Protein AF-A0A4P9YGB9-F1 (afdb_monomer)

InterPro domains:
  IPR000261 EH domain [PF12763] (382-470)
  IPR000261 EH domain [PS50031] (384-472)
  IPR000261 EH domain [SM00027] (377-471)
  IPR000261 EH domain [cd00052] (388-453)
  IPR002048 EF-hand domain [PS50222] (416-451)
  IPR005844 Alpha-D-phosphohexomutase, alpha/beta/alpha domain I [PF02878] (562-630)
  IPR011992 EF-hand domain pair [SSF47473] (377-468)
  IPR016055 Alpha-D-phosphohexomutase, alpha/beta/alpha I/II/III [SSF53738] (529-643)
  IPR018247 EF-Hand 1, calcium-binding site [PS00018] (429-441)
  IPR027417 P-loop containing nucleoside triphosphate hydrolase [G3DSA:3.40.50.300] (51-240)
  IPR027417 P-loop containing nucleoside triphosphate hydrolase [SSF52540] (46-274)
  IPR030381 Dynamin-type guanine nucleotide-binding (G) domain [PS51718] (1-241)
  IPR031692 EH domain-containing protein, N-terminal [PF16880] (12-44)
  IPR040990 Domain of unknown function DUF5600 [PF18150] (243-349)
  IPR045063 Dynamin, N-terminal [PF00350] (75-176)

Sequence (712 aa):
MKKKDFESVVDGLKAIYRKKIRPIEELYMFDKFNSSPLSDSDIESKPMTDRFVAVMHGIDERVIPGNAAAVQADKPFQRLTKFGTQFLSKFQTSVMPSSILEEITFIDTPGVLSGEKQRIGRSYDFVSVCEWFAERSDMILLLFDAHKLDISDEFKRVIHILKRHDEKIRVVLNKANMVSTQQLMRVYGALMWSLGKVIQTPEVVRVYISSFGDYPGQYDDHKSLVEVEHKDLLNDLLGLPRNSATRKINEIVKRARIARTHAIIISHLKSEMPAVFKKKSKQNSLIENLEQEFEKISQLYNIPMGDLPNIETFKEKLVNYDFSEFPKFNEKLLMNLDEALGVDLPHLIEKFPPKPRFEMVKSSNPFDDSAVEIKDMWSFNSIDHDQFNTLFYSLNPVNDVISGATAKTVLMESRLPLETLAKIWKLADLNADGSLDRTEFAIAMHLVQIKMTGHELPDTLPETLLPSKTMDEWWSLVVSKLDKLASKYPKTWDSDYSYGTAGFRMRSGGFSEIQLSKWKNNWSHDHCLAQPSPIKIVDPLGEMLESKWEEIAVEIVNSNNLTQTFLDVTNRLNIGHDTLSNVLIARDTRPSGEELANAAIEGASAIKCQVSNFGLLTTPQCHYLVRSLNTLPPYGDPSENGYFTKFSTAYEMSGKKPSSLVVDAANGVGGAKMKEMINCIGSSINATVINDGDGVLNHLCGSDHVKVTQSP

Organism: Rozella allomycis (strain CSF55) (NCBI:txid988480)

Solvent-accessible surface area (backbone atoms only — not comparable to full-atom values): 41466 Å² total; per-residue (Å²): 130,58,74,71,60,52,55,58,50,42,54,50,50,50,54,46,40,64,72,67,44,46,61,54,36,62,74,68,48,31,49,82,80,62,60,67,85,84,49,71,68,64,65,64,51,74,83,63,58,82,34,34,34,38,38,34,47,35,92,55,79,45,78,39,53,21,68,60,42,30,69,36,85,93,40,97,38,42,75,54,57,82,61,37,70,63,35,28,74,36,28,31,35,40,27,30,69,44,78,70,28,72,72,41,71,47,75,47,66,42,68,78,52,71,56,77,76,58,57,76,73,55,81,46,69,63,56,63,51,51,49,59,48,56,78,72,47,84,61,43,81,46,80,42,42,53,82,61,81,75,82,29,71,58,46,51,54,41,51,50,62,46,52,86,46,53,92,34,49,37,36,33,36,28,42,39,38,67,36,51,64,73,54,44,51,54,43,51,54,53,48,52,57,51,45,55,72,59,50,82,56,98,69,83,79,58,68,32,45,19,59,90,74,94,67,90,77,63,43,72,87,52,43,67,56,30,51,54,31,42,51,51,52,51,51,57,59,72,43,40,61,62,53,47,52,50,50,52,50,52,52,49,52,54,49,50,51,49,50,51,52,49,52,49,52,47,17,50,55,28,70,73,53,57,94,83,66,64,48,71,62,52,50,53,51,48,53,73,44,38,68,60,54,49,53,51,47,24,69,76,69,72,42,61,77,86,71,52,79,62,62,69,72,48,42,68,57,51,74,79,56,64,57,87,74,44,59,70,76,55,66,70,64,50,51,55,50,49,44,40,65,72,45,54,49,54,59,54,44,66,77,51,64,75,70,77,71,70,70,77,73,67,90,60,66,90,78,61,55,77,56,48,64,58,49,43,74,45,22,43,86,63,46,65,55,70,63,39,50,56,53,51,59,74,70,63,48,62,92,66,27,37,50,45,72,60,51,49,56,59,58,54,72,72,68,63,56,70,70,56,51,52,51,41,49,67,56,22,39,81,84,70,79,64,42,33,40,69,65,30,44,37,45,34,54,44,53,50,50,45,46,74,75,71,49,85,81,72,97,61,71,56,77,52,47,41,71,67,73,49,72,68,55,47,48,51,52,32,45,55,42,42,52,52,47,47,68,74,60,59,88,88,67,92,66,53,57,36,69,50,102,78,27,44,42,73,55,72,82,79,81,59,88,76,58,72,72,74,66,76,81,80,81,84,80,97,76,88,82,77,72,81,77,67,55,64,66,70,32,60,81,36,44,71,59,54,70,75,58,43,53,52,51,34,52,49,75,57,44,93,48,53,51,61,49,51,50,54,51,40,61,76,67,68,61,73,89,84,66,88,43,77,46,78,44,68,31,55,74,54,84,65,36,60,62,52,49,50,52,51,50,52,55,41,50,44,73,67,29,48,73,46,77,67,50,78,40,44,72,68,54,51,33,48,36,41,17,12,73,64,35,87,77,48,74,44,57,68,45,74,66,31,52,40,52,54,51,31,53,56,48,61,74,65,74,65,67,66,90,67,45,79,42,69,26,19,21,31,46,50,22,59,54,46,54,54,39,47,64,67,45,37,93,59,53,48,71,47,80,40,52,47,54,92,54,62,66,57,60,94,33,28,73,67,41,30,66,74,69,73,44,134

Secondary structure (DSSP, 8-state):
--HHHHHHHHHHHHHHIIIIIHHHHHHTTHHHHSPPPPPHHHHHS-----SEEEEEE-SS-EEEEHHHHTT-TTSTTGGGGGGHHHHHTTEEEEEE--HHHHH--EEE-PPPPSSHHHHTT-SS-HHHHHHHHHHH-S-EEEEEESSS----HHHHHHHHHHGGGGGGEEEEEE-GGGS-HHHHHHHHHHHHHHHHHHS--SSPPPEEE---S--SS---TTHHHHHHHHHHHHHHHHHHHHHHHHHHHHHHHHHHHHHHHHHHHHHHHHHTS-SSS-HHHHHHHHHHTHHHHHHHHHHHHT--GGGSPPHHHHHHHHTTS-GGGSPPP-HHHHHHHHHIIIIIHHHHHHTSPPPP---------TTSTHHHHHHHHTSGGGS-HHHHHHHHHHT--BTTEEEHHHHHHHHHTT---HHHHHHHHHHH-SS-SSEEEHHHHHHHHHHHHHHHTTPPPPSS--GGGSPSS-HHHHHHHHHHHHHHHHHHS----SSPEEEETTEEEE--S---TTGGGTSTTS--SS----PPPPP--B-TTS-BPPHHHHHHHHHHHH-SSHHHHHHHHHHHTT--SS---EEEEEE-S-TTHHHHHHHHHHHHHHTT-EEEEEEE--HHHHHHHHHHHHSSS-SS-SSHHHHHHHHHHHHHHTT---S-EEEE-TTSHHHHHHHHHHHHHGGG--EEEESSSSS-TTSS-SHHHHHHHS--

Radius of gyration: 35.45 Å; Cα contacts (8 Å, |Δi|>4): 750; chains: 1; bounding box: 90×56×92 Å

Foldseek 3Di:
DPPVVLVVVLVVVVVCCVPPPVVVCVVVVVVVVANDRDDSVNSVDDAFLQAKEKEAEDDAWDKAQLVRLLPDPVHPNVVVCVFPPLNSNRYMYTYHHDPLRVQDIDIDAGDDDADDRVVVPRPTDSLVVLLVVLVVDLADEAEAELVDGDCHPSNLSSLLSCLVVLVRYAYEHEPLQQDDPVSSVVSVVVVQVVCCVRNVDPDRHHYQYEYDDDDPPGDCNQVVLRVVSVVVVVVVSVLRSLVVQVVVLVVVLLVLLLVLLVLLLLQLLLVQADDDPDRVVSLVVCLVVVVVVLVVSCVVVVNDSVSDDDSVVVSVVSVPDRSPPGDHDDPVVSVV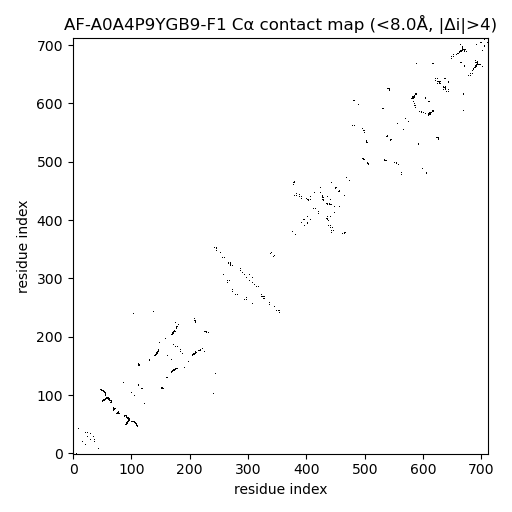SVCCNVPVSVVSCVVRPRDPPPPPPPPDPSPVCVCVVVLLLLALVVQPLVVQLVVQVVLPDDPQKAALVSLVVVLCVLVDDPVLLVQLLVQLPPVPPRIHGSLSSSSSVSSSVCVVVPHDDDNHRDPRSDDPVDPVVLLVQLLVLVVVLCVVVPDPDPFAWAQDPFAIDTPDPDDDVPCVVVPPPDDDDDDPDDDQDGDFDADLQLHGDDPVVRVLVSQQVRDPRNSVSVVVVCVVVVPDLPDAAEEEDEDKPDPNRVVVSVSVVSNCVSSVHHYHYPYHDDSVLVSLLSNQVRDVVRPFPNDLVRVLLVVLVVLVVVVDADPAEEAEPQLMSVLVSVVVSCVSNDPSYHYHYDSRNPDDRNDCTDDVNCVVVVHD

Nearest PDB structures (foldseek):
  5mvf-assembly1_A-2  TM=6.853E-01  e=1.056E-29  Mus musculus
  5mtv-assembly1_A-2  TM=6.807E-01  e=7.821E-30  Mus musculus
  7sox-assembly1_A  TM=5.372E-01  e=7.076E-34  Mus musculus
  2qpt-assembly1_A-2  TM=4.496E-01  e=1.926E-32  Mus musculus
  3fia-assembly1_A  TM=9.633E-01  e=1.167E-06  Homo sapiens

Structure (mmCIF, N/CA/C/O backbone):
data_AF-A0A4P9YGB9-F1
#
_entry.id   AF-A0A4P9YGB9-F1
#
loop_
_atom_site.group_PDB
_atom_site.id
_atom_site.type_symbol
_atom_site.label_atom_id
_atom_site.label_alt_id
_atom_site.label_comp_id
_atom_site.label_asym_id
_atom_site.label_entity_id
_atom_site.label_seq_id
_atom_site.pdbx_PDB_ins_code
_atom_site.Cartn_x
_atom_site.Cartn_y
_atom_site.Cartn_z
_atom_site.occupancy
_atom_site.B_iso_or_equiv
_atom_site.auth_seq_id
_atom_site.auth_comp_id
_atom_site.auth_asym_id
_atom_site.auth_atom_id
_atom_site.pdbx_PDB_model_num
ATOM 1 N N . MET A 1 1 ? -26.108 -6.972 -36.615 1.00 45.12 1 MET A N 1
ATOM 2 C CA . MET A 1 1 ? -26.347 -5.979 -37.693 1.00 45.12 1 MET A CA 1
ATOM 3 C C . MET A 1 1 ? -25.028 -5.680 -38.380 1.00 45.12 1 MET A C 1
ATOM 5 O O . MET A 1 1 ? -24.037 -5.524 -37.673 1.00 45.12 1 MET A O 1
ATOM 9 N N . LYS A 1 2 ? -24.977 -5.628 -39.718 1.00 37.09 2 LYS A N 1
ATOM 10 C CA . LYS A 1 2 ? -23.763 -5.180 -40.421 1.00 37.09 2 LYS A CA 1
ATOM 11 C C . LYS A 1 2 ? -23.578 -3.677 -40.162 1.00 37.09 2 LYS A C 1
ATOM 13 O O . LYS A 1 2 ? -24.563 -2.962 -40.016 1.00 37.09 2 LYS A O 1
ATOM 18 N N . LYS A 1 3 ? -22.333 -3.189 -40.103 1.00 41.22 3 LYS A N 1
ATOM 19 C CA . LYS A 1 3 ? -21.995 -1.783 -39.776 1.00 41.22 3 LYS A CA 1
ATOM 20 C C . LYS A 1 3 ? -22.769 -0.759 -40.636 1.00 41.22 3 LYS A C 1
ATOM 22 O O . LYS A 1 3 ? -23.281 0.216 -40.100 1.00 41.22 3 LYS A O 1
ATOM 27 N N . LYS A 1 4 ? -22.970 -1.075 -41.922 1.00 46.50 4 LYS A N 1
ATOM 28 C CA . LYS A 1 4 ? -23.778 -0.290 -42.876 1.00 46.50 4 LYS A CA 1
ATOM 29 C C . LYS A 1 4 ? -25.262 -0.155 -42.506 1.00 46.50 4 LYS A C 1
ATOM 31 O O . LYS A 1 4 ? -25.856 0.883 -42.773 1.00 46.50 4 LYS A O 1
ATOM 36 N N . ASP A 1 5 ? -25.858 -1.173 -41.885 1.00 48.03 5 ASP A N 1
ATOM 37 C CA . ASP A 1 5 ? -27.283 -1.150 -41.529 1.00 48.03 5 ASP A CA 1
ATOM 38 C C . ASP A 1 5 ? -27.533 -0.256 -40.304 1.00 48.03 5 ASP A C 1
ATOM 40 O O . ASP A 1 5 ? -28.588 0.357 -40.185 1.00 48.03 5 ASP A O 1
ATOM 44 N N . PHE A 1 6 ? -26.556 -0.159 -39.393 1.00 51.69 6 PHE A N 1
ATOM 45 C CA . PHE A 1 6 ? -26.638 0.701 -38.207 1.00 51.69 6 PHE A CA 1
ATOM 46 C C . PHE A 1 6 ? -26.535 2.186 -38.570 1.00 51.69 6 PHE A C 1
ATOM 48 O O . PHE A 1 6 ? -27.360 2.980 -38.125 1.00 51.69 6 PHE A O 1
ATOM 55 N N . GLU A 1 7 ? -25.582 2.544 -39.433 1.00 58.09 7 GLU A N 1
ATOM 56 C CA . GLU A 1 7 ? -25.413 3.914 -39.940 1.00 58.09 7 GLU A CA 1
ATOM 57 C C . GLU A 1 7 ? -26.685 4.400 -40.663 1.00 58.09 7 GLU A C 1
ATOM 59 O O . GLU A 1 7 ? -27.192 5.481 -40.369 1.00 58.09 7 GLU A O 1
ATOM 64 N N . SER A 1 8 ? -27.300 3.541 -41.490 1.00 68.88 8 SER A N 1
ATOM 65 C CA . SER A 1 8 ? -28.558 3.854 -42.186 1.00 68.88 8 SER A CA 1
ATOM 66 C C . SER A 1 8 ? -29.747 4.123 -41.251 1.00 68.88 8 SER A C 1
ATOM 68 O O . SER A 1 8 ? -30.642 4.887 -41.617 1.00 68.88 8 SER A O 1
ATOM 70 N N . VAL A 1 9 ? -29.805 3.488 -40.076 1.00 67.88 9 VAL A N 1
ATOM 71 C CA . VAL A 1 9 ? -30.895 3.682 -39.102 1.00 67.88 9 VAL A CA 1
ATOM 72 C C . VAL A 1 9 ? -30.687 4.966 -38.301 1.00 67.88 9 VAL A C 1
ATOM 74 O O . VAL A 1 9 ? -31.635 5.729 -38.107 1.00 67.88 9 VAL A O 1
ATOM 77 N N . VAL A 1 10 ? -29.451 5.234 -37.876 1.00 70.81 10 VAL A N 1
ATOM 78 C CA . VAL A 1 10 ? -29.083 6.444 -37.127 1.00 70.81 10 VAL A CA 1
ATOM 79 C C . VAL A 1 10 ? -29.349 7.704 -37.956 1.00 70.81 10 VAL A C 1
ATOM 81 O O . VAL A 1 10 ? -29.948 8.656 -37.453 1.00 70.81 10 VAL A O 1
ATOM 84 N N . ASP A 1 11 ? -29.014 7.696 -39.247 1.00 79.44 11 ASP A N 1
ATOM 85 C CA . ASP A 1 11 ? -29.295 8.831 -40.134 1.00 79.44 11 ASP A CA 1
ATOM 86 C C . ASP A 1 11 ? -30.801 9.051 -40.349 1.00 79.44 11 ASP A C 1
ATOM 88 O O . ASP A 1 11 ? -31.276 10.192 -40.387 1.00 79.44 11 ASP A O 1
ATOM 92 N N . GLY A 1 12 ? -31.582 7.966 -40.391 1.00 77.12 12 GLY A N 1
ATOM 93 C CA . GLY A 1 12 ? -33.044 8.028 -40.388 1.00 77.12 12 GLY A CA 1
ATOM 94 C C . GLY A 1 12 ? -33.605 8.678 -39.118 1.00 77.12 12 GLY A C 1
ATOM 95 O O . GLY A 1 12 ? -34.483 9.543 -39.200 1.00 77.12 12 GLY A O 1
ATOM 96 N N . LEU A 1 13 ? -33.071 8.324 -37.945 1.00 66.25 13 LEU A N 1
ATOM 97 C CA . LEU A 1 13 ? -33.481 8.890 -36.654 1.00 66.25 13 LEU A CA 1
ATOM 98 C C . LEU A 1 13 ? -33.143 10.381 -36.538 1.00 66.25 13 LEU A C 1
ATOM 100 O O . LEU A 1 13 ? -34.010 11.166 -36.143 1.00 66.25 13 LEU A O 1
ATOM 104 N N . LYS A 1 14 ? -31.945 10.803 -36.963 1.00 79.81 14 LYS A N 1
ATOM 105 C CA . LYS A 1 14 ? -31.570 12.229 -37.025 1.00 79.81 14 LYS A CA 1
ATOM 106 C C . LYS A 1 14 ? -32.532 13.027 -37.899 1.00 79.81 14 LYS A C 1
ATOM 108 O O . LYS A 1 14 ? -32.974 14.112 -37.516 1.00 79.81 14 LYS A O 1
ATOM 113 N N . ALA A 1 15 ? -32.882 12.491 -39.071 1.00 81.56 15 ALA A N 1
ATOM 114 C CA . ALA A 1 15 ? -33.796 13.152 -39.996 1.00 81.56 15 ALA A CA 1
ATOM 115 C C . ALA A 1 15 ? -35.203 13.314 -39.398 1.00 81.56 15 ALA A C 1
ATOM 117 O O . ALA A 1 15 ? -35.817 14.372 -39.559 1.00 81.56 15 ALA A O 1
ATOM 118 N N . ILE A 1 16 ? -35.702 12.299 -38.686 1.00 79.62 16 ILE A N 1
ATOM 119 C CA . ILE A 1 16 ? -36.999 12.353 -37.998 1.00 79.62 16 ILE A CA 1
ATOM 120 C C . ILE A 1 16 ? -36.968 13.382 -36.865 1.00 79.62 16 ILE A C 1
ATOM 122 O O . ILE A 1 16 ? -37.851 14.241 -36.817 1.00 79.62 16 ILE A O 1
ATOM 126 N N . TYR A 1 17 ? -35.954 13.343 -35.997 1.00 82.25 17 TYR A N 1
ATOM 127 C CA . TYR A 1 17 ? -35.851 14.259 -34.861 1.00 82.25 17 TYR A CA 1
ATOM 128 C C . TYR A 1 17 ? -35.786 15.723 -35.320 1.00 82.25 17 TYR A C 1
ATOM 130 O O . TYR A 1 17 ? -36.610 16.536 -34.900 1.00 82.25 17 TYR A O 1
ATOM 138 N N . ARG A 1 18 ? -34.907 16.043 -36.282 1.00 84.19 18 ARG A N 1
ATOM 139 C CA . ARG A 1 18 ? -34.755 17.403 -36.830 1.00 84.19 18 ARG A CA 1
ATOM 140 C C . ARG A 1 18 ? -36.021 17.938 -37.492 1.00 84.19 18 ARG A C 1
ATOM 142 O O . ARG A 1 18 ? -36.327 19.114 -37.345 1.00 84.19 18 ARG A O 1
ATOM 149 N N . LYS A 1 19 ? -36.737 17.102 -38.253 1.00 84.38 19 LYS A N 1
ATOM 150 C CA . LYS A 1 19 ? -37.887 17.563 -39.049 1.00 84.38 19 LYS A CA 1
ATOM 151 C C . LYS A 1 19 ? -39.206 17.557 -38.289 1.00 84.38 19 LYS A C 1
ATOM 153 O O . LYS A 1 19 ? -40.090 18.326 -38.649 1.00 84.38 19 LYS A O 1
ATOM 158 N N . LYS A 1 20 ? -39.377 16.665 -37.310 1.00 77.44 20 LYS A N 1
ATOM 159 C CA . LYS A 1 20 ? -40.689 16.414 -36.694 1.00 77.44 20 LYS A CA 1
ATOM 160 C C . LYS A 1 20 ? -40.751 16.701 -35.198 1.00 77.44 20 LYS A C 1
ATOM 162 O O . LYS A 1 20 ? -41.827 17.035 -34.724 1.00 77.44 20 LYS A O 1
ATOM 167 N N . ILE A 1 21 ? -39.645 16.559 -34.468 1.00 71.69 21 ILE A N 1
ATOM 168 C CA . ILE A 1 21 ? -39.648 16.622 -32.997 1.00 71.69 21 ILE A CA 1
ATOM 169 C C . ILE A 1 21 ? -39.049 17.945 -32.516 1.00 71.69 21 ILE A C 1
ATOM 171 O O . ILE A 1 21 ? -39.706 18.693 -31.798 1.00 71.69 21 ILE A O 1
ATOM 175 N N . ARG A 1 22 ? -37.852 18.297 -32.996 1.00 78.62 22 ARG A N 1
ATOM 176 C CA . ARG A 1 22 ? -37.142 19.520 -32.602 1.00 78.62 22 ARG A CA 1
ATOM 177 C C . ARG A 1 22 ? -37.939 20.822 -32.813 1.00 78.62 22 ARG A C 1
ATOM 179 O O . ARG A 1 22 ? -37.933 21.639 -31.898 1.00 78.62 22 ARG A O 1
ATOM 186 N N . PRO A 1 23 ? -38.677 21.027 -33.925 1.00 89.31 23 PRO A N 1
ATOM 187 C CA . PRO A 1 23 ? -39.476 22.244 -34.092 1.00 89.31 23 PRO A CA 1
ATOM 188 C C . PRO A 1 23 ? -40.575 22.394 -33.032 1.00 89.31 23 PRO A C 1
ATOM 190 O O . PRO A 1 23 ? -40.916 23.509 -32.657 1.00 89.31 23 PRO A O 1
ATOM 193 N N . ILE A 1 24 ? -41.120 21.276 -32.535 1.00 75.50 24 ILE A N 1
ATOM 194 C CA . ILE A 1 24 ? -42.115 21.273 -31.456 1.00 75.50 24 ILE A CA 1
ATOM 195 C C . ILE A 1 24 ? -41.429 21.599 -30.124 1.00 75.50 24 ILE A C 1
ATOM 197 O O . ILE A 1 24 ? -41.928 22.434 -29.374 1.00 75.50 24 ILE A O 1
ATOM 201 N N . GLU A 1 25 ? -40.271 20.998 -29.842 1.00 79.81 25 GLU A N 1
ATOM 202 C CA . GLU A 1 25 ? -39.502 21.292 -28.626 1.00 79.81 25 GLU A CA 1
ATOM 203 C C . GLU A 1 25 ? -39.097 22.772 -28.536 1.00 79.81 25 GLU A C 1
ATOM 205 O O . GLU A 1 25 ? -39.261 23.388 -27.485 1.00 79.81 25 GLU A O 1
ATOM 210 N N . GLU A 1 26 ? -38.633 23.364 -29.638 1.00 81.56 26 GLU A N 1
ATOM 211 C CA . GLU A 1 26 ? -38.260 24.782 -29.698 1.00 81.56 26 GLU A CA 1
ATOM 212 C C . GLU A 1 26 ? -39.486 25.698 -29.556 1.00 81.56 26 GLU A C 1
ATOM 214 O O . GLU A 1 26 ? -39.451 26.661 -28.788 1.00 81.56 26 GLU A O 1
ATOM 219 N N . LEU A 1 27 ? -40.595 25.379 -30.235 1.00 84.81 27 LEU A N 1
ATOM 220 C CA . LEU A 1 27 ? -41.819 26.184 -30.194 1.00 84.81 27 LEU A CA 1
ATOM 221 C C . LEU A 1 27 ? -42.446 26.240 -28.795 1.00 84.81 27 LEU A C 1
ATOM 223 O O . LEU A 1 27 ? -42.950 27.285 -28.389 1.00 84.81 27 LEU A O 1
ATOM 227 N N . TYR A 1 28 ? -42.411 25.132 -28.053 1.00 76.31 28 TYR A N 1
ATOM 228 C CA . TYR A 1 28 ? -42.983 25.042 -26.707 1.00 76.31 28 TYR A CA 1
ATOM 229 C C . TYR A 1 28 ? -41.958 25.259 -25.588 1.00 76.31 28 TYR A C 1
ATOM 231 O O . TYR A 1 28 ? -42.251 24.955 -24.431 1.00 76.31 28 TYR A O 1
ATOM 239 N N . MET A 1 29 ? -40.771 25.793 -25.909 1.00 77.56 29 MET A N 1
ATOM 240 C CA . MET A 1 29 ? -39.699 26.062 -24.939 1.00 77.56 29 MET A CA 1
ATOM 241 C C . MET A 1 29 ? -39.400 24.835 -24.064 1.00 77.56 29 MET A C 1
ATOM 243 O O . MET A 1 29 ? -39.198 24.933 -22.852 1.00 77.56 29 MET A O 1
ATOM 247 N N . PHE A 1 30 ? -39.431 23.649 -24.674 1.00 63.53 30 PHE A N 1
ATOM 248 C CA . PHE A 1 30 ? -39.289 22.369 -23.988 1.00 63.53 30 PHE A CA 1
ATOM 249 C C . PHE A 1 30 ? -37.956 22.279 -23.237 1.00 63.53 30 PHE A C 1
ATOM 251 O O . PHE A 1 30 ? -37.897 21.674 -22.172 1.00 63.53 30 PHE A O 1
ATOM 258 N N . ASP A 1 31 ? -36.916 22.965 -23.711 1.00 58.66 31 ASP A N 1
ATOM 259 C CA . ASP A 1 31 ? -35.615 23.095 -23.052 1.00 58.66 31 ASP A CA 1
ATOM 260 C C . ASP A 1 31 ? -35.681 23.780 -21.678 1.00 58.66 31 ASP A C 1
ATOM 262 O O . ASP A 1 31 ? -34.884 23.450 -20.789 1.00 58.66 31 ASP A O 1
ATOM 266 N N . LYS A 1 32 ? -36.641 24.697 -21.492 1.00 55.97 32 LYS A N 1
ATOM 267 C CA . LYS A 1 32 ? -36.859 25.446 -20.245 1.00 55.97 32 LYS A CA 1
ATOM 268 C C . LYS A 1 32 ? -37.563 24.635 -19.170 1.00 55.97 32 LYS A C 1
ATOM 270 O O . LYS A 1 32 ? -37.363 24.916 -17.993 1.00 55.97 32 LYS A O 1
ATOM 275 N N . PHE A 1 33 ? -38.362 23.648 -19.563 1.00 50.00 33 PHE A N 1
ATOM 276 C CA . PHE A 1 33 ? -39.169 22.848 -18.637 1.00 50.00 33 PHE A CA 1
ATOM 277 C C . PHE A 1 33 ? -38.700 21.390 -18.530 1.00 50.00 33 PHE A C 1
ATOM 279 O O . PHE A 1 33 ? -38.936 20.751 -17.511 1.00 50.00 33 PHE A O 1
ATOM 286 N N . ASN A 1 34 ? -38.010 20.877 -19.551 1.00 56.81 34 ASN A N 1
ATOM 287 C CA . ASN A 1 34 ? -37.536 19.498 -19.664 1.00 56.81 34 ASN A CA 1
ATOM 288 C C . ASN A 1 34 ? -36.065 19.473 -20.133 1.00 56.81 34 ASN A C 1
ATOM 290 O O . ASN A 1 34 ? -35.197 20.035 -19.463 1.00 56.81 34 ASN A O 1
ATOM 294 N N . SER A 1 35 ? -35.740 18.812 -21.251 1.00 50.91 35 SER A N 1
ATOM 295 C CA . SER A 1 35 ? -34.374 18.617 -21.763 1.00 50.91 35 SER A CA 1
ATOM 296 C C . SER A 1 35 ? -34.016 19.527 -22.931 1.00 50.91 35 SER A C 1
ATOM 298 O O . SER A 1 35 ? -34.878 19.923 -23.706 1.00 50.91 35 SER A O 1
ATOM 300 N N . SER A 1 36 ? -32.724 19.849 -23.055 1.00 63.06 36 SER A N 1
ATOM 301 C CA . SER A 1 36 ? -32.211 20.586 -24.215 1.00 63.06 36 SER A CA 1
ATOM 302 C C . SER A 1 36 ? -32.358 19.745 -25.493 1.00 63.06 36 SER A C 1
ATOM 304 O O . SER A 1 36 ? -32.321 18.515 -25.385 1.00 63.06 36 SER A O 1
ATOM 306 N N . PRO A 1 37 ? -32.482 20.365 -26.681 1.00 75.56 37 PRO A N 1
ATOM 307 C CA . PRO A 1 37 ? -32.601 19.621 -27.928 1.00 75.56 37 PRO A CA 1
ATOM 308 C C . PRO A 1 37 ? -31.391 18.709 -28.167 1.00 75.56 37 PRO A C 1
ATOM 310 O O . PRO A 1 37 ? -30.249 19.134 -27.979 1.00 75.56 37 PRO A O 1
ATOM 313 N N . LEU A 1 38 ? -31.641 17.471 -28.591 1.00 71.12 38 LEU A N 1
ATOM 314 C CA . LEU A 1 38 ? -30.616 16.472 -28.885 1.00 71.12 38 LEU A CA 1
ATOM 315 C C . LEU A 1 38 ? -29.728 16.929 -30.050 1.00 71.12 38 LEU A C 1
ATOM 317 O O . LEU A 1 38 ? -30.207 17.406 -31.086 1.00 71.12 38 LEU A O 1
ATOM 321 N N . SER A 1 39 ? -28.422 16.746 -29.889 1.00 76.25 39 SER A N 1
ATOM 322 C CA . SER A 1 39 ? -27.436 16.907 -30.954 1.00 76.25 39 SER A CA 1
ATOM 323 C C . SER A 1 39 ? -27.326 15.639 -31.804 1.00 76.25 39 SER A C 1
ATOM 325 O O . SER A 1 39 ? -27.719 14.548 -31.391 1.00 76.25 39 SER A O 1
ATOM 327 N N . ASP A 1 40 ? -26.744 15.754 -32.998 1.00 70.94 40 ASP A N 1
ATOM 328 C CA . ASP A 1 40 ? -26.491 14.585 -33.847 1.00 70.94 40 ASP A CA 1
ATOM 329 C C . ASP A 1 40 ? -25.582 13.560 -33.155 1.00 70.94 40 ASP A C 1
ATOM 331 O O . ASP A 1 40 ? -25.812 12.362 -33.301 1.00 70.94 40 ASP A O 1
ATOM 335 N N . SER A 1 41 ? -24.617 14.019 -32.349 1.00 59.69 41 SER A N 1
ATOM 336 C CA . SER A 1 41 ? -23.756 13.144 -31.549 1.00 59.69 41 SER A CA 1
ATOM 337 C C . SER A 1 41 ? -24.512 12.386 -30.458 1.00 59.69 41 SER A C 1
ATOM 339 O O . SER A 1 41 ? -24.138 11.259 -30.138 1.00 59.69 41 SER A O 1
ATOM 341 N N . ASP A 1 42 ? -25.591 12.961 -29.914 1.00 58.75 42 ASP A N 1
ATOM 342 C CA . ASP A 1 42 ? -26.430 12.274 -28.925 1.00 58.75 42 ASP A CA 1
ATOM 343 C C . ASP A 1 42 ? -27.202 11.118 -29.581 1.00 58.75 42 ASP A C 1
ATOM 345 O O . ASP A 1 42 ? -27.324 10.043 -28.997 1.00 58.75 42 ASP A O 1
ATOM 349 N N . ILE A 1 43 ? -27.656 11.308 -30.827 1.00 67.25 43 ILE A N 1
ATOM 350 C CA . ILE A 1 43 ? -28.383 10.302 -31.623 1.00 67.25 43 ILE A CA 1
ATOM 351 C C . ILE A 1 43 ? -27.432 9.225 -32.187 1.00 67.25 43 ILE A C 1
ATOM 353 O O . ILE A 1 43 ? -27.839 8.079 -32.371 1.00 67.25 43 ILE A O 1
ATOM 357 N N . GLU A 1 44 ? -26.167 9.569 -32.449 1.00 56.31 44 GLU A N 1
ATOM 358 C CA . GLU A 1 44 ? -25.119 8.637 -32.904 1.00 56.31 44 GLU A CA 1
ATOM 359 C C . GLU A 1 44 ? -24.533 7.763 -31.795 1.00 56.31 44 GLU A C 1
ATOM 361 O O . GLU A 1 44 ? -23.913 6.733 -32.088 1.00 56.31 44 GLU A O 1
ATOM 366 N N . SER A 1 45 ? -24.689 8.163 -30.532 1.00 52.50 45 SER A N 1
ATOM 367 C CA . SER A 1 45 ? -24.154 7.400 -29.411 1.00 52.50 45 SER A CA 1
ATOM 368 C C . SER A 1 45 ? -24.749 5.983 -29.402 1.00 52.50 45 SER A C 1
ATOM 370 O O . SER A 1 45 ? -25.965 5.787 -29.373 1.00 52.50 45 SER A O 1
ATOM 372 N N . LYS A 1 46 ? -23.891 4.951 -29.475 1.00 45.88 46 LYS A N 1
ATOM 373 C CA . LYS A 1 46 ? -24.346 3.571 -29.248 1.00 45.88 46 LYS A CA 1
ATOM 374 C C . LYS A 1 46 ? -24.939 3.506 -27.837 1.00 45.88 46 LYS A C 1
ATOM 376 O O . LYS A 1 46 ? -24.331 4.081 -26.933 1.00 45.88 46 LYS A O 1
ATOM 381 N N . PRO A 1 47 ? -26.070 2.808 -27.625 1.00 41.72 47 PRO A N 1
ATOM 382 C CA . PRO A 1 47 ? -26.645 2.693 -26.295 1.00 41.72 47 PRO A CA 1
ATOM 383 C C . PRO A 1 47 ? -25.593 2.101 -25.354 1.00 41.72 47 PRO A C 1
ATOM 385 O O . PRO A 1 47 ? -25.149 0.968 -25.547 1.00 41.72 47 PRO A O 1
ATOM 388 N N . MET A 1 48 ? -25.163 2.896 -24.369 1.00 50.94 48 MET A N 1
ATOM 389 C CA . MET A 1 48 ? -24.437 2.379 -23.213 1.00 50.94 48 MET A CA 1
ATOM 390 C C . MET A 1 48 ? -25.313 1.301 -22.569 1.00 50.94 48 MET A C 1
ATOM 392 O O . MET A 1 48 ? -26.543 1.408 -22.601 1.00 50.94 48 MET A O 1
ATOM 396 N N . THR A 1 49 ? -24.707 0.256 -22.011 1.00 58.41 49 THR A N 1
ATOM 397 C CA . THR A 1 49 ? -25.438 -0.725 -21.205 1.00 58.41 49 THR A CA 1
ATOM 398 C C . THR A 1 49 ? -26.260 0.032 -20.156 1.00 58.41 49 THR A C 1
ATOM 400 O O . THR A 1 49 ? -25.728 0.784 -19.348 1.00 58.41 49 THR A O 1
ATOM 403 N N . ASP A 1 50 ? -27.587 -0.102 -20.185 1.00 73.00 50 ASP A N 1
ATOM 404 C CA . ASP A 1 50 ? -28.487 0.532 -19.210 1.00 73.00 50 ASP A CA 1
ATOM 405 C C . ASP A 1 50 ? -28.701 -0.360 -17.975 1.00 73.00 50 ASP A C 1
ATOM 407 O O . ASP A 1 50 ? -29.608 -0.128 -17.172 1.00 73.00 50 ASP A O 1
ATOM 411 N N . ARG A 1 51 ? -27.879 -1.411 -17.845 1.00 85.06 51 ARG A N 1
ATOM 412 C CA . ARG A 1 51 ? -28.000 -2.480 -16.854 1.00 85.06 51 ARG A CA 1
ATOM 413 C C . ARG A 1 51 ? -26.688 -2.742 -16.146 1.00 85.06 51 ARG A C 1
ATOM 415 O O . ARG A 1 51 ? -25.622 -2.631 -16.739 1.00 85.06 51 ARG A O 1
ATOM 422 N N . PHE A 1 52 ? -26.802 -3.175 -14.901 1.00 92.94 52 PHE A N 1
ATOM 423 C CA . PHE A 1 52 ? -25.720 -3.855 -14.209 1.00 92.94 52 PHE A CA 1
ATOM 424 C C . PHE A 1 52 ? -25.651 -5.301 -14.701 1.00 92.94 52 PHE A C 1
ATOM 426 O O . PHE A 1 52 ? -26.668 -6.005 -14.702 1.00 92.94 52 PHE A O 1
ATOM 433 N N . VAL A 1 53 ? -24.466 -5.748 -15.103 1.00 94.31 53 VAL A N 1
ATOM 434 C CA . VAL A 1 53 ? -24.232 -7.105 -15.602 1.00 94.31 53 VAL A CA 1
ATOM 435 C C . VAL A 1 53 ? -23.155 -7.769 -14.757 1.00 94.31 53 VAL A C 1
ATOM 437 O O . VAL A 1 53 ? -21.995 -7.377 -14.787 1.00 94.31 53 VAL A O 1
ATOM 440 N N . ALA A 1 54 ? -23.534 -8.804 -14.013 1.00 95.62 54 ALA A N 1
ATOM 441 C CA . ALA A 1 54 ? -22.573 -9.678 -13.353 1.00 95.62 54 ALA A CA 1
ATOM 442 C C . ALA A 1 54 ? -22.094 -10.748 -14.340 1.00 95.62 54 ALA A C 1
ATOM 444 O O . ALA A 1 54 ? -22.863 -11.646 -14.678 1.00 95.62 54 ALA A O 1
ATOM 445 N N . VAL A 1 55 ? -20.855 -10.650 -14.810 1.00 95.62 55 VAL A N 1
ATOM 446 C CA . VAL A 1 55 ? -20.215 -11.628 -15.695 1.00 95.62 55 VAL A CA 1
ATOM 447 C C . VAL A 1 55 ? -19.488 -12.663 -14.837 1.00 95.62 55 VAL A C 1
ATOM 449 O O . VAL A 1 55 ? -18.542 -12.331 -14.124 1.00 95.62 55 VAL A O 1
ATOM 452 N N . MET A 1 56 ? -19.965 -13.905 -14.870 1.00 92.88 56 MET A N 1
ATOM 453 C CA . MET A 1 56 ? -19.552 -14.987 -13.971 1.00 92.88 56 MET A CA 1
ATOM 454 C C . MET A 1 56 ? -19.221 -16.266 -14.738 1.00 92.88 56 MET A C 1
ATOM 456 O O . MET A 1 56 ? -19.714 -16.480 -15.847 1.00 92.88 56 MET A O 1
ATOM 460 N N . HIS A 1 57 ? -18.457 -17.158 -14.112 1.00 92.81 57 HIS A N 1
ATOM 461 C CA . HIS A 1 57 ? -18.233 -18.487 -14.661 1.00 92.81 57 HIS A CA 1
ATOM 462 C C . HIS A 1 57 ? -19.489 -19.351 -14.580 1.00 92.81 57 HIS A C 1
ATOM 464 O O . HIS A 1 57 ? -20.243 -19.322 -13.601 1.00 92.81 57 HIS A O 1
ATOM 470 N N . GLY A 1 58 ? -19.678 -20.175 -15.602 1.00 87.69 58 GLY A N 1
ATOM 471 C CA . GLY A 1 58 ? -20.512 -21.360 -15.518 1.00 87.69 58 GLY A CA 1
ATOM 472 C C . GLY A 1 58 ? -20.297 -22.271 -16.709 1.00 87.69 58 GLY A C 1
ATOM 473 O O . GLY A 1 58 ? -19.614 -21.922 -17.662 1.00 87.69 58 GLY A O 1
ATOM 474 N N . ILE A 1 59 ? -20.895 -23.453 -16.618 1.00 85.69 59 ILE A N 1
ATOM 475 C CA . ILE A 1 59 ? -20.669 -24.548 -17.565 1.00 85.69 59 ILE A CA 1
ATOM 476 C C . ILE A 1 59 ? -21.164 -24.174 -18.970 1.00 85.69 59 ILE A C 1
ATOM 478 O O . ILE A 1 59 ? -20.494 -24.461 -19.956 1.00 85.69 59 ILE A O 1
ATOM 482 N N . ASP A 1 60 ? -22.297 -23.470 -19.039 1.00 85.31 60 ASP A N 1
ATOM 483 C CA . ASP A 1 60 ? -22.946 -23.070 -20.285 1.00 85.31 60 ASP A CA 1
ATOM 484 C C . ASP A 1 60 ? -23.138 -21.553 -20.355 1.00 85.31 60 ASP A C 1
ATOM 486 O O . ASP A 1 60 ? -23.367 -20.887 -19.336 1.00 85.31 60 ASP A O 1
ATOM 490 N N . GLU A 1 61 ? -23.116 -21.017 -21.576 1.00 90.75 61 GLU A N 1
ATOM 491 C CA . GLU A 1 61 ? -23.442 -19.617 -21.833 1.00 90.75 61 GLU A CA 1
ATOM 492 C C . GLU A 1 61 ? -24.936 -19.355 -21.582 1.00 90.75 61 GLU A C 1
ATOM 494 O O . GLU A 1 61 ? -25.816 -19.932 -22.226 1.00 90.75 61 GLU A O 1
ATOM 499 N N . ARG A 1 62 ? -25.248 -18.481 -20.620 1.00 88.06 62 ARG A N 1
ATOM 500 C CA . ARG A 1 62 ? -26.629 -18.140 -20.253 1.00 88.06 62 ARG A CA 1
ATOM 501 C C . ARG A 1 62 ? -26.739 -16.747 -19.652 1.00 88.06 62 ARG A C 1
ATOM 503 O O . ARG A 1 62 ? -25.887 -16.311 -18.885 1.00 88.06 62 ARG A O 1
ATOM 510 N N . VAL A 1 63 ? -27.871 -16.091 -19.899 1.00 87.88 63 VAL A N 1
ATOM 511 C CA . VAL A 1 63 ? -28.243 -14.838 -19.227 1.00 87.88 63 VAL A CA 1
ATOM 512 C C . VAL A 1 63 ? -29.368 -15.109 -18.234 1.00 87.88 63 VAL A C 1
ATOM 514 O O . VAL A 1 63 ? -30.398 -15.687 -18.577 1.00 87.88 63 VAL A O 1
ATOM 517 N N . ILE A 1 64 ? -29.175 -14.693 -16.986 1.00 87.56 64 ILE A N 1
ATOM 518 C CA . ILE A 1 64 ? -30.124 -14.850 -15.885 1.00 87.56 64 ILE A CA 1
ATOM 519 C C . ILE A 1 64 ? -30.660 -13.459 -15.517 1.00 87.56 64 ILE A C 1
ATOM 521 O O . ILE A 1 64 ? -29.877 -12.590 -15.126 1.00 87.56 64 ILE A O 1
ATOM 525 N N . PRO A 1 65 ? -31.978 -13.217 -15.611 1.00 86.12 65 PRO A N 1
ATOM 526 C CA . PRO A 1 65 ? -32.576 -11.952 -15.189 1.00 86.12 65 PRO A CA 1
ATOM 527 C C . PRO A 1 65 ? -32.362 -11.677 -13.695 1.00 86.12 65 PRO A C 1
ATOM 529 O O . PRO A 1 65 ? -32.397 -12.604 -12.885 1.00 86.12 65 PRO A O 1
ATOM 532 N N . GLY A 1 66 ? -32.228 -10.408 -13.303 1.00 86.75 66 GLY A N 1
ATOM 533 C CA . GLY A 1 66 ? -31.906 -10.022 -11.926 1.00 86.75 66 GLY A CA 1
ATOM 534 C C . GLY A 1 66 ? -32.894 -10.527 -10.874 1.00 86.75 66 GLY A C 1
ATOM 535 O O . GLY A 1 66 ? -32.471 -10.979 -9.814 1.00 86.75 66 GLY A O 1
ATOM 536 N N . ASN A 1 67 ? -34.194 -10.557 -11.187 1.00 81.38 67 ASN A N 1
ATOM 537 C CA . ASN A 1 67 ? -35.212 -11.139 -10.300 1.00 81.38 67 ASN A CA 1
ATOM 538 C C . ASN A 1 67 ? -34.960 -12.628 -10.003 1.00 81.38 67 ASN A C 1
ATOM 540 O O . ASN A 1 67 ? -35.182 -13.075 -8.883 1.00 81.38 67 ASN A O 1
ATOM 544 N N . ALA A 1 68 ? -34.482 -13.388 -10.992 1.00 81.19 68 ALA A N 1
ATOM 545 C CA . ALA A 1 68 ? -34.140 -14.797 -10.821 1.00 81.19 68 ALA A CA 1
ATOM 546 C C . ALA A 1 68 ? -32.781 -14.964 -10.119 1.00 81.19 68 ALA A C 1
ATOM 548 O O . ALA A 1 68 ? -32.640 -15.806 -9.236 1.00 81.19 68 ALA A O 1
ATOM 549 N N . ALA A 1 69 ? -31.796 -14.127 -10.456 1.00 88.62 69 ALA A N 1
ATOM 550 C CA . ALA A 1 69 ? -30.482 -14.141 -9.814 1.00 88.62 69 ALA A CA 1
ATOM 551 C C . ALA A 1 69 ? -30.561 -13.818 -8.308 1.00 88.62 69 ALA A C 1
ATOM 553 O O . ALA A 1 69 ? -29.803 -14.372 -7.516 1.00 88.62 69 ALA A O 1
ATOM 554 N N . ALA A 1 70 ? -31.502 -12.964 -7.897 1.00 87.38 70 ALA A N 1
ATOM 555 C CA . ALA A 1 70 ? -31.693 -12.561 -6.505 1.00 87.38 70 ALA A CA 1
ATOM 556 C C . ALA A 1 70 ? -32.407 -13.610 -5.626 1.00 87.38 70 ALA A C 1
ATOM 558 O O . ALA A 1 70 ? -32.488 -13.431 -4.415 1.00 87.38 70 ALA A O 1
ATOM 559 N N . VAL A 1 71 ? -32.921 -14.706 -6.192 1.00 84.75 71 VAL A N 1
ATOM 560 C CA . VAL A 1 71 ? -33.532 -15.806 -5.413 1.00 84.75 71 VAL A CA 1
ATOM 561 C C . VAL A 1 71 ? -32.695 -17.087 -5.426 1.00 84.75 71 VAL A C 1
ATOM 563 O O . VAL A 1 71 ? -32.993 -18.030 -4.699 1.00 84.75 71 VAL A O 1
ATOM 566 N N . GLN A 1 72 ? -31.626 -17.123 -6.221 1.00 82.25 72 GLN A N 1
ATOM 567 C CA . GLN A 1 72 ? -30.700 -18.248 -6.292 1.00 82.25 72 GLN A CA 1
ATOM 568 C C . GLN A 1 72 ? -29.772 -18.270 -5.069 1.00 82.25 72 GLN A C 1
ATOM 570 O O . GLN A 1 72 ? -29.108 -17.282 -4.762 1.00 82.25 72 GLN A O 1
ATOM 575 N N . ALA A 1 73 ? -29.755 -19.390 -4.339 1.00 79.44 73 ALA A N 1
ATOM 576 C CA . ALA A 1 73 ? -28.955 -19.555 -3.120 1.00 79.44 73 ALA A CA 1
ATOM 577 C C . ALA A 1 73 ? -27.459 -19.737 -3.385 1.00 79.44 73 ALA A C 1
ATOM 579 O O . ALA A 1 73 ? -26.639 -19.397 -2.538 1.00 79.44 73 ALA A O 1
ATOM 580 N N . ASP A 1 74 ? -27.108 -20.211 -4.576 1.00 80.19 74 ASP A N 1
ATOM 581 C CA . ASP A 1 74 ? -25.737 -20.344 -5.059 1.00 80.19 74 ASP A CA 1
ATOM 582 C C . ASP A 1 74 ? -25.125 -19.006 -5.514 1.00 80.19 74 ASP A C 1
ATOM 584 O O . ASP A 1 74 ? -23.951 -18.969 -5.877 1.00 80.19 74 ASP A O 1
ATOM 588 N N . LYS A 1 75 ? -25.890 -17.900 -5.509 1.00 83.56 75 LYS A N 1
ATOM 589 C CA . LYS A 1 75 ? -25.432 -16.591 -5.999 1.00 83.56 75 LYS A CA 1
ATOM 590 C C . LYS A 1 75 ? -25.389 -15.524 -4.903 1.00 83.56 75 LYS A C 1
ATOM 592 O O . LYS A 1 75 ? -26.305 -15.430 -4.085 1.00 83.56 75 LYS A O 1
ATOM 597 N N . PRO A 1 76 ? -24.393 -14.616 -4.922 1.00 86.00 76 PRO A N 1
ATOM 598 C CA . PRO A 1 76 ? -24.218 -13.594 -3.885 1.00 86.00 76 PRO A CA 1
ATOM 599 C C . PRO A 1 76 ? -25.201 -12.409 -3.996 1.00 86.00 76 PRO A C 1
ATOM 601 O O . PRO A 1 76 ? -25.019 -11.380 -3.344 1.00 86.00 76 PRO A O 1
ATOM 604 N N . PHE A 1 77 ? -26.253 -12.522 -4.811 1.00 91.62 77 PHE A N 1
ATOM 605 C CA . PHE A 1 77 ? -27.123 -11.406 -5.197 1.00 91.62 77 PHE A CA 1
ATOM 606 C C . PHE A 1 77 ? -28.443 -11.335 -4.428 1.00 91.62 77 PHE A C 1
ATOM 608 O O . PHE A 1 77 ? -29.231 -10.421 -4.659 1.00 91.62 77 PHE A O 1
ATOM 615 N N . GLN A 1 78 ? -28.685 -12.234 -3.471 1.00 87.81 78 GLN A N 1
ATOM 616 C CA . GLN A 1 78 ? -29.948 -12.263 -2.722 1.00 87.81 78 GLN A CA 1
ATOM 617 C C . GLN A 1 78 ? -30.289 -10.940 -2.034 1.00 87.81 78 GLN A C 1
ATOM 619 O O . GLN A 1 78 ? -31.436 -10.494 -2.016 1.00 87.81 78 GLN A O 1
ATOM 624 N N . ARG A 1 79 ? -29.268 -10.263 -1.501 1.00 87.88 79 ARG A N 1
ATOM 625 C CA . ARG A 1 79 ? -29.440 -8.986 -0.798 1.00 87.88 79 ARG A CA 1
ATOM 626 C C . ARG A 1 79 ? -29.713 -7.802 -1.731 1.00 87.88 79 ARG A C 1
ATOM 628 O O . ARG A 1 79 ? -30.030 -6.732 -1.222 1.00 87.88 79 ARG A O 1
ATOM 635 N N . LEU A 1 80 ? -29.640 -7.972 -3.057 1.00 89.81 80 LEU A N 1
ATOM 636 C CA . LEU A 1 80 ? -30.038 -6.936 -4.021 1.00 89.81 80 LEU A CA 1
ATOM 637 C C . LEU A 1 80 ? -31.555 -6.709 -4.050 1.00 89.81 80 LEU A C 1
ATOM 639 O O . LEU A 1 80 ? -31.997 -5.648 -4.482 1.00 89.81 80 LEU A O 1
ATOM 643 N N . THR A 1 81 ? -32.349 -7.648 -3.520 1.00 86.62 81 THR A N 1
ATOM 644 C CA . THR A 1 81 ? -33.802 -7.481 -3.323 1.00 86.62 81 THR A CA 1
ATOM 645 C C . THR A 1 81 ? -34.168 -6.211 -2.555 1.00 86.62 81 THR A C 1
ATOM 647 O O . THR A 1 81 ? -35.223 -5.635 -2.816 1.00 86.62 81 THR A O 1
ATOM 650 N N . LYS A 1 82 ? -33.275 -5.708 -1.687 1.00 89.56 82 LYS A N 1
ATOM 651 C CA . LYS A 1 82 ? -33.468 -4.448 -0.949 1.00 89.56 82 LYS A CA 1
ATOM 652 C C . LYS A 1 82 ? -33.651 -3.219 -1.851 1.00 89.56 82 LYS A C 1
ATOM 654 O O . LYS A 1 82 ? -34.247 -2.243 -1.416 1.00 89.56 82 LYS A O 1
ATOM 659 N N . PHE A 1 83 ? -33.142 -3.258 -3.086 1.00 89.12 83 PHE A N 1
ATOM 660 C CA . PHE A 1 83 ? -33.276 -2.172 -4.066 1.00 89.12 83 PHE A CA 1
ATOM 661 C C . PHE A 1 83 ? -34.565 -2.268 -4.899 1.00 89.12 83 PHE A C 1
ATOM 663 O O . PHE A 1 83 ? -34.828 -1.416 -5.747 1.00 89.12 83 PHE A O 1
ATOM 670 N N . GLY A 1 84 ? -35.388 -3.289 -4.649 1.00 85.81 84 GLY A N 1
ATOM 671 C CA . GLY A 1 84 ? -36.699 -3.457 -5.259 1.00 85.81 84 GLY A CA 1
ATOM 672 C C . GLY A 1 84 ? -36.675 -3.984 -6.696 1.00 85.81 84 GLY A C 1
ATOM 673 O O . GLY A 1 84 ? -35.640 -4.123 -7.350 1.00 85.81 84 GLY A O 1
ATOM 674 N N . THR A 1 85 ? -37.870 -4.281 -7.203 1.00 80.12 85 THR A N 1
ATOM 675 C CA . THR A 1 85 ? -38.089 -4.871 -8.535 1.00 80.12 85 THR A CA 1
ATOM 676 C C . THR A 1 85 ? -37.660 -3.949 -9.676 1.00 80.12 85 THR A C 1
ATOM 678 O O . THR A 1 85 ? -37.228 -4.427 -10.725 1.00 80.12 85 THR A O 1
ATOM 681 N N . GLN A 1 86 ? -37.727 -2.632 -9.465 1.00 80.06 86 GLN A N 1
ATOM 682 C CA . GLN A 1 86 ? -37.304 -1.626 -10.438 1.00 80.06 86 GLN A CA 1
ATOM 683 C C . GLN A 1 86 ? -35.804 -1.749 -10.744 1.00 80.06 86 GLN A C 1
ATOM 685 O O . GLN A 1 86 ? -35.434 -1.845 -11.914 1.00 80.06 86 GLN A O 1
ATOM 690 N N . PHE A 1 87 ? -34.953 -1.864 -9.718 1.00 90.00 87 PHE A N 1
ATOM 691 C CA . PHE A 1 87 ? -33.526 -2.136 -9.903 1.00 90.00 87 PHE A CA 1
ATOM 692 C C . PHE A 1 87 ? -33.267 -3.534 -10.474 1.00 90.00 87 PHE A C 1
ATOM 694 O O . PHE A 1 87 ? -32.507 -3.674 -11.427 1.00 90.00 87 PHE A O 1
ATOM 701 N N . LEU A 1 88 ? -33.915 -4.572 -9.938 1.00 87.81 88 LEU A N 1
ATOM 702 C CA . LEU A 1 88 ? -33.687 -5.951 -10.388 1.00 87.81 88 LEU A CA 1
ATOM 703 C C . LEU A 1 88 ? -34.051 -6.173 -11.865 1.00 87.81 88 LEU A C 1
ATOM 705 O O . LEU A 1 88 ? -33.487 -7.058 -12.503 1.00 87.81 88 LEU A O 1
ATOM 709 N N . SER A 1 89 ? -34.943 -5.356 -12.436 1.00 84.06 89 SER A N 1
ATOM 710 C CA . SER A 1 89 ? -35.225 -5.337 -13.881 1.00 84.06 89 SER A CA 1
ATOM 711 C C . SER A 1 89 ? -34.074 -4.775 -14.735 1.00 84.06 89 SER A C 1
ATOM 713 O O . SER A 1 89 ? -33.987 -5.056 -15.931 1.00 84.06 89 SER A O 1
ATOM 715 N N . LYS A 1 90 ? -33.180 -4.002 -14.109 1.00 88.81 90 LYS A N 1
ATOM 716 C CA . LYS A 1 90 ? -31.959 -3.403 -14.666 1.00 88.81 90 LYS A CA 1
ATOM 717 C C . LYS A 1 90 ? -30.687 -4.105 -14.172 1.00 88.81 90 LYS A C 1
ATOM 719 O O . LYS A 1 90 ? -29.589 -3.598 -14.375 1.00 88.81 90 LYS A O 1
ATOM 724 N N . PHE A 1 91 ? -30.821 -5.279 -13.559 1.00 93.00 91 PHE A N 1
ATOM 725 C CA . PHE A 1 91 ? -29.717 -6.159 -13.188 1.00 93.00 91 PHE A CA 1
ATOM 726 C C . PHE A 1 91 ? -29.846 -7.489 -13.935 1.00 93.00 91 PHE A C 1
ATOM 728 O O . PHE A 1 91 ? -30.950 -7.998 -14.139 1.00 93.00 91 PHE A O 1
ATOM 735 N N . GLN A 1 92 ? -28.725 -8.072 -14.339 1.00 92.62 92 GLN A N 1
ATOM 736 C CA . GLN A 1 92 ? -28.678 -9.419 -14.900 1.00 92.62 92 GLN A CA 1
ATOM 737 C C . GLN A 1 92 ? -27.339 -10.089 -14.599 1.00 92.62 92 GLN A C 1
ATOM 739 O O . GLN A 1 92 ? -26.332 -9.426 -14.360 1.00 92.62 92 GLN A O 1
ATOM 744 N N . THR A 1 93 ? -27.318 -11.414 -14.657 1.00 93.56 93 THR A N 1
ATOM 745 C CA . THR A 1 93 ? -26.092 -12.210 -14.601 1.00 93.56 93 THR A CA 1
ATOM 746 C C . THR A 1 93 ? -25.845 -12.821 -15.974 1.00 93.56 93 THR A C 1
ATOM 748 O O . THR A 1 93 ? -26.723 -13.493 -16.507 1.00 93.56 93 THR A O 1
ATOM 751 N N . SER A 1 94 ? -24.670 -12.592 -16.547 1.00 93.00 94 SER A N 1
ATOM 752 C CA . SER A 1 94 ? -24.187 -13.281 -17.740 1.00 93.00 94 SER A CA 1
ATOM 753 C C . SER A 1 94 ? -23.204 -14.352 -17.297 1.00 93.00 94 SER A C 1
ATOM 755 O O . SER A 1 94 ? -22.208 -14.052 -16.650 1.00 93.00 94 SER A O 1
ATOM 757 N N . VAL A 1 95 ? -23.496 -15.602 -17.605 1.00 91.44 95 VAL A N 1
ATOM 758 C CA . VAL A 1 95 ? -22.693 -16.751 -17.196 1.00 91.44 95 VAL A CA 1
ATOM 759 C C . VAL A 1 95 ? -22.097 -17.373 -18.448 1.00 91.44 95 VAL A C 1
ATOM 761 O O . VAL A 1 95 ? -22.821 -17.515 -19.429 1.00 91.44 95 VAL A O 1
ATOM 764 N N . MET A 1 96 ? -20.810 -17.709 -18.435 1.00 92.62 96 MET A N 1
ATOM 765 C CA . MET A 1 96 ? -20.138 -18.368 -19.559 1.00 92.62 96 MET A CA 1
ATOM 766 C C . MET A 1 96 ? -18.914 -19.170 -19.096 1.00 92.62 96 MET A C 1
ATOM 768 O O . MET A 1 96 ? -18.320 -18.820 -18.068 1.00 92.62 96 MET A O 1
ATOM 772 N N . PRO A 1 97 ? -18.503 -20.204 -19.848 1.00 91.62 97 PRO A N 1
ATOM 773 C CA . PRO A 1 97 ? -17.280 -20.934 -19.552 1.00 91.62 97 PRO A CA 1
ATOM 774 C C . PRO A 1 97 ? -16.069 -20.075 -19.912 1.00 91.62 97 PRO A C 1
ATOM 776 O O . PRO A 1 97 ? -15.848 -19.722 -21.069 1.00 91.62 97 PRO A O 1
ATOM 779 N N . SER A 1 98 ? -15.287 -19.710 -18.902 1.00 90.88 98 SER A N 1
ATOM 780 C CA . SER A 1 98 ? -14.040 -18.968 -19.071 1.00 90.88 98 SER A CA 1
ATOM 781 C C . SER A 1 98 ? -13.140 -19.177 -17.863 1.00 90.88 98 SER A C 1
ATOM 783 O O . SER A 1 98 ? -13.617 -19.091 -16.730 1.00 90.88 98 SER A O 1
ATOM 785 N N . SER A 1 99 ? -11.851 -19.418 -18.112 1.00 84.69 99 SER A N 1
ATOM 786 C CA . SER A 1 99 ? -10.851 -19.699 -17.077 1.00 84.69 99 SER A CA 1
ATOM 787 C C . SER A 1 99 ? -10.622 -18.509 -16.145 1.00 84.69 99 SER A C 1
ATOM 789 O O . SER A 1 99 ? -10.532 -18.684 -14.937 1.00 84.69 99 SER A O 1
ATOM 791 N N . ILE A 1 100 ? -10.611 -17.275 -16.666 1.00 85.12 100 ILE A N 1
ATOM 792 C CA . ILE A 1 100 ? -10.507 -16.078 -15.813 1.00 85.12 100 ILE A CA 1
ATOM 793 C C . ILE A 1 100 ? -11.734 -15.919 -14.909 1.00 85.12 100 ILE A C 1
ATOM 795 O O . ILE A 1 100 ? -11.620 -15.412 -13.795 1.00 85.12 100 ILE A O 1
ATOM 799 N N . LEU A 1 101 ? -12.905 -16.371 -15.371 1.00 90.50 101 LEU A N 1
ATOM 800 C CA . LEU A 1 101 ? -14.140 -16.224 -14.611 1.00 90.50 101 LEU A CA 1
ATOM 801 C C . LEU A 1 101 ? -14.271 -17.236 -13.465 1.00 90.50 101 LEU A C 1
ATOM 803 O O . LEU A 1 101 ? -15.125 -17.046 -12.598 1.00 90.50 101 LEU A O 1
ATOM 807 N N . GLU A 1 102 ? -13.475 -18.314 -13.471 1.00 86.19 102 GLU A N 1
ATOM 808 C CA . GLU A 1 102 ? -13.435 -19.307 -12.382 1.00 86.19 102 GLU A CA 1
ATOM 809 C C . GLU A 1 102 ? -12.982 -18.657 -11.073 1.00 86.19 102 GLU A C 1
ATOM 811 O O . GLU A 1 102 ? -13.504 -18.965 -10.004 1.00 86.19 102 GLU A O 1
ATOM 816 N N . GLU A 1 103 ? -12.068 -17.695 -11.188 1.00 82.69 103 GLU A N 1
ATOM 817 C CA . GLU A 1 103 ? -11.443 -17.005 -10.063 1.00 82.69 103 GLU A CA 1
ATOM 818 C C . GLU A 1 103 ? -11.978 -15.575 -9.870 1.00 82.69 103 GLU A C 1
ATOM 820 O O . GLU A 1 103 ? -11.923 -15.030 -8.765 1.00 82.69 103 GLU A O 1
ATOM 825 N N . ILE A 1 104 ? -12.498 -14.937 -10.930 1.00 89.81 104 ILE A N 1
ATOM 826 C CA . ILE A 1 104 ? -12.894 -13.520 -10.923 1.00 89.81 104 ILE A CA 1
ATOM 827 C C . ILE A 1 104 ? -14.307 -13.338 -11.483 1.00 89.81 104 ILE A C 1
ATOM 829 O O . ILE A 1 104 ? -14.635 -13.762 -12.582 1.00 89.81 104 ILE A O 1
ATOM 833 N N . THR A 1 105 ? -15.158 -12.610 -10.761 1.00 91.44 105 THR A N 1
ATOM 834 C CA . THR A 1 105 ? -16.445 -12.129 -11.287 1.00 91.44 105 THR A CA 1
ATOM 835 C C . THR A 1 105 ? -16.335 -10.651 -11.636 1.00 91.44 105 THR A C 1
ATOM 837 O O . THR A 1 105 ? -15.984 -9.842 -10.777 1.00 91.44 105 THR A O 1
ATOM 840 N N . PHE A 1 106 ? -16.690 -10.280 -12.866 1.00 94.56 106 PHE A N 1
ATOM 841 C CA . PHE A 1 106 ? -16.751 -8.876 -13.272 1.00 94.56 106 PHE A CA 1
ATOM 842 C C . PHE A 1 106 ? -18.160 -8.331 -13.072 1.00 94.56 106 PHE A C 1
ATOM 844 O O . PHE A 1 106 ? -19.144 -8.971 -13.437 1.00 94.56 106 PHE A O 1
ATOM 851 N N . ILE A 1 107 ? -18.261 -7.130 -12.515 1.00 95.50 107 ILE A N 1
ATOM 852 C CA . ILE A 1 107 ? -19.516 -6.384 -12.453 1.00 95.50 107 ILE A CA 1
ATOM 853 C C . ILE A 1 107 ? -19.389 -5.211 -13.419 1.00 95.50 107 ILE A C 1
ATOM 855 O O . ILE A 1 107 ? -18.717 -4.230 -13.112 1.00 95.50 107 ILE A O 1
ATOM 859 N N . ASP A 1 108 ? -20.026 -5.325 -14.580 1.00 93.75 108 ASP A N 1
ATOM 860 C CA . ASP A 1 108 ? -20.181 -4.205 -15.504 1.00 93.75 108 ASP A CA 1
ATOM 861 C C . ASP A 1 108 ? -21.337 -3.319 -15.030 1.00 93.75 108 ASP A C 1
ATOM 863 O O . ASP A 1 108 ? -22.414 -3.804 -14.659 1.00 93.75 108 ASP A O 1
ATOM 867 N N . THR A 1 109 ? -21.102 -2.012 -15.003 1.00 92.38 109 THR A N 1
ATOM 868 C CA . THR A 1 109 ? -22.051 -1.019 -14.496 1.00 92.38 109 THR A CA 1
ATOM 869 C C . THR A 1 109 ? -22.549 -0.146 -15.639 1.00 92.38 109 THR A C 1
ATOM 871 O O . THR A 1 109 ? -21.762 0.178 -16.526 1.00 92.38 109 THR A O 1
ATOM 874 N N . PRO A 1 110 ? -23.801 0.340 -15.593 1.00 87.06 110 PRO A N 1
ATOM 875 C CA . PRO A 1 110 ? -24.261 1.331 -16.549 1.00 87.06 110 PRO A CA 1
ATOM 876 C C . PRO A 1 110 ? -23.336 2.546 -16.595 1.00 87.06 110 PRO A C 1
ATOM 878 O O . PRO A 1 110 ? -22.901 3.028 -15.546 1.00 87.06 110 PRO A O 1
ATOM 881 N N . GLY A 1 111 ? -23.106 3.083 -17.794 1.00 81.44 111 GLY A N 1
ATOM 882 C CA . GLY A 1 111 ? -22.324 4.307 -17.967 1.00 81.44 111 GLY A CA 1
ATOM 883 C C . GLY A 1 111 ? -22.847 5.439 -17.078 1.00 81.44 111 GLY A C 1
ATOM 884 O O . GLY A 1 111 ? -24.062 5.640 -16.948 1.00 81.44 111 GLY A O 1
ATOM 885 N N . VAL A 1 112 ? -21.937 6.162 -16.423 1.00 76.12 112 VAL A N 1
ATOM 886 C CA . VAL A 1 112 ? -22.316 7.282 -15.556 1.00 76.12 112 VAL A CA 1
ATOM 887 C C . VAL A 1 112 ? -22.782 8.436 -16.431 1.00 76.12 112 VAL A C 1
ATOM 889 O O . VAL A 1 112 ? -22.091 8.849 -17.359 1.00 76.12 112 VAL A O 1
ATOM 892 N N . LEU A 1 113 ? -23.986 8.927 -16.160 1.00 68.19 113 LEU A N 1
ATOM 893 C CA . LEU A 1 113 ? -24.643 9.897 -17.021 1.00 68.19 113 LEU A CA 1
ATOM 894 C C . LEU A 1 113 ? -24.043 11.291 -16.787 1.00 68.19 113 LEU A C 1
ATOM 896 O O . LEU A 1 113 ? -23.682 11.650 -15.657 1.00 68.19 113 LEU A O 1
ATOM 900 N N . SER A 1 114 ? -23.923 12.083 -17.852 1.00 59.22 114 SER A N 1
ATOM 901 C CA . SER A 1 114 ? -23.460 13.469 -17.780 1.00 59.22 114 SER A CA 1
ATOM 902 C C . SER A 1 114 ? -24.662 14.421 -17.697 1.00 59.22 114 SER A C 1
ATOM 904 O O . SER A 1 114 ? -25.571 14.413 -18.525 1.00 59.22 114 SER A O 1
ATOM 906 N N . GLY A 1 115 ? -24.693 15.242 -16.640 1.00 55.44 115 GLY A N 1
ATOM 907 C CA . GLY A 1 115 ? -25.746 16.237 -16.395 1.00 55.44 115 GLY A CA 1
ATOM 908 C C . GLY A 1 115 ? -26.967 15.745 -15.595 1.00 55.44 115 GLY A C 1
ATOM 909 O O . GLY A 1 115 ? -27.300 14.563 -15.542 1.00 55.44 115 GLY A O 1
ATOM 910 N N . GLU A 1 116 ? -27.664 16.682 -14.940 1.00 47.34 116 GLU A N 1
ATOM 911 C CA . GLU A 1 116 ? -28.805 16.390 -14.052 1.00 47.34 116 GLU A CA 1
ATOM 912 C C . GLU A 1 116 ? -30.022 15.790 -14.767 1.00 47.34 116 GLU A C 1
ATOM 914 O O . GLU A 1 116 ? -30.751 14.999 -14.173 1.00 47.34 116 GLU A O 1
ATOM 919 N N . LYS A 1 117 ? -30.223 16.110 -16.050 1.00 49.22 117 LYS A N 1
ATOM 920 C CA . LYS A 1 117 ? -31.428 15.727 -16.804 1.00 49.22 117 LYS A CA 1
ATOM 921 C C . LYS A 1 117 ? -31.469 14.239 -17.176 1.00 49.22 117 LYS A C 1
ATOM 923 O O . LYS A 1 117 ? -32.546 13.659 -17.242 1.00 49.22 117 LYS A O 1
ATOM 928 N N . GLN A 1 118 ? -30.310 13.600 -17.351 1.00 51.16 118 GLN A N 1
ATOM 929 C CA . GLN A 1 118 ? -30.214 12.162 -17.627 1.00 51.16 118 GLN A CA 1
ATOM 930 C C . GLN A 1 118 ? -30.463 11.304 -16.365 1.00 51.16 118 GLN A C 1
ATOM 932 O O . GLN A 1 118 ? -30.907 10.162 -16.472 1.00 51.16 118 GLN A O 1
ATOM 937 N N . ARG A 1 119 ? -30.280 11.863 -15.155 1.00 53.44 119 ARG A N 1
ATOM 938 C CA . ARG A 1 119 ? -30.542 11.167 -13.876 1.00 53.44 119 ARG A CA 1
ATOM 939 C C . ARG A 1 119 ? -32.018 10.851 -13.644 1.00 53.44 119 ARG A C 1
ATOM 941 O O . ARG A 1 119 ? -32.328 9.835 -13.031 1.00 53.44 119 ARG A O 1
ATOM 948 N N . ILE A 1 120 ? -32.915 11.701 -14.151 1.00 51.62 120 ILE A N 1
ATOM 949 C CA . ILE A 1 120 ? -34.376 11.578 -13.983 1.00 51.62 120 ILE A CA 1
ATOM 950 C C . ILE A 1 120 ? -34.910 10.287 -14.644 1.00 51.62 120 ILE A C 1
ATOM 952 O O . ILE A 1 120 ? -35.993 9.819 -14.309 1.00 51.62 120 ILE A O 1
ATOM 956 N N . GLY A 1 121 ? -34.132 9.657 -15.536 1.00 58.41 121 GLY A N 1
ATOM 957 C CA . GLY A 1 121 ? -34.497 8.403 -16.198 1.00 58.41 121 GLY A CA 1
ATOM 958 C C . GLY A 1 121 ? -34.264 7.116 -15.392 1.00 58.41 121 GLY A C 1
ATOM 959 O O . GLY A 1 121 ? -34.746 6.064 -15.815 1.00 58.41 121 GLY A O 1
ATOM 960 N N . ARG A 1 122 ? -33.539 7.140 -14.258 1.00 72.81 122 ARG A N 1
ATOM 961 C CA . ARG A 1 122 ? -33.303 5.928 -13.446 1.00 72.81 122 ARG A CA 1
ATOM 962 C C . ARG A 1 122 ? -34.385 5.764 -12.384 1.00 72.81 122 ARG A C 1
ATOM 964 O O . ARG A 1 122 ? -34.533 6.589 -11.492 1.00 72.81 122 ARG A O 1
ATOM 971 N N . SER A 1 123 ? -35.087 4.637 -12.428 1.00 77.38 123 SER A N 1
ATOM 972 C CA . SER A 1 123 ? -36.081 4.238 -11.423 1.00 77.38 123 SER A CA 1
ATOM 973 C C . SER A 1 123 ? -35.449 3.593 -10.177 1.00 77.38 123 SER A C 1
ATOM 975 O O . SER A 1 123 ? -36.077 2.793 -9.496 1.00 77.38 123 SER A O 1
ATOM 977 N N . TYR A 1 124 ? -34.163 3.823 -9.923 1.00 84.50 124 TYR A N 1
ATOM 978 C CA . TYR A 1 124 ? -33.443 3.252 -8.790 1.00 84.50 124 TYR A CA 1
ATOM 979 C C . TYR A 1 124 ? -32.281 4.162 -8.399 1.00 84.50 124 TYR A C 1
ATOM 981 O O . TYR A 1 124 ? -31.758 4.917 -9.222 1.00 84.50 124 TYR A O 1
ATOM 989 N N . ASP A 1 125 ? -31.858 4.069 -7.142 1.00 87.00 125 ASP A N 1
ATOM 990 C CA . ASP A 1 125 ? -30.716 4.824 -6.639 1.00 87.00 125 ASP A CA 1
ATOM 991 C C . ASP A 1 125 ? -29.399 4.193 -7.115 1.00 87.00 125 ASP A C 1
ATOM 993 O O . ASP A 1 125 ? -28.882 3.245 -6.522 1.00 87.00 125 ASP A O 1
ATOM 997 N N . PHE A 1 126 ? -28.861 4.722 -8.214 1.00 88.19 126 PHE A N 1
ATOM 998 C CA . PHE A 1 126 ? -27.594 4.276 -8.791 1.00 88.19 126 PHE A CA 1
ATOM 999 C C . PHE A 1 126 ? -26.428 4.366 -7.806 1.00 88.19 126 PHE A C 1
ATOM 1001 O O . PHE A 1 126 ? -25.592 3.468 -7.758 1.00 88.19 126 PHE A O 1
ATOM 1008 N N . VAL A 1 127 ? -26.382 5.431 -7.008 1.00 88.38 127 VAL A N 1
ATOM 1009 C CA . VAL A 1 127 ? -25.265 5.709 -6.109 1.00 88.38 127 VAL A CA 1
ATOM 1010 C C . VAL A 1 127 ? -25.232 4.679 -4.978 1.00 88.38 127 VAL A C 1
ATOM 1012 O O . VAL A 1 127 ? -24.190 4.068 -4.739 1.00 88.38 127 VAL A O 1
ATOM 1015 N N . SER A 1 128 ? -26.383 4.407 -4.360 1.00 89.50 128 SER A N 1
ATOM 1016 C CA . SER A 1 128 ? -26.507 3.383 -3.312 1.00 89.50 128 SER A CA 1
ATOM 1017 C C . SER A 1 128 ? -26.248 1.960 -3.825 1.00 89.50 128 SER A C 1
ATOM 1019 O O . SER A 1 128 ? -25.739 1.109 -3.094 1.00 89.50 128 SER A O 1
ATOM 1021 N N . VAL A 1 129 ? -26.583 1.669 -5.087 1.00 92.25 129 VAL A N 1
ATOM 1022 C CA . VAL A 1 129 ? -26.250 0.379 -5.716 1.00 92.25 129 VAL A CA 1
ATOM 1023 C C . VAL A 1 129 ? -24.739 0.249 -5.926 1.00 92.25 129 VAL A C 1
ATOM 1025 O O . VAL A 1 129 ? -24.172 -0.793 -5.596 1.00 92.25 129 VAL A O 1
ATOM 1028 N N . CYS A 1 130 ? -24.076 1.294 -6.431 1.00 92.06 130 CYS A N 1
ATOM 1029 C CA . CYS A 1 130 ? -22.620 1.313 -6.592 1.00 92.06 130 CYS A CA 1
ATOM 1030 C C . CYS A 1 130 ? -21.895 1.134 -5.252 1.00 92.06 130 CYS A C 1
ATOM 1032 O O . CYS A 1 130 ? -20.948 0.355 -5.187 1.00 92.06 130 CYS A O 1
ATOM 1034 N N . GLU A 1 131 ? -22.369 1.775 -4.177 1.00 91.31 131 GLU A N 1
ATOM 1035 C CA . GLU A 1 131 ? -21.851 1.561 -2.817 1.00 91.31 131 GLU A CA 1
ATOM 1036 C C . GLU A 1 131 ? -21.966 0.088 -2.400 1.00 91.31 131 GLU A C 1
ATOM 1038 O O . GLU A 1 131 ? -20.996 -0.515 -1.945 1.00 91.31 131 GLU A O 1
ATOM 1043 N N . TRP A 1 132 ? -23.123 -0.539 -2.633 1.00 92.44 132 TRP A N 1
ATOM 1044 C CA . TRP A 1 132 ? -23.335 -1.940 -2.268 1.00 92.44 132 TRP A CA 1
ATOM 1045 C C . TRP A 1 132 ? -22.384 -2.904 -2.982 1.00 92.44 132 TRP A C 1
ATOM 1047 O O . TRP A 1 132 ? -21.930 -3.875 -2.363 1.00 92.44 132 TRP A O 1
ATOM 1057 N N . PHE A 1 133 ? -22.094 -2.660 -4.264 1.00 93.50 133 PHE A N 1
ATOM 1058 C CA . PHE A 1 133 ? -21.096 -3.437 -4.999 1.00 93.50 133 PHE A CA 1
ATOM 1059 C C . PHE A 1 133 ? -19.687 -3.132 -4.491 1.00 93.50 133 PHE A C 1
ATOM 1061 O O . PHE A 1 133 ? -18.955 -4.065 -4.189 1.00 93.50 133 PHE A O 1
ATOM 1068 N N . ALA A 1 134 ? -19.329 -1.864 -4.296 1.00 90.62 134 ALA A N 1
ATOM 1069 C CA . ALA A 1 134 ? -18.013 -1.456 -3.804 1.00 90.62 134 ALA A CA 1
ATOM 1070 C C . ALA A 1 134 ? -17.637 -2.067 -2.444 1.00 90.62 134 ALA A C 1
ATOM 1072 O O . ALA A 1 134 ? -16.502 -2.514 -2.253 1.00 90.62 134 ALA A O 1
ATOM 1073 N N . GLU A 1 135 ? -18.599 -2.167 -1.523 1.00 85.56 135 GLU A N 1
ATOM 1074 C CA . GLU A 1 135 ? -18.418 -2.858 -0.241 1.00 85.56 135 GLU A CA 1
ATOM 1075 C C . GLU A 1 135 ? -17.965 -4.318 -0.423 1.00 85.56 135 GLU A C 1
ATOM 1077 O O . GLU A 1 135 ? -17.228 -4.846 0.408 1.00 85.56 135 GLU A O 1
ATOM 1082 N N . ARG A 1 136 ? -18.411 -4.977 -1.500 1.00 86.81 136 ARG A N 1
ATOM 1083 C CA . ARG A 1 136 ? -18.242 -6.419 -1.760 1.00 86.81 136 ARG A CA 1
ATOM 1084 C C . ARG A 1 136 ? -17.209 -6.738 -2.832 1.00 86.81 136 ARG A C 1
ATOM 1086 O O . ARG A 1 136 ? -16.827 -7.896 -2.955 1.00 86.81 136 ARG A O 1
ATOM 1093 N N . SER A 1 137 ? -16.775 -5.741 -3.590 1.00 90.12 137 SER A N 1
ATOM 1094 C CA . SER A 1 137 ? -15.748 -5.892 -4.610 1.00 90.12 137 SER A CA 1
ATOM 1095 C C . SER A 1 137 ? -14.357 -5.934 -3.985 1.00 90.12 137 SER A C 1
ATOM 1097 O O . SER A 1 137 ? -14.084 -5.286 -2.969 1.00 90.12 137 SER A O 1
ATOM 1099 N N . ASP A 1 138 ? -13.462 -6.673 -4.637 1.00 87.62 138 ASP A N 1
ATOM 1100 C CA . ASP A 1 138 ? -12.046 -6.738 -4.279 1.00 87.62 138 ASP A CA 1
ATOM 1101 C C . ASP A 1 138 ? -11.202 -5.628 -4.929 1.00 87.62 138 ASP A C 1
ATOM 1103 O O . ASP A 1 138 ? -10.135 -5.292 -4.407 1.00 87.62 138 ASP A O 1
ATOM 1107 N N . MET A 1 139 ? -11.691 -5.069 -6.039 1.00 90.56 139 MET A N 1
ATOM 1108 C CA . MET A 1 139 ? -11.106 -3.973 -6.812 1.00 90.56 139 MET A CA 1
ATOM 1109 C C . MET A 1 139 ? -12.227 -3.162 -7.467 1.00 90.56 139 MET A C 1
ATOM 1111 O O . MET A 1 139 ? -13.270 -3.711 -7.828 1.00 90.56 139 MET A O 1
ATOM 1115 N N . ILE A 1 140 ? -12.011 -1.857 -7.621 1.00 93.25 140 ILE A N 1
ATOM 1116 C CA . ILE A 1 140 ? -12.939 -0.932 -8.267 1.00 93.25 140 ILE A CA 1
ATOM 1117 C C . ILE A 1 140 ? -12.185 -0.186 -9.367 1.00 93.25 140 ILE A C 1
ATOM 1119 O O . ILE A 1 140 ? -11.287 0.601 -9.074 1.00 93.25 140 ILE A O 1
ATOM 1123 N N . LEU A 1 141 ? -12.556 -0.428 -10.626 1.00 93.81 141 LEU A N 1
ATOM 1124 C CA . LEU A 1 141 ? -11.968 0.251 -11.780 1.00 93.81 141 LEU A CA 1
ATOM 1125 C C . LEU A 1 141 ? -12.772 1.511 -12.124 1.00 93.81 141 LEU A C 1
ATOM 1127 O O . LEU A 1 141 ? -13.953 1.431 -12.458 1.00 93.81 141 LEU A O 1
ATOM 1131 N N . LEU A 1 142 ? -12.124 2.674 -12.074 1.00 93.06 142 LEU A N 1
ATOM 1132 C CA . LEU A 1 142 ? -12.670 3.939 -12.565 1.00 93.06 142 LEU A CA 1
ATOM 1133 C C . LEU A 1 142 ? -12.119 4.210 -13.965 1.00 93.06 142 LEU A C 1
ATOM 1135 O O . LEU A 1 142 ? -10.949 4.557 -14.116 1.00 93.06 142 LEU A O 1
ATOM 1139 N N . LEU A 1 143 ? -12.956 4.039 -14.988 1.00 91.62 143 LEU A N 1
ATOM 1140 C CA . LEU A 1 143 ? -12.559 4.224 -16.383 1.00 91.62 143 LEU A CA 1
ATOM 1141 C C . LEU A 1 143 ? -12.785 5.677 -16.828 1.00 91.62 143 LEU A C 1
ATOM 1143 O O . LEU A 1 143 ? -13.886 6.208 -16.690 1.00 91.62 143 LEU A O 1
ATOM 1147 N N . PHE A 1 144 ? -11.763 6.289 -17.417 1.00 91.00 144 PHE A N 1
ATOM 1148 C CA . PHE A 1 144 ? -11.817 7.598 -18.068 1.00 91.00 144 PHE A CA 1
ATOM 1149 C C . PHE A 1 144 ? -11.394 7.471 -19.529 1.00 91.00 144 PHE A C 1
ATOM 1151 O O . PHE A 1 144 ? -10.575 6.625 -19.872 1.00 91.00 144 PHE A O 1
ATOM 1158 N N . ASP A 1 145 ? -11.950 8.312 -20.394 1.00 88.38 145 ASP A N 1
ATOM 1159 C CA . ASP A 1 145 ? -11.604 8.363 -21.815 1.00 88.38 145 ASP A CA 1
ATOM 1160 C C . ASP A 1 145 ? -10.577 9.480 -22.055 1.00 88.38 145 ASP A C 1
ATOM 1162 O O . ASP A 1 145 ? -10.853 10.647 -21.764 1.00 88.38 145 ASP A O 1
ATOM 1166 N N . ALA A 1 146 ? -9.401 9.141 -22.593 1.00 86.81 146 ALA A N 1
ATOM 1167 C CA . ALA A 1 146 ? -8.335 10.103 -22.871 1.00 86.81 146 ALA A CA 1
ATOM 1168 C C . ALA A 1 146 ? -8.736 11.162 -23.911 1.00 86.81 146 ALA A C 1
ATOM 1170 O O . ALA A 1 146 ? -8.227 12.282 -23.899 1.00 86.81 146 ALA A O 1
ATOM 1171 N N . HIS A 1 147 ? -9.676 10.841 -24.798 1.00 79.81 147 HIS A N 1
ATOM 1172 C CA . HIS A 1 147 ? -10.175 11.763 -25.809 1.00 79.81 147 HIS A CA 1
ATOM 1173 C C . HIS A 1 147 ? -11.278 12.690 -25.266 1.00 79.81 147 HIS A C 1
ATOM 1175 O O . HIS A 1 147 ? -11.437 13.811 -25.750 1.00 79.81 147 HIS A O 1
ATOM 1181 N N . LYS A 1 148 ? -12.045 12.243 -24.260 1.00 77.25 148 LYS A N 1
ATOM 1182 C CA . LYS A 1 148 ? -13.182 12.976 -23.673 1.00 77.25 148 LYS A CA 1
ATOM 1183 C C . LYS A 1 148 ? -13.191 12.862 -22.150 1.00 77.25 148 LYS A C 1
ATOM 1185 O O . LYS A 1 148 ? -14.016 12.157 -21.571 1.00 77.25 148 LYS A O 1
ATOM 1190 N N . LEU A 1 149 ? -12.284 13.592 -21.505 1.00 77.75 149 LEU A N 1
ATOM 1191 C CA . LEU A 1 149 ? -12.244 13.664 -20.050 1.00 77.75 149 LEU A CA 1
ATOM 1192 C C . LEU A 1 149 ? -13.429 14.489 -19.523 1.00 77.75 149 LEU A C 1
ATOM 1194 O O . LEU A 1 149 ? -13.449 15.711 -19.661 1.00 77.75 149 LEU A O 1
ATOM 1198 N N . ASP A 1 150 ? -14.388 13.820 -18.888 1.00 75.69 150 ASP A N 1
ATOM 1199 C CA . ASP A 1 150 ? -15.481 14.453 -18.149 1.00 75.69 150 ASP A CA 1
ATOM 1200 C C . ASP A 1 150 ? -15.692 13.733 -16.810 1.00 75.69 150 ASP A C 1
ATOM 1202 O O . ASP A 1 150 ? -15.729 12.503 -16.745 1.00 75.69 150 ASP A O 1
ATOM 1206 N N . ILE A 1 151 ? -15.826 14.506 -15.731 1.00 79.19 151 ILE A N 1
ATOM 1207 C CA . ILE A 1 151 ? -16.195 13.993 -14.408 1.00 79.19 151 ILE A CA 1
ATOM 1208 C C . ILE A 1 151 ? -17.543 14.599 -14.046 1.00 79.19 151 ILE A C 1
ATOM 1210 O O . ILE A 1 151 ? -17.624 15.654 -13.405 1.00 79.19 151 ILE A O 1
ATOM 1214 N N . SER A 1 152 ? -18.610 13.913 -14.453 1.00 79.00 152 SER A N 1
ATOM 1215 C CA . SER A 1 152 ? -19.969 14.363 -14.175 1.00 79.00 152 SER A CA 1
ATOM 1216 C C . SER A 1 152 ? -20.236 14.440 -12.671 1.00 79.00 152 SER A C 1
ATOM 1218 O O . SER A 1 152 ? -19.632 13.731 -11.863 1.00 79.00 152 SER A O 1
ATOM 1220 N N . ASP A 1 153 ? -21.197 15.266 -12.260 1.00 79.88 153 ASP A N 1
ATOM 1221 C CA . ASP A 1 153 ? -21.548 15.378 -10.842 1.00 79.88 153 ASP A CA 1
ATOM 1222 C C . ASP A 1 153 ? -22.087 14.061 -10.264 1.00 79.88 153 ASP A C 1
ATOM 1224 O O . ASP A 1 153 ? -22.028 13.844 -9.057 1.00 79.88 153 ASP A O 1
ATOM 1228 N N . GLU A 1 154 ? -22.648 13.172 -11.099 1.00 81.31 154 GLU A N 1
ATOM 1229 C CA . GLU A 1 154 ? -23.085 11.854 -10.624 1.00 81.31 154 GLU A CA 1
ATOM 1230 C C . GLU A 1 154 ? -21.862 10.999 -10.322 1.00 81.31 154 GLU A C 1
ATOM 1232 O O . GLU A 1 154 ? -21.808 10.372 -9.264 1.00 81.31 154 GLU A O 1
ATOM 1237 N N . PHE A 1 155 ? -20.849 11.070 -11.190 1.00 86.12 155 PHE A N 1
ATOM 1238 C CA . PHE A 1 155 ? -19.602 10.357 -10.988 1.00 86.12 155 PHE A CA 1
ATOM 1239 C C . PHE A 1 155 ? -18.854 10.864 -9.757 1.00 86.12 155 PHE A C 1
ATOM 1241 O O . PHE A 1 155 ? -18.416 10.057 -8.945 1.00 86.12 155 PHE A O 1
ATOM 1248 N N . LYS A 1 156 ? -18.811 12.185 -9.529 1.00 86.38 156 LYS A N 1
ATOM 1249 C CA . LYS A 1 156 ? -18.241 12.768 -8.299 1.00 86.38 156 LYS A CA 1
ATOM 1250 C C . LYS A 1 156 ? -18.901 12.219 -7.036 1.00 86.38 156 LYS A C 1
ATOM 1252 O O . LYS A 1 156 ? -18.198 11.927 -6.076 1.00 86.38 156 LYS A O 1
ATOM 1257 N N . ARG A 1 157 ? -20.231 12.060 -7.021 1.00 85.81 157 ARG A N 1
ATOM 1258 C CA . ARG A 1 157 ? -20.948 11.489 -5.864 1.00 85.81 157 ARG A CA 1
ATOM 1259 C C . ARG A 1 157 ? -20.627 10.018 -5.651 1.00 85.81 157 ARG A C 1
ATOM 1261 O O . ARG A 1 157 ? -20.440 9.618 -4.508 1.00 85.81 157 ARG A O 1
ATOM 1268 N N . VAL A 1 158 ? -20.530 9.243 -6.733 1.00 89.06 158 VAL A N 1
ATOM 1269 C CA . VAL A 1 158 ? -20.070 7.851 -6.658 1.00 89.06 158 VAL A CA 1
ATOM 1270 C C . VAL A 1 158 ? -18.664 7.820 -6.060 1.00 89.06 158 VAL A C 1
ATOM 1272 O O . VAL A 1 158 ? -18.486 7.236 -5.000 1.00 89.06 158 VAL A O 1
ATOM 1275 N N . ILE A 1 159 ? -17.700 8.540 -6.643 1.00 88.62 159 ILE A N 1
ATOM 1276 C CA . ILE A 1 159 ? -16.311 8.604 -6.155 1.00 88.62 159 ILE A CA 1
ATOM 1277 C C . ILE A 1 159 ? -16.250 9.043 -4.681 1.00 88.62 159 ILE A C 1
ATOM 1279 O O . ILE A 1 159 ? -15.493 8.472 -3.901 1.00 88.62 159 ILE A O 1
ATOM 1283 N N . HIS A 1 160 ? -17.072 10.012 -4.270 1.00 86.56 160 HIS A N 1
ATOM 1284 C CA . HIS A 1 160 ? -17.115 10.486 -2.886 1.00 86.56 160 HIS A CA 1
ATOM 1285 C C . HIS A 1 160 ? -17.502 9.388 -1.884 1.00 86.56 160 HIS A C 1
ATOM 1287 O O . HIS A 1 160 ? -16.927 9.319 -0.801 1.00 86.56 160 HIS A O 1
ATOM 1293 N N . ILE A 1 161 ? -18.444 8.514 -2.240 1.00 85.81 161 ILE A N 1
ATOM 1294 C CA . ILE A 1 161 ? -18.845 7.383 -1.390 1.00 85.81 161 ILE A CA 1
ATOM 1295 C C . ILE A 1 161 ? -17.806 6.264 -1.444 1.00 85.81 161 ILE A C 1
ATOM 1297 O O . ILE A 1 161 ? -17.475 5.674 -0.415 1.00 85.81 161 ILE A O 1
ATOM 1301 N N . LEU A 1 162 ? -17.214 6.042 -2.620 1.00 85.12 162 LEU A N 1
ATOM 1302 C CA . LEU A 1 162 ? -16.117 5.095 -2.799 1.00 85.12 162 LEU A CA 1
ATOM 1303 C C . LEU A 1 162 ? -14.852 5.477 -2.016 1.00 85.12 162 LEU A C 1
ATOM 1305 O O . LEU A 1 162 ? -14.017 4.608 -1.800 1.00 85.12 162 LEU A O 1
ATOM 1309 N N . LYS A 1 163 ? -14.725 6.720 -1.522 1.00 78.50 163 LYS A N 1
ATOM 1310 C CA . LYS A 1 163 ? -13.607 7.170 -0.668 1.00 78.50 163 LYS A CA 1
ATOM 1311 C C . LYS A 1 163 ? -13.368 6.263 0.545 1.00 78.50 163 LYS A C 1
ATOM 1313 O O . LYS A 1 163 ? -12.250 6.182 1.025 1.00 78.50 163 LYS A O 1
ATOM 1318 N N . ARG A 1 164 ? -14.403 5.590 1.062 1.00 78.12 164 ARG A N 1
ATOM 1319 C CA . ARG A 1 164 ? -14.269 4.636 2.184 1.00 78.12 164 ARG A CA 1
ATOM 1320 C C . ARG A 1 164 ? -13.567 3.324 1.804 1.00 78.12 164 ARG A C 1
ATOM 1322 O O . ARG A 1 164 ? -13.367 2.481 2.673 1.00 78.12 164 ARG A O 1
ATOM 1329 N N . HIS A 1 165 ? -13.289 3.147 0.519 1.00 82.38 165 HIS A N 1
ATOM 1330 C CA . HIS A 1 165 ? -12.700 1.971 -0.104 1.00 82.38 165 HIS A CA 1
ATOM 1331 C C . HIS A 1 165 ? -11.567 2.386 -1.057 1.00 82.38 165 HIS A C 1
ATOM 1333 O O . HIS A 1 165 ? -11.392 1.774 -2.115 1.00 82.38 165 HIS A O 1
ATOM 1339 N N . ASP A 1 166 ? -10.855 3.472 -0.741 1.00 80.25 166 ASP A N 1
ATOM 1340 C CA . ASP A 1 166 ? -9.818 4.067 -1.584 1.00 80.25 166 ASP A CA 1
ATOM 1341 C C . ASP A 1 166 ? -8.682 3.087 -1.897 1.00 80.25 166 ASP A C 1
ATOM 1343 O O . ASP A 1 166 ? -8.174 3.074 -3.019 1.00 80.25 166 ASP A O 1
ATOM 1347 N N . GLU A 1 167 ? -8.388 2.155 -0.990 1.00 77.88 167 GLU A N 1
ATOM 1348 C CA . GLU A 1 167 ? -7.406 1.089 -1.188 1.00 77.88 167 GLU A CA 1
ATOM 1349 C C . GLU A 1 167 ? -7.757 0.138 -2.351 1.00 77.88 167 GLU A C 1
ATOM 1351 O O . GLU A 1 167 ? -6.873 -0.491 -2.953 1.00 77.88 167 GLU A O 1
ATOM 1356 N N . LYS A 1 168 ? -9.051 0.034 -2.687 1.00 86.19 168 LYS A N 1
ATOM 1357 C CA . LYS A 1 168 ? -9.579 -0.819 -3.763 1.00 86.19 168 LYS A CA 1
ATOM 1358 C C . LYS A 1 168 ? -9.651 -0.104 -5.109 1.00 86.19 168 LYS A C 1
ATOM 1360 O O . LYS A 1 168 ? -9.860 -0.768 -6.126 1.00 86.19 168 LYS A O 1
ATOM 1365 N N . ILE A 1 169 ? -9.531 1.222 -5.127 1.00 89.25 169 ILE A N 1
ATOM 1366 C CA . ILE A 1 169 ? -9.716 2.027 -6.333 1.00 89.25 169 ILE A CA 1
ATOM 1367 C C . ILE A 1 169 ? -8.471 1.926 -7.217 1.00 89.25 169 ILE A C 1
ATOM 1369 O O . ILE A 1 169 ? -7.335 2.082 -6.763 1.00 89.25 169 ILE A O 1
ATOM 1373 N N . ARG A 1 170 ? -8.697 1.691 -8.507 1.00 90.56 170 ARG A N 1
ATOM 1374 C CA . ARG A 1 170 ? -7.718 1.846 -9.581 1.00 90.56 170 ARG A CA 1
ATOM 1375 C C . ARG A 1 170 ? -8.340 2.674 -10.685 1.00 90.56 170 ARG A C 1
ATOM 1377 O O . ARG A 1 170 ? -9.493 2.460 -11.056 1.00 90.56 170 ARG A O 1
ATOM 1384 N N . VAL A 1 171 ? -7.589 3.626 -11.209 1.00 93.06 171 VAL A N 1
ATOM 1385 C CA . VAL A 1 171 ? -8.056 4.491 -12.290 1.00 93.06 171 VAL A CA 1
ATOM 1386 C C . VAL A 1 171 ? -7.459 3.987 -13.592 1.00 93.06 171 VAL A C 1
ATOM 1388 O O . VAL A 1 171 ? -6.297 3.609 -13.629 1.00 93.06 171 VAL A O 1
ATOM 1391 N N . VAL A 1 172 ? -8.234 3.975 -14.667 1.00 94.88 172 VAL A N 1
ATOM 1392 C CA . VAL A 1 172 ? -7.766 3.589 -15.999 1.00 94.88 172 VAL A CA 1
ATOM 1393 C C . VAL A 1 172 ? -8.078 4.729 -16.952 1.00 94.88 172 VAL A C 1
ATOM 1395 O O . VAL A 1 172 ? -9.244 5.065 -17.163 1.00 94.88 172 VAL A O 1
ATOM 1398 N N . LEU A 1 173 ? -7.044 5.319 -17.537 1.00 93.75 173 LEU A N 1
ATOM 1399 C CA . LEU A 1 173 ? -7.169 6.281 -18.620 1.00 93.75 173 LEU A CA 1
ATOM 1400 C C . LEU A 1 173 ? -7.130 5.511 -19.945 1.00 93.75 173 LEU A C 1
ATOM 1402 O O . LEU A 1 173 ? -6.065 5.203 -20.470 1.00 93.75 173 LEU A O 1
ATOM 1406 N N . ASN A 1 174 ? -8.312 5.137 -20.429 1.00 92.06 174 ASN A N 1
ATOM 1407 C CA . ASN A 1 174 ? -8.515 4.337 -21.631 1.00 92.06 174 ASN A CA 1
ATOM 1408 C C . ASN A 1 174 ? -8.405 5.194 -22.907 1.00 92.06 174 ASN A C 1
ATOM 1410 O O . ASN A 1 174 ? -8.610 6.408 -22.872 1.00 92.06 174 ASN A O 1
ATOM 1414 N N . LYS A 1 175 ? -8.173 4.544 -24.053 1.00 90.06 175 LYS A N 1
ATOM 1415 C CA . LYS A 1 175 ? -8.012 5.156 -25.385 1.00 90.06 175 LYS A CA 1
ATOM 1416 C C . LYS A 1 175 ? -6.837 6.131 -25.467 1.00 90.06 175 LYS A C 1
ATOM 1418 O O . LYS A 1 175 ? -6.889 7.102 -26.219 1.00 90.06 175 LYS A O 1
ATOM 1423 N N . ALA A 1 176 ? -5.783 5.884 -24.690 1.00 89.38 176 ALA A N 1
ATOM 1424 C CA . ALA A 1 176 ? -4.585 6.719 -24.687 1.00 89.38 176 ALA A CA 1
ATOM 1425 C C . ALA A 1 176 ? -3.964 6.851 -26.091 1.00 89.38 176 ALA A C 1
ATOM 1427 O O . ALA A 1 176 ? -3.641 7.952 -26.517 1.00 89.38 176 ALA A O 1
ATOM 1428 N N . ASN A 1 177 ? -3.967 5.766 -26.870 1.00 87.00 177 ASN A N 1
ATOM 1429 C CA . ASN A 1 177 ? -3.512 5.742 -28.262 1.00 87.00 177 ASN A CA 1
ATOM 1430 C C . ASN A 1 177 ? -4.341 6.610 -29.234 1.00 87.00 177 ASN A C 1
ATOM 1432 O O . ASN A 1 177 ? -3.950 6.772 -30.383 1.00 87.00 177 ASN A O 1
ATOM 1436 N N . MET A 1 178 ? -5.495 7.156 -28.834 1.00 86.19 178 MET A N 1
ATOM 1437 C CA . MET A 1 178 ? -6.303 8.050 -29.678 1.00 86.19 178 MET A CA 1
ATOM 1438 C C . MET A 1 178 ? -5.899 9.526 -29.558 1.00 86.19 178 MET A C 1
ATOM 1440 O O . MET A 1 178 ? -6.499 10.385 -30.208 1.00 86.19 178 MET A O 1
ATOM 1444 N N . VAL A 1 179 ? -4.923 9.843 -28.710 1.00 85.75 179 VAL A N 1
ATOM 1445 C CA . VAL A 1 179 ? -4.411 11.198 -28.500 1.00 85.75 179 VAL A CA 1
ATOM 1446 C C . VAL A 1 179 ? -2.890 11.195 -28.625 1.00 85.75 179 VAL A C 1
ATOM 1448 O O . VAL A 1 179 ? -2.256 10.188 -28.351 1.00 85.75 179 VAL A O 1
ATOM 1451 N N . SER A 1 180 ? -2.289 12.309 -29.039 1.00 84.94 180 SER A N 1
ATOM 1452 C CA . SER A 1 180 ? -0.823 12.410 -29.081 1.00 84.94 180 SER A CA 1
ATOM 1453 C C . SER A 1 180 ? -0.222 12.456 -27.676 1.00 84.94 180 SER A C 1
ATOM 1455 O O . SER A 1 180 ? -0.892 12.870 -26.726 1.00 84.94 180 SER A O 1
ATOM 1457 N N . THR A 1 181 ? 1.073 12.170 -27.549 1.00 81.25 181 THR A N 1
ATOM 1458 C CA . THR A 1 181 ? 1.832 12.246 -26.287 1.00 81.25 181 THR A CA 1
ATOM 1459 C C . THR A 1 181 ? 1.617 13.570 -25.529 1.00 81.25 181 THR A C 1
ATOM 1461 O O . THR A 1 181 ? 1.374 13.585 -24.321 1.00 81.25 181 THR A O 1
ATOM 1464 N N . GLN A 1 182 ? 1.611 14.712 -26.229 1.00 76.88 182 GLN A N 1
ATOM 1465 C CA . GLN A 1 182 ? 1.369 16.024 -25.604 1.00 76.88 182 GLN A CA 1
ATOM 1466 C C . GLN A 1 182 ? -0.065 16.191 -25.085 1.00 76.88 182 GLN A C 1
ATOM 1468 O O . GLN A 1 182 ? -0.288 16.815 -24.043 1.00 76.88 182 GLN A O 1
ATOM 1473 N N . GLN A 1 183 ? -1.052 15.685 -25.825 1.00 78.19 183 GLN A N 1
ATOM 1474 C CA . GLN A 1 183 ? -2.451 15.755 -25.420 1.00 78.19 183 GLN A CA 1
ATOM 1475 C C . GLN A 1 183 ? -2.724 14.794 -24.262 1.00 78.19 183 GLN A C 1
ATOM 1477 O O . GLN A 1 183 ? -3.371 15.199 -23.296 1.00 78.19 183 GLN A O 1
ATOM 1482 N N . LEU A 1 184 ? -2.165 13.584 -24.315 1.00 85.94 184 LEU A N 1
ATOM 1483 C CA . LEU A 1 184 ? -2.200 12.614 -23.227 1.00 85.94 184 LEU A CA 1
ATOM 1484 C C . LEU A 1 184 ? -1.695 13.239 -21.926 1.00 85.94 184 LEU A C 1
ATOM 1486 O O . LEU A 1 184 ? -2.374 13.160 -20.905 1.00 85.94 184 LEU A O 1
ATOM 1490 N N . MET A 1 185 ? -0.570 13.956 -21.988 1.00 77.50 185 MET A N 1
ATOM 1491 C CA . MET A 1 185 ? -0.007 14.661 -20.840 1.00 77.50 185 MET A CA 1
ATOM 1492 C C . MET A 1 185 ? -0.971 15.662 -20.196 1.00 77.50 185 MET A C 1
ATOM 1494 O O . MET A 1 185 ? -1.143 15.710 -18.976 1.00 77.50 185 MET A O 1
ATOM 1498 N N . ARG A 1 186 ? -1.626 16.478 -21.030 1.00 77.19 186 ARG A N 1
ATOM 1499 C CA . ARG A 1 186 ? -2.593 17.483 -20.568 1.00 77.19 186 ARG A CA 1
ATOM 1500 C C . ARG A 1 186 ? -3.809 16.824 -19.926 1.00 77.19 186 ARG A C 1
ATOM 1502 O O . ARG A 1 186 ? -4.282 17.293 -18.893 1.00 77.19 186 ARG A O 1
ATOM 1509 N N . VAL A 1 187 ? -4.300 15.745 -20.530 1.00 83.25 187 VAL A N 1
ATOM 1510 C CA . VAL A 1 187 ? -5.463 14.995 -20.044 1.00 83.25 187 VAL A CA 1
ATOM 1511 C C . VAL A 1 187 ? -5.143 14.286 -18.731 1.00 83.25 187 VAL A C 1
ATOM 1513 O O . VAL A 1 187 ? -5.926 14.380 -17.789 1.00 83.25 187 VAL A O 1
ATOM 1516 N N . TYR A 1 188 ? -3.973 13.657 -18.626 1.00 84.94 188 TYR A N 1
ATOM 1517 C CA . TYR A 1 188 ? -3.493 13.027 -17.400 1.00 84.94 188 TYR A CA 1
ATOM 1518 C C . TYR A 1 188 ? -3.387 14.038 -16.249 1.00 84.94 188 TYR A C 1
ATOM 1520 O O . TYR A 1 188 ? -3.957 13.827 -15.178 1.00 84.94 188 TYR A O 1
ATOM 1528 N N . GLY A 1 189 ? -2.745 15.189 -16.483 1.00 78.00 189 GLY A N 1
ATOM 1529 C CA . GLY A 1 189 ? -2.655 16.259 -15.486 1.00 78.00 189 GLY A CA 1
ATOM 1530 C C . GLY A 1 189 ? -4.029 16.784 -15.048 1.00 78.00 189 GLY A C 1
ATOM 1531 O O . GLY A 1 189 ? -4.279 16.953 -13.853 1.00 78.00 189 GLY A O 1
ATOM 1532 N N . ALA A 1 190 ? -4.952 16.984 -15.995 1.00 79.69 190 ALA A N 1
ATOM 1533 C CA . ALA A 1 190 ? -6.319 17.418 -15.705 1.00 79.69 190 ALA A CA 1
ATOM 1534 C C . ALA A 1 190 ? -7.118 16.376 -14.899 1.00 79.69 190 ALA A C 1
ATOM 1536 O O . ALA A 1 190 ? -7.877 16.746 -13.994 1.00 79.69 190 ALA A O 1
ATOM 1537 N N . LEU A 1 191 ? -6.931 15.086 -15.191 1.00 86.00 191 LEU A N 1
ATOM 1538 C CA . LEU A 1 191 ? -7.533 13.979 -14.450 1.00 86.00 191 LEU A CA 1
ATOM 1539 C C . LEU A 1 191 ? -7.025 13.959 -13.008 1.00 86.00 191 LEU A C 1
ATOM 1541 O O . LEU A 1 191 ? -7.839 13.990 -12.088 1.00 86.00 191 LEU A O 1
ATOM 1545 N N . MET A 1 192 ? -5.707 13.990 -12.801 1.00 82.75 192 MET A N 1
ATOM 1546 C CA . MET A 1 192 ? -5.103 13.971 -11.463 1.00 82.75 192 MET A CA 1
ATOM 1547 C C . MET A 1 192 ? -5.521 15.177 -10.623 1.00 82.75 192 MET A C 1
ATOM 1549 O O . MET A 1 192 ? -5.893 15.027 -9.459 1.00 82.75 192 MET A O 1
ATOM 1553 N N . TRP A 1 193 ? -5.551 16.367 -11.227 1.00 80.00 193 TRP A N 1
ATOM 1554 C CA . TRP A 1 193 ? -6.055 17.576 -10.578 1.00 80.00 193 TRP A CA 1
ATOM 1555 C C . TRP A 1 193 ? -7.517 17.437 -10.139 1.00 80.00 193 TRP A C 1
ATOM 1557 O O . TRP A 1 193 ? -7.898 17.872 -9.051 1.00 80.00 193 TRP A O 1
ATOM 1567 N N . SER A 1 194 ? -8.349 16.825 -10.980 1.00 82.94 194 SER A N 1
ATOM 1568 C CA . SER A 1 194 ? -9.769 16.636 -10.688 1.00 82.94 194 SER A CA 1
ATOM 1569 C C . SER A 1 194 ? -9.991 15.550 -9.634 1.00 82.94 194 SER A C 1
ATOM 1571 O O . SER A 1 194 ? -10.784 15.753 -8.716 1.00 82.94 194 SER A O 1
ATOM 1573 N N . LEU A 1 195 ? -9.256 14.438 -9.708 1.00 83.62 195 LEU A N 1
ATOM 1574 C CA . LEU A 1 195 ? -9.297 13.370 -8.712 1.00 83.62 195 LEU A CA 1
ATOM 1575 C C . LEU A 1 195 ? -8.823 13.860 -7.346 1.00 83.62 195 LEU A C 1
ATOM 1577 O O . LEU A 1 195 ? -9.518 13.606 -6.372 1.00 83.62 195 LEU A O 1
ATOM 1581 N N . GLY A 1 196 ? -7.741 14.641 -7.261 1.00 79.56 196 GLY A N 1
ATOM 1582 C CA . GLY A 1 196 ? -7.253 15.188 -5.988 1.00 79.56 196 GLY A CA 1
ATOM 1583 C C . GLY A 1 196 ? -8.254 16.111 -5.279 1.00 79.56 196 GLY A C 1
ATOM 1584 O O . GLY A 1 196 ? -8.255 16.214 -4.055 1.00 79.56 196 GLY A O 1
ATOM 1585 N N . LYS A 1 197 ? -9.166 16.752 -6.023 1.00 80.19 197 LYS A N 1
ATOM 1586 C CA . LYS A 1 197 ? -10.265 17.538 -5.431 1.00 80.19 197 LYS A CA 1
ATOM 1587 C C . LYS A 1 197 ? -11.389 16.673 -4.862 1.00 80.19 197 LYS A C 1
ATOM 1589 O O . LYS A 1 197 ? -12.078 17.111 -3.941 1.00 80.19 197 LYS A O 1
ATOM 1594 N N . VAL A 1 198 ? -11.614 15.493 -5.438 1.00 80.12 198 VAL A N 1
ATOM 1595 C CA . VAL A 1 198 ? -12.758 14.621 -5.123 1.00 80.12 198 VAL A CA 1
ATOM 1596 C C . VAL A 1 198 ? -12.359 13.536 -4.117 1.00 80.12 198 VAL A C 1
ATOM 1598 O O . VAL A 1 198 ? -13.028 13.357 -3.098 1.00 80.12 198 VAL A O 1
ATOM 1601 N N . ILE A 1 199 ? -11.246 12.851 -4.370 1.00 77.00 199 ILE A N 1
ATOM 1602 C CA . ILE A 1 199 ? -10.612 11.848 -3.515 1.00 77.00 199 ILE A CA 1
ATOM 1603 C C . ILE A 1 199 ? -9.658 12.606 -2.586 1.00 77.00 199 ILE A C 1
ATOM 1605 O O . ILE A 1 199 ? -8.472 12.748 -2.847 1.00 77.00 199 ILE A O 1
ATOM 1609 N N . GLN A 1 200 ? -10.207 13.201 -1.526 1.00 70.12 200 GLN A N 1
ATOM 1610 C CA . GLN A 1 200 ? -9.432 13.931 -0.515 1.00 70.12 200 GLN A CA 1
ATOM 1611 C C . GLN A 1 200 ? -8.664 12.950 0.391 1.00 70.12 200 GLN A C 1
ATOM 1613 O O . GLN A 1 200 ? -9.028 12.769 1.561 1.00 70.12 200 GLN A O 1
ATOM 1618 N N . THR A 1 201 ? -7.670 12.268 -0.169 1.00 67.94 201 THR A N 1
ATOM 1619 C CA . THR A 1 201 ? -6.762 11.335 0.510 1.00 67.94 201 THR A CA 1
ATOM 1620 C C . THR A 1 201 ? -5.330 11.857 0.370 1.00 67.94 201 THR A C 1
ATOM 1622 O O . THR A 1 201 ? -5.007 12.485 -0.638 1.00 67.94 201 THR A O 1
ATOM 1625 N N . PRO A 1 202 ? -4.457 11.641 1.369 1.00 60.34 202 PRO A N 1
ATOM 1626 C CA . PRO A 1 202 ? -3.044 11.998 1.245 1.00 60.34 202 PRO A CA 1
ATOM 1627 C C . PRO A 1 202 ? -2.304 11.101 0.237 1.00 60.34 202 PRO A C 1
ATOM 1629 O O . PRO A 1 202 ? -1.252 11.486 -0.264 1.00 60.34 202 PRO A O 1
ATOM 1632 N N . GLU A 1 203 ? -2.851 9.919 -0.065 1.00 65.94 203 GLU A N 1
ATOM 1633 C CA . GLU A 1 203 ? -2.296 8.964 -1.024 1.00 65.94 203 GLU A CA 1
ATOM 1634 C C . GLU A 1 203 ? -2.780 9.252 -2.451 1.00 65.94 203 GLU A C 1
ATOM 1636 O O . GLU A 1 203 ? -3.961 9.524 -2.677 1.00 65.94 203 GLU A O 1
ATOM 1641 N N . VAL A 1 204 ? -1.861 9.176 -3.418 1.00 71.19 204 VAL A N 1
ATOM 1642 C CA . VAL A 1 204 ? -2.148 9.384 -4.842 1.00 71.19 204 VAL A CA 1
ATOM 1643 C C . VAL A 1 204 ? -2.677 8.087 -5.455 1.00 71.19 204 VAL A C 1
ATOM 1645 O O . VAL A 1 204 ? -2.033 7.044 -5.371 1.00 71.19 204 VAL A O 1
ATOM 1648 N N . VAL A 1 205 ? -3.837 8.153 -6.110 1.00 76.81 205 VAL A N 1
ATOM 1649 C CA . VAL A 1 205 ? -4.457 6.986 -6.758 1.00 76.81 205 VAL A CA 1
ATOM 1650 C C . VAL A 1 205 ? -3.659 6.564 -7.997 1.00 76.81 205 VAL A C 1
ATOM 1652 O O . VAL A 1 205 ? -3.348 7.399 -8.845 1.00 76.81 205 VAL A O 1
ATOM 1655 N N . ARG A 1 206 ? -3.373 5.259 -8.134 1.00 83.94 206 ARG A N 1
ATOM 1656 C CA . ARG A 1 206 ? -2.724 4.687 -9.327 1.00 83.94 206 ARG A CA 1
ATOM 1657 C C . ARG A 1 206 ? -3.637 4.817 -10.547 1.00 83.94 206 ARG A C 1
ATOM 1659 O O . ARG A 1 206 ? -4.770 4.326 -10.534 1.00 83.94 206 ARG A O 1
ATOM 1666 N N . VAL A 1 207 ? -3.112 5.449 -11.593 1.00 89.75 207 VAL A N 1
ATOM 1667 C CA . VAL A 1 207 ? -3.728 5.538 -12.920 1.00 89.75 207 VAL A CA 1
ATOM 1668 C C . VAL A 1 207 ? -2.977 4.606 -13.867 1.00 89.75 207 VAL A C 1
ATOM 1670 O O . VAL A 1 207 ? -1.756 4.700 -13.938 1.00 89.75 207 VAL A O 1
ATOM 1673 N N . TYR A 1 208 ? -3.703 3.748 -14.582 1.00 93.12 208 TYR A N 1
ATOM 1674 C CA . TYR A 1 208 ? -3.197 2.926 -15.678 1.00 93.12 208 TYR A CA 1
ATOM 1675 C C . TYR A 1 208 ? -3.505 3.599 -17.011 1.00 93.12 208 TYR A C 1
ATOM 1677 O O . TYR A 1 208 ? -4.676 3.823 -17.333 1.00 93.12 208 TYR A O 1
ATOM 1685 N N . ILE A 1 209 ? -2.478 3.930 -17.786 1.00 91.88 209 ILE A N 1
ATOM 1686 C CA . ILE A 1 209 ? -2.641 4.518 -19.122 1.00 91.88 209 ILE A CA 1
ATOM 1687 C C . ILE A 1 209 ? -2.758 3.380 -20.129 1.00 91.88 209 ILE A C 1
ATOM 1689 O O . ILE A 1 209 ? -1.799 2.658 -20.357 1.00 91.88 209 ILE A O 1
ATOM 1693 N N . SER A 1 210 ? -3.923 3.178 -20.740 1.00 90.81 210 SER A N 1
ATOM 1694 C CA . SER A 1 210 ? -4.086 2.031 -21.634 1.00 90.81 210 SER A CA 1
ATOM 1695 C C . SER A 1 210 ? -5.077 2.277 -22.771 1.00 90.81 210 SER A C 1
ATOM 1697 O O . SER A 1 210 ? -5.720 3.324 -22.869 1.00 90.81 210 SER A O 1
ATOM 1699 N N . SER A 1 211 ? -5.201 1.300 -23.664 1.00 88.62 211 SER A N 1
ATOM 1700 C CA . SER A 1 211 ? -6.211 1.282 -24.714 1.00 88.62 211 SER A CA 1
ATOM 1701 C C . SER A 1 211 ? -6.785 -0.119 -24.884 1.00 88.62 211 SER A C 1
ATOM 1703 O O . SER A 1 211 ? -6.106 -1.031 -25.344 1.00 88.62 211 SER A O 1
ATOM 1705 N N . PHE A 1 212 ? -8.066 -0.276 -24.555 1.00 82.75 212 PHE A N 1
ATOM 1706 C CA . PHE A 1 212 ? -8.802 -1.526 -24.729 1.00 82.75 212 PHE A CA 1
ATOM 1707 C C . PHE A 1 212 ? -9.686 -1.415 -25.975 1.00 82.75 212 PHE A C 1
ATOM 1709 O O . PHE A 1 212 ? -10.768 -0.823 -25.917 1.00 82.75 212 PHE A O 1
ATOM 1716 N N . GLY A 1 213 ? -9.208 -1.936 -27.108 1.00 74.19 213 GLY A N 1
ATOM 1717 C CA . GLY A 1 213 ? -9.943 -2.022 -28.377 1.00 74.19 213 GLY A CA 1
ATOM 1718 C C . GLY A 1 213 ? -9.158 -1.547 -29.605 1.00 74.19 213 GLY A C 1
ATOM 1719 O O . GLY A 1 213 ? -8.208 -0.773 -29.495 1.00 74.19 213 GLY A O 1
ATOM 1720 N N . ASP A 1 214 ? -9.604 -1.985 -30.784 1.00 70.75 214 ASP A N 1
ATOM 1721 C CA . ASP A 1 214 ? -9.034 -1.581 -32.073 1.00 70.75 214 ASP A CA 1
ATOM 1722 C C . ASP A 1 214 ? -9.685 -0.280 -32.561 1.00 70.75 214 ASP A C 1
ATOM 1724 O O . ASP A 1 214 ? -10.785 -0.273 -33.126 1.00 70.75 214 ASP A O 1
ATOM 1728 N N . TYR A 1 215 ? -9.012 0.847 -32.332 1.00 74.06 215 TYR A N 1
ATOM 1729 C CA . TYR A 1 215 ? -9.474 2.164 -32.780 1.00 74.06 215 TYR A CA 1
ATOM 1730 C C . TYR A 1 215 ? -8.797 2.565 -34.102 1.00 74.06 215 TYR A C 1
ATOM 1732 O O . TYR A 1 215 ? -7.603 2.325 -34.262 1.00 74.06 215 TYR A O 1
ATOM 1740 N N . PRO A 1 216 ? -9.507 3.167 -35.073 1.00 63.47 216 PRO A N 1
ATOM 1741 C CA . PRO A 1 216 ? -8.877 3.729 -36.266 1.00 63.47 216 PRO A CA 1
ATOM 1742 C C . PRO A 1 216 ? -8.159 5.051 -35.936 1.00 63.47 216 PRO A C 1
ATOM 1744 O O . PRO A 1 216 ? -8.730 5.894 -35.249 1.00 63.47 216 PRO A O 1
ATOM 1747 N N . GLY A 1 217 ? -6.947 5.255 -36.470 1.00 62.50 217 GLY A N 1
ATOM 1748 C CA . GLY A 1 217 ? -6.184 6.505 -36.304 1.00 62.50 217 GLY A CA 1
ATOM 1749 C C . GLY A 1 217 ? -5.384 6.598 -35.001 1.00 62.50 217 GLY A C 1
ATOM 1750 O O . GLY A 1 217 ? -5.417 7.635 -34.346 1.00 62.50 217 GLY A O 1
ATOM 1751 N N . GLN A 1 218 ? -4.709 5.512 -34.617 1.00 75.62 218 GLN A N 1
ATOM 1752 C CA . GLN A 1 218 ? -3.901 5.451 -33.396 1.00 75.62 218 GLN A CA 1
ATOM 1753 C C . GLN A 1 218 ? -2.579 6.208 -33.567 1.00 75.62 218 GLN A C 1
ATOM 1755 O O . GLN A 1 218 ? -1.979 6.187 -34.642 1.00 75.62 218 GLN A O 1
ATOM 1760 N N . TYR A 1 219 ? -2.139 6.860 -32.499 1.00 76.81 219 TYR A N 1
ATOM 1761 C CA . TYR A 1 219 ? -0.801 7.410 -32.360 1.00 76.81 219 TYR A CA 1
ATOM 1762 C C . TYR A 1 219 ? 0.110 6.347 -31.738 1.00 76.81 219 TYR A C 1
ATOM 1764 O O . TYR A 1 219 ? -0.204 5.802 -30.681 1.00 76.81 219 TYR A O 1
ATOM 1772 N N . ASP A 1 220 ? 1.238 6.069 -32.392 1.00 77.75 220 ASP A N 1
ATOM 1773 C CA . ASP A 1 220 ? 2.236 5.095 -31.923 1.00 77.75 220 ASP A CA 1
ATOM 1774 C C . ASP A 1 220 ? 3.348 5.741 -31.067 1.00 77.75 220 ASP A C 1
ATOM 1776 O O . ASP A 1 220 ? 4.244 5.054 -30.587 1.00 77.75 220 ASP A O 1
ATOM 1780 N N . ASP A 1 221 ? 3.297 7.060 -30.842 1.00 78.56 221 ASP A N 1
ATOM 1781 C CA . ASP A 1 221 ? 4.351 7.858 -30.190 1.00 78.56 221 ASP A CA 1
ATOM 1782 C C . ASP A 1 221 ? 4.556 7.564 -28.690 1.00 78.56 221 ASP A C 1
ATOM 1784 O O . ASP A 1 221 ? 5.528 8.034 -28.102 1.00 78.56 221 ASP A O 1
ATOM 1788 N N . HIS A 1 222 ? 3.668 6.783 -28.075 1.00 77.06 222 HIS A N 1
ATOM 1789 C CA . HIS A 1 222 ? 3.742 6.334 -26.679 1.00 77.06 222 HIS A CA 1
ATOM 1790 C C . HIS A 1 222 ? 3.190 4.904 -26.513 1.00 77.06 222 HIS A C 1
ATOM 1792 O O . HIS A 1 222 ? 2.644 4.538 -25.469 1.00 77.06 222 HIS A O 1
ATOM 1798 N N . LYS A 1 223 ? 3.295 4.086 -27.567 1.00 79.88 223 LYS A N 1
ATOM 1799 C CA . LYS A 1 223 ? 2.741 2.727 -27.597 1.00 79.88 223 LYS A CA 1
ATOM 1800 C C . LYS A 1 223 ? 3.339 1.814 -26.522 1.00 79.88 223 LYS A C 1
ATOM 1802 O O . LYS A 1 223 ? 2.588 1.093 -25.872 1.00 79.88 223 LYS A O 1
ATOM 1807 N N . SER A 1 224 ? 4.648 1.885 -26.287 1.00 77.06 224 SER A N 1
ATOM 1808 C CA . SER A 1 224 ? 5.310 1.065 -25.267 1.00 77.06 224 SER A CA 1
ATOM 1809 C C . SER A 1 224 ? 4.836 1.388 -23.851 1.00 77.06 224 SER A C 1
ATOM 1811 O O . SER A 1 224 ? 4.526 0.472 -23.094 1.00 77.06 224 SER A O 1
ATOM 1813 N N . LEU A 1 225 ? 4.636 2.671 -23.523 1.00 78.19 225 LEU A N 1
ATOM 1814 C CA . LEU A 1 225 ? 4.002 3.086 -22.263 1.00 78.19 225 LEU A CA 1
ATOM 1815 C C . LEU A 1 225 ? 2.626 2.428 -22.092 1.00 78.19 225 LEU A C 1
ATOM 1817 O O . LEU A 1 225 ? 2.329 1.861 -21.043 1.00 78.19 225 LEU A O 1
ATOM 1821 N N . VAL A 1 226 ? 1.788 2.488 -23.131 1.00 83.50 226 VAL A N 1
ATOM 1822 C CA . VAL A 1 226 ? 0.443 1.890 -23.124 1.00 83.50 226 VAL A CA 1
ATOM 1823 C C . VAL A 1 226 ? 0.503 0.380 -22.897 1.00 83.50 226 VAL A C 1
ATOM 1825 O O . VAL A 1 226 ? -0.337 -0.150 -22.172 1.00 83.50 226 VAL A O 1
ATOM 1828 N N . GLU A 1 227 ? 1.475 -0.314 -23.489 1.00 81.69 227 GLU A N 1
ATOM 1829 C CA . GLU A 1 227 ? 1.665 -1.762 -23.344 1.00 81.69 227 GLU A CA 1
ATOM 1830 C C . GLU A 1 227 ? 2.171 -2.157 -21.948 1.00 81.69 227 GLU A C 1
ATOM 1832 O O . GLU A 1 227 ? 1.644 -3.103 -21.354 1.00 81.69 227 GLU A O 1
ATOM 1837 N N . VAL A 1 228 ? 3.130 -1.414 -21.388 1.00 81.31 228 VAL A N 1
ATOM 1838 C CA . VAL A 1 228 ? 3.642 -1.625 -20.021 1.00 81.31 228 VAL A CA 1
ATOM 1839 C C . VAL A 1 228 ? 2.523 -1.435 -18.999 1.00 81.31 228 VAL A C 1
ATOM 1841 O O . VAL A 1 228 ? 2.236 -2.329 -18.205 1.00 81.31 228 VAL A O 1
ATOM 1844 N N . GLU A 1 229 ? 1.811 -0.315 -19.074 1.00 85.44 229 GLU A N 1
ATOM 1845 C CA . GLU A 1 229 ? 0.705 0.014 -18.172 1.00 85.44 229 GLU A CA 1
ATOM 1846 C C . GLU A 1 229 ? -0.485 -0.949 -18.327 1.00 85.44 229 GLU A C 1
ATOM 1848 O O . GLU A 1 229 ? -1.163 -1.287 -17.352 1.00 85.44 229 GLU A O 1
ATOM 1853 N N . HIS A 1 230 ? -0.730 -1.441 -19.546 1.00 85.00 230 HIS A N 1
ATOM 1854 C CA . HIS A 1 230 ? -1.700 -2.504 -19.800 1.00 85.00 230 HIS A CA 1
ATOM 1855 C C . HIS A 1 230 ? -1.316 -3.795 -19.072 1.00 85.00 230 HIS A C 1
ATOM 1857 O O . HIS A 1 230 ? -2.146 -4.396 -18.386 1.00 85.00 230 HIS A O 1
ATOM 1863 N N . LYS A 1 231 ? -0.055 -4.220 -19.201 1.00 82.50 231 LYS A N 1
ATOM 1864 C CA . LYS A 1 231 ? 0.471 -5.420 -18.543 1.00 82.50 231 LYS A CA 1
ATOM 1865 C C . LYS A 1 231 ? 0.415 -5.290 -17.022 1.00 82.50 231 LYS A C 1
ATOM 1867 O O . LYS A 1 231 ? 0.035 -6.246 -16.348 1.00 82.50 231 LYS A O 1
ATOM 1872 N N . ASP A 1 232 ? 0.713 -4.112 -16.489 1.00 84.56 232 ASP A N 1
ATOM 1873 C CA . ASP A 1 232 ? 0.604 -3.814 -15.062 1.00 84.56 232 ASP A CA 1
ATOM 1874 C C . ASP A 1 232 ? -0.831 -3.949 -14.542 1.00 84.56 232 ASP A C 1
ATOM 1876 O O . ASP A 1 232 ? -1.049 -4.577 -13.502 1.00 84.56 232 ASP A O 1
ATOM 1880 N N . LEU A 1 233 ? -1.825 -3.427 -15.273 1.00 88.12 233 LEU A N 1
ATOM 1881 C CA . LEU A 1 233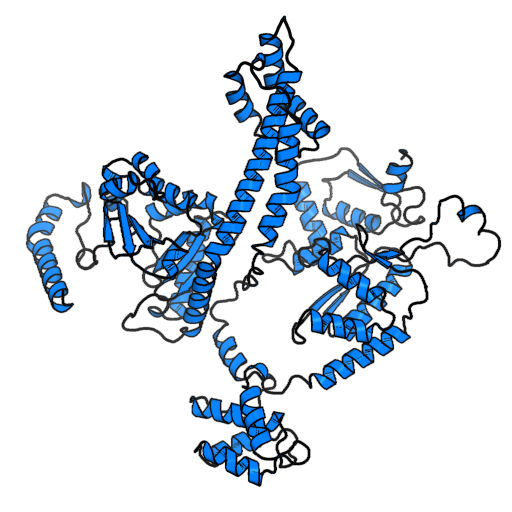 ? -3.232 -3.616 -14.911 1.00 88.12 233 LEU A CA 1
ATOM 1882 C C . LEU A 1 233 ? -3.611 -5.104 -14.912 1.00 88.12 233 LEU A C 1
ATOM 1884 O O . LEU A 1 233 ? -4.274 -5.571 -13.985 1.00 88.12 233 LEU A O 1
ATOM 1888 N N . LEU A 1 234 ? -3.187 -5.858 -15.932 1.00 85.44 234 LEU A N 1
ATOM 1889 C CA . LEU A 1 234 ? -3.448 -7.297 -16.009 1.00 85.44 234 LEU A CA 1
ATOM 1890 C C . LEU A 1 234 ? -2.803 -8.055 -14.844 1.00 85.44 234 LEU A C 1
ATOM 1892 O O . LEU A 1 234 ? -3.434 -8.939 -14.269 1.00 85.44 234 LEU A O 1
ATOM 1896 N N . ASN A 1 235 ? -1.583 -7.692 -14.453 1.00 83.31 235 ASN A N 1
ATOM 1897 C CA . ASN A 1 235 ? -0.907 -8.287 -13.305 1.00 83.31 235 ASN A CA 1
ATOM 1898 C C . ASN A 1 235 ? -1.644 -8.005 -11.987 1.00 83.31 235 ASN A C 1
ATOM 1900 O O . ASN A 1 235 ? -1.770 -8.917 -11.165 1.00 83.31 235 ASN A O 1
ATOM 1904 N N . ASP A 1 236 ? -2.162 -6.785 -11.787 1.00 84.88 236 ASP A N 1
ATOM 1905 C CA . ASP A 1 236 ? -2.950 -6.445 -10.591 1.00 84.88 236 ASP A CA 1
ATOM 1906 C C . ASP A 1 236 ? -4.272 -7.234 -10.567 1.00 84.88 236 ASP A C 1
ATOM 1908 O O . ASP A 1 236 ? -4.640 -7.799 -9.535 1.00 84.88 236 ASP A O 1
ATOM 1912 N N . LEU A 1 237 ? -4.938 -7.382 -11.722 1.00 84.38 237 LEU A N 1
ATOM 1913 C CA . LEU A 1 237 ? -6.141 -8.212 -11.871 1.00 84.38 237 LEU A CA 1
ATOM 1914 C C . LEU A 1 237 ? -5.869 -9.695 -11.575 1.00 84.38 237 LEU A C 1
ATOM 1916 O O . LEU A 1 237 ? -6.604 -10.309 -10.803 1.00 84.38 237 LEU A O 1
ATOM 1920 N N . LEU A 1 238 ? -4.798 -10.271 -12.127 1.00 81.75 238 LEU A N 1
ATOM 1921 C CA . LEU A 1 238 ? -4.408 -11.668 -11.888 1.00 81.75 238 LEU A CA 1
ATOM 1922 C C . LEU A 1 238 ? -3.969 -11.921 -10.436 1.00 81.75 238 LEU A C 1
ATOM 1924 O O . LEU A 1 238 ? -4.044 -13.049 -9.949 1.00 81.75 238 LEU A O 1
ATOM 1928 N N . GLY A 1 239 ? -3.526 -10.883 -9.722 1.00 80.06 239 GLY A N 1
ATOM 1929 C CA . GLY A 1 239 ? -3.207 -10.948 -8.296 1.00 80.06 239 GLY A CA 1
ATOM 1930 C C . GLY A 1 239 ? -4.432 -10.987 -7.372 1.00 80.06 239 GLY A C 1
ATOM 1931 O O . GLY A 1 239 ? -4.293 -11.357 -6.201 1.00 80.06 239 GLY A O 1
ATOM 1932 N N . LEU A 1 240 ? -5.628 -10.635 -7.863 1.00 82.62 240 LEU A N 1
ATOM 1933 C CA . LEU A 1 240 ? -6.818 -10.446 -7.027 1.00 82.62 240 LEU A CA 1
ATOM 1934 C C . LEU A 1 240 ? -7.244 -11.663 -6.202 1.00 82.62 240 LEU A C 1
ATOM 1936 O O . LEU A 1 240 ? -7.485 -11.463 -5.010 1.00 82.62 240 LEU A O 1
ATOM 1940 N N . PRO A 1 241 ? -7.321 -12.896 -6.738 1.00 75.12 241 PRO A N 1
ATOM 1941 C CA . PRO A 1 241 ? -7.806 -14.042 -5.962 1.00 75.12 241 PRO A CA 1
ATOM 1942 C C . PRO A 1 241 ? -6.961 -14.290 -4.705 1.00 75.12 241 PRO A C 1
ATOM 1944 O O . PRO A 1 241 ? -7.482 -14.488 -3.604 1.00 75.12 241 PRO A O 1
ATOM 1947 N N . ARG A 1 242 ? -5.636 -14.164 -4.845 1.00 68.31 242 ARG A N 1
ATOM 1948 C CA . ARG A 1 242 ? -4.674 -14.345 -3.752 1.00 68.31 242 ARG A CA 1
ATOM 1949 C C . ARG A 1 242 ? -4.751 -13.198 -2.741 1.00 68.31 242 ARG A C 1
ATOM 1951 O O . ARG A 1 242 ? -4.831 -13.444 -1.541 1.00 68.31 242 ARG A O 1
ATOM 1958 N N . ASN A 1 243 ? -4.823 -11.957 -3.227 1.00 68.88 243 ASN A N 1
ATOM 1959 C CA . ASN A 1 243 ? -4.963 -10.765 -2.384 1.00 68.88 243 ASN A CA 1
ATOM 1960 C C . ASN A 1 243 ? -6.306 -10.742 -1.627 1.00 68.88 243 ASN A C 1
ATOM 1962 O O . ASN A 1 243 ? -6.364 -10.292 -0.482 1.00 68.88 243 ASN A O 1
ATOM 1966 N N . SER A 1 244 ? -7.380 -11.258 -2.237 1.00 66.94 244 SER A N 1
ATOM 1967 C CA . SER A 1 244 ? -8.704 -11.394 -1.617 1.00 66.94 244 SER A CA 1
ATOM 1968 C C . SER A 1 244 ? -8.665 -12.361 -0.435 1.00 66.94 244 SER A C 1
ATOM 1970 O O . SER A 1 244 ? -9.237 -12.061 0.612 1.00 66.94 244 SER A O 1
ATOM 1972 N N . ALA A 1 245 ? -7.948 -13.485 -0.551 1.00 66.75 245 ALA A N 1
ATOM 1973 C CA . ALA A 1 245 ? -7.774 -14.429 0.553 1.00 66.75 245 ALA A CA 1
ATOM 1974 C C . ALA A 1 245 ? -7.083 -13.766 1.756 1.00 66.75 245 ALA A C 1
ATOM 1976 O O . ALA A 1 245 ? -7.629 -13.781 2.860 1.00 66.75 245 ALA A O 1
ATOM 1977 N N . THR A 1 246 ? -5.948 -13.095 1.538 1.00 67.38 246 THR A N 1
ATOM 1978 C CA . THR A 1 246 ? -5.233 -12.360 2.596 1.00 67.38 246 THR A CA 1
ATOM 1979 C C . THR A 1 246 ? -6.108 -11.265 3.216 1.00 67.38 246 THR A C 1
ATOM 1981 O O . THR A 1 246 ? -6.170 -11.134 4.438 1.00 67.38 246 THR A O 1
ATOM 1984 N N . ARG A 1 247 ? -6.853 -10.508 2.398 1.00 68.31 247 ARG A N 1
ATOM 1985 C CA . ARG A 1 247 ? -7.773 -9.465 2.879 1.00 68.31 247 ARG A CA 1
ATOM 1986 C C . ARG A 1 247 ? -8.903 -10.040 3.733 1.00 68.31 247 ARG A C 1
ATOM 1988 O O . ARG A 1 247 ? -9.161 -9.516 4.812 1.00 68.31 247 ARG A O 1
ATOM 1995 N N . LYS A 1 248 ? -9.541 -11.129 3.296 1.00 68.19 248 LYS A N 1
ATOM 1996 C CA . LYS A 1 248 ? -10.604 -11.816 4.052 1.00 68.19 248 LYS A CA 1
ATOM 1997 C C . LYS A 1 248 ? -10.092 -12.342 5.386 1.00 68.19 248 LYS A C 1
ATOM 1999 O O . LYS A 1 248 ? -10.779 -12.200 6.394 1.00 68.19 248 LYS A O 1
ATOM 2004 N N . ILE A 1 249 ? -8.879 -12.896 5.416 1.00 71.06 249 ILE A N 1
ATOM 2005 C CA . ILE A 1 249 ? -8.244 -13.311 6.670 1.00 71.06 249 ILE A CA 1
ATOM 2006 C C . ILE A 1 249 ? -8.051 -12.098 7.590 1.00 71.06 249 ILE A C 1
ATOM 2008 O O . ILE A 1 249 ? -8.463 -12.147 8.747 1.00 71.06 249 ILE A O 1
ATOM 2012 N N . ASN A 1 250 ? -7.530 -10.980 7.079 1.00 67.25 250 ASN A N 1
ATOM 2013 C CA . ASN A 1 250 ? -7.368 -9.750 7.861 1.00 67.25 250 ASN A CA 1
ATOM 2014 C C . ASN A 1 250 ? -8.706 -9.191 8.383 1.00 67.25 250 ASN A C 1
ATOM 2016 O O . ASN A 1 250 ? -8.785 -8.737 9.526 1.00 67.25 250 ASN A O 1
ATOM 2020 N N . GLU A 1 251 ? -9.781 -9.256 7.593 1.00 67.38 251 GLU A N 1
ATOM 2021 C CA . GLU A 1 251 ? -11.130 -8.881 8.037 1.00 67.38 251 GLU A CA 1
ATOM 2022 C C . GLU A 1 251 ? -11.641 -9.791 9.162 1.00 67.38 251 GLU A C 1
ATOM 2024 O O . GLU A 1 251 ? -12.221 -9.303 10.137 1.00 67.38 251 GLU A O 1
ATOM 2029 N N . ILE A 1 252 ? -11.394 -11.101 9.065 1.00 73.50 252 ILE A N 1
ATOM 2030 C CA . ILE A 1 252 ? -11.722 -12.068 10.120 1.00 73.50 252 ILE A CA 1
ATOM 2031 C C . ILE A 1 252 ? -10.915 -11.769 11.386 1.00 73.50 252 ILE A C 1
ATOM 2033 O O . ILE A 1 252 ? -11.509 -11.712 12.460 1.00 73.50 252 ILE A O 1
ATOM 2037 N N . VAL A 1 253 ? -9.610 -11.500 11.277 1.00 73.88 253 VAL A N 1
ATOM 2038 C CA . VAL A 1 253 ? -8.748 -11.108 12.408 1.00 73.88 253 VAL A CA 1
ATOM 2039 C C . VAL A 1 253 ? -9.299 -9.856 13.092 1.00 73.88 253 VAL A C 1
ATOM 2041 O O . VAL A 1 253 ? -9.495 -9.845 14.309 1.00 73.88 253 VAL A O 1
ATOM 2044 N N . LYS A 1 254 ? -9.622 -8.811 12.318 1.00 71.56 254 L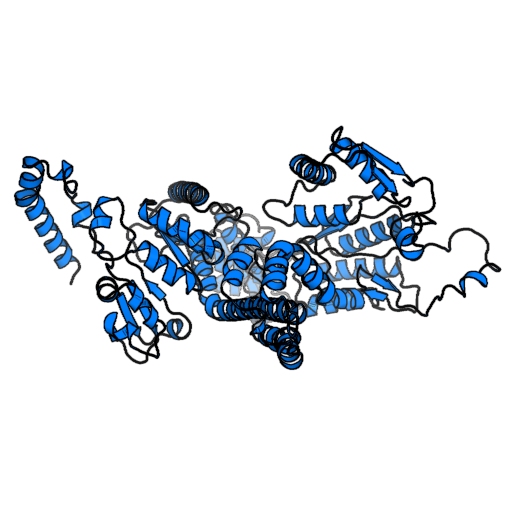YS A N 1
ATOM 2045 C CA . LYS A 1 254 ? -10.217 -7.572 12.841 1.00 71.56 254 LYS A CA 1
ATOM 2046 C C . LYS A 1 254 ? -11.533 -7.854 13.565 1.00 71.56 254 LYS A C 1
ATOM 2048 O O . LYS A 1 254 ? -11.753 -7.364 14.671 1.00 71.56 254 LYS A O 1
ATOM 2053 N N . ARG A 1 255 ? -12.405 -8.672 12.971 1.00 75.00 255 ARG A N 1
ATOM 2054 C CA . ARG A 1 255 ? -13.696 -9.041 13.561 1.00 75.00 255 ARG A CA 1
ATOM 2055 C C . ARG A 1 255 ? -13.539 -9.861 14.840 1.00 75.00 255 ARG A C 1
ATOM 2057 O O . ARG A 1 255 ? -14.265 -9.609 15.797 1.00 75.00 255 ARG A O 1
ATOM 2064 N N . ALA A 1 256 ? -12.607 -10.806 14.864 1.00 76.69 256 ALA A N 1
ATOM 2065 C CA . ALA A 1 256 ? -12.297 -11.630 16.024 1.00 76.69 256 ALA A CA 1
ATOM 2066 C C . ALA A 1 256 ? -11.789 -10.774 17.193 1.00 76.69 256 ALA A C 1
ATOM 2068 O O . ALA A 1 256 ? -12.302 -10.910 18.302 1.00 76.69 256 ALA A O 1
ATOM 2069 N N . ARG A 1 257 ? -10.889 -9.811 16.942 1.00 79.19 257 ARG A N 1
ATOM 2070 C CA . ARG A 1 257 ? -10.441 -8.846 17.964 1.00 79.19 257 ARG A CA 1
ATOM 2071 C C . ARG A 1 257 ? -11.592 -8.003 18.515 1.00 79.19 257 ARG A C 1
ATOM 2073 O O . ARG A 1 257 ? -11.754 -7.920 19.727 1.00 79.19 257 ARG A O 1
ATOM 2080 N N . ILE A 1 258 ? -12.441 -7.447 17.646 1.00 78.69 258 ILE A N 1
ATOM 2081 C CA . ILE A 1 258 ? -13.617 -6.666 18.074 1.00 78.69 258 ILE A CA 1
ATOM 2082 C C . ILE A 1 258 ? -14.575 -7.529 18.911 1.00 78.69 258 ILE A C 1
ATOM 2084 O O . ILE A 1 258 ? -15.073 -7.078 19.942 1.00 78.69 258 ILE A O 1
ATOM 2088 N N . ALA A 1 259 ? -14.824 -8.774 18.496 1.00 81.94 259 ALA A N 1
ATOM 2089 C CA . ALA A 1 259 ? -15.684 -9.703 19.226 1.00 81.94 259 ALA A CA 1
ATOM 2090 C C . ALA A 1 259 ? -15.106 -10.066 20.603 1.00 81.94 259 ALA A C 1
ATOM 2092 O O . ALA A 1 259 ? -15.846 -10.064 21.587 1.00 81.94 259 ALA A O 1
ATOM 2093 N N . ARG A 1 260 ? -13.791 -10.309 20.686 1.00 84.75 260 ARG A N 1
ATOM 2094 C CA . ARG A 1 260 ? -13.055 -10.545 21.936 1.00 84.75 260 ARG A CA 1
ATOM 2095 C C . ARG A 1 260 ? -13.229 -9.378 22.904 1.00 84.75 260 ARG A C 1
ATOM 2097 O O . ARG A 1 260 ? -13.693 -9.570 24.025 1.00 84.75 260 ARG A O 1
ATOM 2104 N N . THR A 1 261 ? -12.920 -8.165 22.447 1.00 86.19 261 THR A N 1
ATOM 2105 C CA . THR A 1 261 ? -13.048 -6.935 23.238 1.00 86.19 261 THR A CA 1
ATOM 2106 C C . THR A 1 261 ? -14.484 -6.728 23.712 1.00 86.19 261 THR A C 1
ATOM 2108 O O . THR A 1 261 ? -14.719 -6.452 24.886 1.00 86.19 261 THR A O 1
ATOM 2111 N N . HIS A 1 262 ? -15.468 -6.934 22.834 1.00 88.81 262 HIS A N 1
ATOM 2112 C CA . HIS A 1 262 ? -16.878 -6.832 23.200 1.00 88.81 262 HIS A CA 1
ATOM 2113 C C . HIS A 1 262 ? -17.278 -7.850 24.277 1.00 88.81 262 HIS A C 1
ATOM 2115 O O . HIS A 1 262 ? -17.930 -7.481 25.252 1.00 88.81 262 HIS A O 1
ATOM 2121 N N . ALA A 1 263 ? -16.861 -9.112 24.143 1.00 87.25 263 ALA A N 1
ATOM 2122 C CA . ALA A 1 263 ? -17.142 -10.150 25.132 1.00 87.25 263 ALA A CA 1
ATOM 2123 C C . ALA A 1 263 ? -16.551 -9.807 26.509 1.00 87.25 263 ALA A C 1
ATOM 2125 O O . ALA A 1 263 ? -17.221 -10.002 27.525 1.00 87.25 263 ALA A O 1
ATOM 2126 N N . ILE A 1 264 ? -15.338 -9.246 26.544 1.00 89.19 264 ILE A N 1
ATOM 2127 C CA . ILE A 1 264 ? -14.682 -8.779 27.772 1.00 89.19 264 ILE A CA 1
ATOM 2128 C C . ILE A 1 264 ? -15.470 -7.628 28.406 1.00 89.19 264 ILE A C 1
ATOM 2130 O O . ILE A 1 264 ? -15.784 -7.701 29.592 1.00 89.19 264 ILE A O 1
ATOM 2134 N N . ILE A 1 265 ? -15.864 -6.616 27.624 1.00 91.94 265 ILE A N 1
ATOM 2135 C CA . ILE A 1 265 ? -16.661 -5.480 28.116 1.00 91.94 265 ILE A CA 1
ATOM 2136 C C . ILE A 1 265 ? -17.980 -5.962 28.728 1.00 91.94 265 ILE A C 1
ATOM 2138 O O . ILE A 1 265 ? -18.298 -5.618 29.863 1.00 91.94 265 ILE A O 1
ATOM 2142 N N . ILE A 1 266 ? -18.742 -6.783 28.002 1.00 93.50 266 ILE A N 1
ATOM 2143 C CA . ILE A 1 266 ? -20.043 -7.283 28.467 1.00 93.50 266 ILE A CA 1
ATOM 2144 C C . ILE A 1 266 ? -19.887 -8.133 29.736 1.00 93.50 266 ILE A C 1
ATOM 2146 O O . ILE A 1 266 ? -20.659 -7.974 30.684 1.00 93.50 266 ILE A O 1
ATOM 2150 N N . SER A 1 267 ? -18.858 -8.982 29.793 1.00 90.38 267 SER A N 1
ATOM 2151 C CA . SER A 1 267 ? -18.565 -9.813 30.966 1.00 90.38 267 SER A CA 1
ATOM 2152 C C . SER A 1 267 ? -18.145 -8.983 32.184 1.00 90.38 267 SER A C 1
ATOM 2154 O O . SER A 1 267 ? -18.553 -9.297 33.301 1.00 90.38 267 SER A O 1
ATOM 2156 N N . HIS A 1 268 ? -17.369 -7.915 31.975 1.00 92.50 268 HIS A N 1
ATOM 2157 C CA . HIS A 1 268 ? -16.939 -6.983 33.023 1.00 92.50 268 HIS A CA 1
ATOM 2158 C C . HIS A 1 268 ? -18.119 -6.195 33.600 1.00 92.50 268 HIS A C 1
ATOM 2160 O O . HIS A 1 268 ? -18.332 -6.156 34.813 1.00 92.50 268 HIS A O 1
ATOM 2166 N N . LEU A 1 269 ? -18.969 -5.643 32.729 1.00 92.62 269 LEU A N 1
ATOM 2167 C CA . LEU A 1 269 ? -20.197 -4.965 33.152 1.00 92.62 269 LEU A CA 1
ATOM 2168 C C . LEU A 1 269 ? -21.114 -5.914 33.934 1.00 92.62 269 LEU A C 1
ATOM 2170 O O . LEU A 1 269 ? -21.717 -5.512 34.927 1.00 92.62 269 LEU A O 1
ATOM 2174 N N . LYS A 1 270 ? -21.175 -7.191 33.539 1.00 93.12 270 LYS A N 1
ATOM 2175 C CA . LYS A 1 270 ? -21.906 -8.229 34.270 1.00 93.12 270 LYS A CA 1
ATOM 2176 C C . LYS A 1 270 ? -21.317 -8.506 35.657 1.00 93.12 270 LYS A C 1
ATOM 2178 O O . LYS A 1 270 ? -22.093 -8.700 36.595 1.00 93.12 270 LYS A O 1
ATOM 2183 N N . SER A 1 271 ? -19.991 -8.556 35.809 1.00 91.69 271 SER A N 1
ATOM 2184 C CA . SER A 1 271 ? -19.350 -8.795 37.113 1.00 91.69 271 SER A CA 1
ATOM 2185 C C . SER A 1 271 ? -19.532 -7.639 38.094 1.00 91.69 271 SER A C 1
ATOM 2187 O O . SER A 1 271 ? -19.615 -7.878 39.295 1.00 91.69 271 SER A O 1
ATOM 2189 N N . GLU A 1 272 ? -19.681 -6.413 37.594 1.00 93.00 272 GLU A N 1
ATOM 2190 C CA . GLU A 1 272 ? -19.939 -5.222 38.410 1.00 93.00 272 GLU A CA 1
ATOM 2191 C C . GLU A 1 272 ? -21.394 -5.112 38.912 1.00 93.00 272 GLU A C 1
ATOM 2193 O O . GLU A 1 272 ? -21.704 -4.273 39.766 1.00 93.00 272 GLU A O 1
ATOM 2198 N N . MET A 1 273 ? -22.315 -5.934 38.396 1.00 93.12 273 MET A N 1
ATOM 2199 C CA . MET A 1 273 ? -23.731 -5.872 38.766 1.00 93.12 273 MET A CA 1
ATOM 2200 C C . MET A 1 273 ? -24.021 -6.553 40.118 1.00 93.12 273 MET A C 1
ATOM 2202 O O . MET A 1 273 ? -23.607 -7.690 40.353 1.00 93.12 273 MET A O 1
ATOM 2206 N N . PRO A 1 274 ? -24.819 -5.925 41.004 1.00 90.69 274 PRO A N 1
ATOM 2207 C CA . PRO A 1 274 ? -25.165 -6.493 42.300 1.00 90.69 274 PRO A CA 1
ATOM 2208 C C . PRO A 1 274 ? -26.172 -7.642 42.162 1.00 90.69 274 PRO A C 1
ATOM 2210 O O . PRO A 1 274 ? -27.080 -7.612 41.328 1.00 90.69 274 PRO A O 1
ATOM 2213 N N . ALA A 1 275 ? -26.072 -8.640 43.044 1.00 81.94 275 ALA A N 1
ATOM 2214 C CA . ALA A 1 275 ? -26.905 -9.842 42.969 1.00 81.94 275 ALA A CA 1
ATOM 2215 C C . ALA A 1 275 ? -28.405 -9.584 43.238 1.00 81.94 275 ALA A C 1
ATOM 2217 O O . ALA A 1 275 ? -29.252 -10.186 42.572 1.00 81.94 275 ALA A O 1
ATOM 2218 N N . VAL A 1 276 ? -28.755 -8.684 44.172 1.00 76.25 276 VAL A N 1
ATOM 2219 C CA . VAL A 1 276 ? -30.132 -8.597 44.713 1.00 76.25 276 VAL A CA 1
ATOM 2220 C C . VAL A 1 276 ? -30.735 -7.183 44.696 1.00 76.25 276 VAL A C 1
ATOM 2222 O O . VAL A 1 276 ? -31.827 -7.013 44.163 1.00 76.25 276 VAL A O 1
ATOM 2225 N N . PHE A 1 277 ? -30.049 -6.149 45.203 1.00 84.75 277 PHE A N 1
ATOM 2226 C CA . PHE A 1 277 ? -30.616 -4.792 45.339 1.00 84.75 277 PHE A CA 1
ATOM 2227 C C . PHE A 1 277 ? -29.865 -3.735 44.511 1.00 84.75 277 PHE A C 1
ATOM 2229 O O . PHE A 1 277 ? -28.689 -3.894 44.207 1.00 84.75 277 PHE A O 1
ATOM 2236 N N . LYS A 1 278 ? -30.550 -2.630 44.168 1.00 85.00 278 LYS A N 1
ATOM 2237 C CA . LYS A 1 278 ? -30.009 -1.442 43.462 1.00 85.00 278 LYS A CA 1
ATOM 2238 C C . LYS A 1 278 ? -29.447 -1.670 42.042 1.00 85.00 278 LYS A C 1
ATOM 2240 O O . LYS A 1 278 ? -28.710 -0.824 41.543 1.00 85.00 278 LYS A O 1
ATOM 2245 N N . LYS A 1 279 ? -29.858 -2.739 41.347 1.00 88.31 279 LYS A N 1
ATOM 2246 C CA . LYS A 1 279 ? -29.410 -3.079 39.976 1.00 88.31 279 LYS A CA 1
ATOM 2247 C C . LYS A 1 279 ? -29.506 -1.910 38.987 1.00 88.31 279 LYS A C 1
ATOM 2249 O O . LYS A 1 279 ? -28.505 -1.535 38.393 1.00 88.31 279 LYS A O 1
ATOM 2254 N N . LYS A 1 280 ? -30.674 -1.264 38.897 1.00 89.81 280 LYS A N 1
ATOM 2255 C CA . LYS A 1 280 ? -30.912 -0.143 37.968 1.00 89.81 280 LYS A CA 1
ATOM 2256 C C . LYS A 1 280 ? -30.041 1.086 38.259 1.00 89.81 280 LYS A C 1
ATOM 2258 O O . LYS A 1 280 ? -29.554 1.734 37.344 1.00 89.81 280 LYS A O 1
ATOM 2263 N N . SER A 1 281 ? -29.804 1.380 39.539 1.00 91.56 281 SER A N 1
ATOM 2264 C CA . SER A 1 281 ? -28.938 2.492 39.950 1.00 91.56 281 SER A CA 1
ATOM 2265 C C . SER A 1 281 ? -27.463 2.211 39.646 1.00 91.56 281 SER A C 1
ATOM 2267 O O . SER A 1 281 ? -26.787 3.097 39.128 1.00 91.56 281 SER A O 1
ATOM 2269 N N . LYS A 1 282 ? -26.971 0.985 39.894 1.00 93.44 282 LYS A N 1
ATOM 2270 C CA . LYS A 1 282 ? -25.598 0.596 39.526 1.00 93.44 282 LYS A CA 1
ATOM 2271 C C . LYS A 1 282 ? -25.412 0.558 38.008 1.00 93.44 282 LYS A C 1
ATOM 2273 O O . LYS A 1 282 ? -24.393 1.043 37.542 1.00 93.44 282 LYS A O 1
ATOM 2278 N N . GLN A 1 283 ? -26.390 0.073 37.242 1.00 94.44 283 GLN A N 1
ATOM 2279 C CA . GLN A 1 283 ? -26.335 0.100 35.776 1.00 94.44 283 GLN A CA 1
ATOM 2280 C C . GLN A 1 283 ? -26.192 1.529 35.236 1.00 94.44 283 GLN A C 1
ATOM 2282 O O . GLN A 1 283 ? -25.290 1.783 34.446 1.00 94.44 283 GLN A O 1
ATOM 2287 N N . ASN A 1 284 ? -27.021 2.471 35.698 1.00 93.81 284 ASN A N 1
ATOM 2288 C CA . ASN A 1 284 ? -26.901 3.873 35.285 1.00 93.81 284 ASN A CA 1
ATOM 2289 C C . ASN A 1 284 ? -25.521 4.445 35.640 1.00 93.81 284 ASN A C 1
ATOM 2291 O O . ASN A 1 284 ? -24.888 5.075 34.802 1.00 93.81 284 ASN A O 1
ATOM 2295 N N . SER A 1 285 ? -25.016 4.139 36.839 1.00 94.81 285 SER A N 1
ATOM 2296 C CA . SER A 1 285 ? -23.677 4.552 37.271 1.00 94.81 285 SER A CA 1
ATOM 2297 C C . SER A 1 285 ? -22.553 3.957 36.407 1.00 94.81 285 SER A C 1
ATOM 2299 O O . SER A 1 285 ? -21.578 4.651 36.127 1.00 94.81 285 SER A O 1
ATOM 2301 N N . LEU A 1 286 ? -22.681 2.705 35.952 1.00 94.50 286 LEU A N 1
ATOM 2302 C CA . LEU A 1 286 ? -21.722 2.070 35.038 1.00 94.50 286 LEU A CA 1
ATOM 2303 C C . LEU A 1 286 ? -21.763 2.690 33.635 1.00 94.50 286 LEU A C 1
ATOM 2305 O O . LEU A 1 286 ? -20.723 2.827 33.002 1.00 94.50 286 LEU A O 1
ATOM 2309 N N . ILE A 1 287 ? -22.946 3.081 33.150 1.00 94.06 287 ILE A N 1
ATOM 2310 C CA . ILE A 1 287 ? -23.098 3.765 31.856 1.00 94.06 287 ILE A CA 1
ATOM 2311 C C . ILE A 1 287 ? -22.513 5.183 31.925 1.00 94.06 287 ILE A C 1
ATOM 2313 O O . ILE A 1 287 ? -21.809 5.598 31.006 1.00 94.06 287 ILE A O 1
ATOM 2317 N N . GLU A 1 288 ? -22.761 5.919 33.011 1.00 94.12 288 GLU A N 1
ATOM 2318 C CA . GLU A 1 288 ? -22.207 7.264 33.226 1.00 94.12 288 GLU A CA 1
ATOM 2319 C C . GLU A 1 288 ? -20.674 7.240 33.302 1.00 94.12 288 GLU A C 1
ATOM 2321 O O . GLU A 1 288 ? -20.017 8.038 32.636 1.00 94.12 288 GLU A O 1
ATOM 2326 N N . ASN A 1 289 ? -20.103 6.274 34.031 1.00 94.69 289 ASN A N 1
ATOM 2327 C CA . ASN A 1 289 ? -18.656 6.135 34.235 1.00 94.69 289 ASN A CA 1
ATOM 2328 C C . ASN A 1 289 ? -17.986 5.153 33.257 1.00 94.69 289 ASN A C 1
ATOM 2330 O O . ASN A 1 289 ? -16.923 4.610 33.558 1.00 94.69 289 ASN A O 1
ATOM 2334 N N . LEU A 1 290 ? -18.586 4.914 32.086 1.00 94.00 290 LEU A N 1
ATOM 2335 C CA . LEU A 1 290 ? -18.109 3.903 31.134 1.00 94.00 290 LEU A CA 1
ATOM 2336 C C . LEU A 1 290 ? -16.647 4.116 30.704 1.00 94.00 290 LEU A C 1
ATOM 2338 O O . LEU A 1 290 ? -15.935 3.147 30.470 1.00 94.00 290 LEU A O 1
ATOM 2342 N N . GLU A 1 291 ? -16.191 5.368 30.639 1.00 93.31 291 GLU A N 1
ATOM 2343 C CA . GLU A 1 291 ? -14.799 5.719 30.329 1.00 93.31 291 GLU A CA 1
ATOM 2344 C C . GLU A 1 291 ? -13.814 5.131 31.351 1.00 93.31 291 GLU A C 1
ATOM 2346 O O . GLU A 1 291 ? -12.846 4.475 30.975 1.00 93.31 291 GLU A O 1
ATOM 2351 N N . GLN A 1 292 ? -14.119 5.253 32.644 1.00 94.00 292 GLN A N 1
ATOM 2352 C CA . GLN A 1 292 ? -13.303 4.675 33.716 1.00 94.00 292 GLN A CA 1
ATOM 2353 C C . GLN A 1 292 ? -13.357 3.143 33.697 1.00 94.00 292 GLN A C 1
ATOM 2355 O O . GLN A 1 292 ? -12.363 2.475 33.972 1.00 94.00 292 GLN A O 1
ATOM 2360 N N . GLU A 1 293 ? -14.511 2.558 33.363 1.00 94.50 293 GLU A N 1
ATOM 2361 C CA . GLU A 1 293 ? -14.619 1.104 33.198 1.00 94.50 293 GLU A CA 1
ATOM 2362 C C . GLU A 1 293 ? -13.787 0.606 32.007 1.00 94.50 293 GLU A C 1
ATOM 2364 O O . GLU A 1 293 ? -13.169 -0.454 32.081 1.00 94.50 293 GLU A O 1
ATOM 2369 N N . PHE A 1 294 ? -13.704 1.385 30.930 1.00 95.00 294 PHE A N 1
ATOM 2370 C CA . PHE A 1 294 ? -12.861 1.096 29.771 1.00 95.00 294 PHE A CA 1
ATOM 2371 C C . PHE A 1 294 ? -11.369 1.178 30.107 1.00 95.00 294 PHE A C 1
ATOM 2373 O O . PHE A 1 294 ? -10.618 0.287 29.711 1.00 95.00 294 PHE A O 1
ATOM 2380 N N . GLU A 1 295 ? -10.946 2.160 30.905 1.00 92.94 295 GLU A N 1
ATOM 2381 C CA . GLU A 1 295 ? -9.572 2.234 31.421 1.00 92.94 295 GLU A CA 1
ATOM 2382 C C . GLU A 1 295 ? -9.217 1.013 32.282 1.00 92.94 295 GLU A C 1
ATOM 2384 O O . GLU A 1 295 ? -8.156 0.412 32.099 1.00 92.94 295 GLU A O 1
ATOM 2389 N N . LYS A 1 296 ? -10.127 0.580 33.167 1.00 92.94 296 LYS A N 1
ATOM 2390 C CA . LYS A 1 296 ? -9.943 -0.645 33.966 1.00 92.94 296 LYS A CA 1
ATOM 2391 C C . LYS A 1 296 ? -9.799 -1.881 33.082 1.00 92.94 296 LYS A C 1
ATOM 2393 O O . LYS A 1 296 ? -8.905 -2.692 33.309 1.00 92.94 296 LYS A O 1
ATOM 2398 N N . ILE A 1 297 ? -10.658 -2.028 32.071 1.00 92.31 297 ILE A N 1
ATOM 2399 C CA . ILE A 1 297 ? -10.606 -3.151 31.123 1.00 92.31 297 ILE A CA 1
ATOM 2400 C C . ILE A 1 297 ? -9.291 -3.133 30.336 1.00 92.31 297 ILE A C 1
ATOM 2402 O O . ILE A 1 297 ? -8.662 -4.180 30.178 1.00 92.31 297 ILE A O 1
ATOM 2406 N N . SER A 1 298 ? -8.858 -1.957 29.874 1.00 90.44 298 SER A N 1
ATOM 2407 C CA . SER A 1 298 ? -7.597 -1.774 29.152 1.00 90.44 298 SER A CA 1
ATOM 2408 C C . SER A 1 298 ? -6.407 -2.261 29.979 1.00 90.44 298 SER A C 1
ATOM 2410 O O . SER A 1 298 ? -5.610 -3.056 29.483 1.00 90.44 298 SER A O 1
ATOM 2412 N N . GLN A 1 299 ? -6.340 -1.873 31.256 1.00 90.81 299 GLN A N 1
ATOM 2413 C CA . GLN A 1 299 ? -5.284 -2.296 32.177 1.00 90.81 299 GLN A CA 1
ATOM 2414 C C . GLN A 1 299 ? -5.358 -3.789 32.519 1.00 90.81 299 GLN A C 1
ATOM 2416 O O . GLN A 1 299 ? -4.338 -4.474 32.493 1.00 90.81 299 GLN A O 1
ATOM 2421 N N . LEU A 1 300 ? -6.551 -4.309 32.822 1.00 88.81 300 LEU A N 1
ATOM 2422 C CA . LEU A 1 300 ? -6.725 -5.685 33.296 1.00 88.81 300 LEU A CA 1
ATOM 2423 C C . LEU A 1 300 ? -6.486 -6.727 32.194 1.00 88.81 300 LEU A C 1
ATOM 2425 O O . LEU A 1 300 ? -5.930 -7.788 32.463 1.00 88.81 300 LEU A O 1
ATOM 2429 N N . TYR A 1 301 ? -6.900 -6.426 30.961 1.00 83.94 301 TYR A N 1
ATOM 2430 C CA . TYR A 1 301 ? -6.838 -7.357 29.828 1.00 83.94 301 TYR A CA 1
ATOM 2431 C C . TYR A 1 301 ? -5.797 -6.968 28.767 1.00 83.94 301 TYR A C 1
ATOM 2433 O O . TYR A 1 301 ? -5.738 -7.604 27.713 1.00 83.94 301 TYR A O 1
ATOM 2441 N N . ASN A 1 302 ? -4.982 -5.942 29.040 1.00 85.44 302 ASN A N 1
ATOM 2442 C CA . ASN A 1 302 ? -3.955 -5.404 28.143 1.00 85.44 302 ASN A CA 1
ATOM 2443 C C . ASN A 1 302 ? -4.501 -5.056 26.741 1.00 85.44 302 ASN A C 1
ATOM 2445 O O . ASN A 1 302 ? -3.946 -5.458 25.717 1.00 85.44 302 ASN A O 1
ATOM 2449 N N . ILE A 1 303 ? -5.635 -4.349 26.697 1.00 85.44 303 ILE A N 1
ATOM 2450 C CA . ILE A 1 303 ? -6.299 -3.941 25.449 1.00 85.44 303 ILE A CA 1
ATOM 2451 C C . ILE A 1 303 ? -5.976 -2.468 25.178 1.00 85.44 303 ILE A C 1
ATOM 2453 O O . ILE A 1 303 ? -6.274 -1.635 26.035 1.00 85.44 303 ILE A O 1
ATOM 2457 N N . PRO A 1 304 ? -5.417 -2.099 24.013 1.00 84.12 304 PRO A N 1
ATOM 2458 C CA . PRO A 1 304 ? -5.191 -0.699 23.666 1.00 84.12 304 PRO A CA 1
ATOM 2459 C C . PRO A 1 304 ? -6.495 0.107 23.680 1.00 84.12 304 PRO A C 1
ATOM 2461 O O . PRO A 1 304 ? -7.511 -0.346 23.157 1.00 84.12 304 PRO A O 1
ATOM 2464 N N . MET A 1 305 ? -6.464 1.341 24.195 1.00 83.00 305 MET A N 1
ATOM 2465 C CA . MET A 1 305 ? -7.657 2.207 24.230 1.00 83.00 305 MET A CA 1
ATOM 2466 C C . MET A 1 305 ? -8.268 2.451 22.839 1.00 83.00 305 MET A C 1
ATOM 2468 O O . MET A 1 305 ? -9.477 2.622 22.723 1.00 83.00 305 MET A O 1
ATOM 2472 N N . GLY A 1 306 ? -7.455 2.422 21.777 1.00 75.38 306 GLY A N 1
ATOM 2473 C CA . GLY A 1 306 ? -7.924 2.560 20.392 1.00 75.38 306 GLY A CA 1
ATOM 2474 C C . GLY A 1 306 ? -8.727 1.366 19.857 1.00 75.38 306 GLY A C 1
ATOM 2475 O O . GLY A 1 306 ? -9.458 1.530 18.883 1.00 75.38 306 GLY A O 1
ATOM 2476 N N . ASP A 1 307 ? -8.633 0.195 20.495 1.00 77.31 307 ASP A N 1
ATOM 2477 C CA . ASP A 1 307 ? -9.378 -1.014 20.112 1.00 77.31 307 ASP A CA 1
ATOM 2478 C C . ASP A 1 307 ? -10.748 -1.108 20.815 1.00 77.31 307 ASP A C 1
ATOM 2480 O O . ASP A 1 307 ? -11.549 -2.003 20.521 1.00 77.31 307 ASP A O 1
ATOM 2484 N N . LEU A 1 308 ? -11.034 -0.194 21.748 1.00 85.62 308 LEU A N 1
ATOM 2485 C CA . LEU A 1 308 ? -12.317 -0.096 22.440 1.00 85.62 308 LEU A CA 1
ATOM 2486 C C . LEU A 1 308 ? -13.344 0.675 21.589 1.00 85.62 308 LEU A C 1
ATOM 2488 O O . LEU A 1 308 ? -12.987 1.554 20.801 1.00 85.62 308 LEU A O 1
ATOM 2492 N N . PRO A 1 309 ? -14.647 0.360 21.716 1.00 87.88 309 PRO A N 1
ATOM 2493 C CA . PRO A 1 309 ? -15.684 1.043 20.954 1.00 87.88 309 PRO A CA 1
ATOM 2494 C C . PRO A 1 309 ? -15.798 2.518 21.357 1.00 87.88 309 PRO A C 1
ATOM 2496 O O . PRO A 1 309 ? -15.512 2.896 22.490 1.00 87.88 309 PRO A O 1
ATOM 2499 N N . ASN A 1 310 ? -16.288 3.357 20.440 1.00 89.06 310 ASN A N 1
ATOM 2500 C CA . ASN A 1 310 ? -16.567 4.755 20.754 1.00 89.06 310 ASN A CA 1
ATOM 2501 C C . ASN A 1 310 ? -17.583 4.855 21.908 1.00 89.06 310 ASN A C 1
ATOM 2503 O O . ASN A 1 310 ? -18.693 4.327 21.811 1.00 89.06 310 ASN A O 1
ATOM 2507 N N . ILE A 1 311 ? -17.188 5.556 22.972 1.00 89.19 311 ILE A N 1
ATOM 2508 C CA . ILE A 1 311 ? -17.899 5.612 24.254 1.00 89.19 311 ILE A CA 1
ATOM 2509 C C . ILE A 1 311 ? -19.347 6.074 24.075 1.00 89.19 311 ILE A C 1
ATOM 2511 O O . ILE A 1 311 ? -20.259 5.387 24.527 1.00 89.19 311 ILE A O 1
ATOM 2515 N N . GLU A 1 312 ? -19.574 7.185 23.376 1.00 89.12 312 GLU A N 1
ATOM 2516 C CA . GLU A 1 312 ? -20.909 7.780 23.240 1.00 89.12 312 GLU A CA 1
ATOM 2517 C C . GLU A 1 312 ? -21.865 6.867 22.464 1.00 89.12 312 GLU A C 1
ATOM 2519 O O . GLU A 1 312 ? -22.932 6.505 22.962 1.00 89.12 312 GLU A O 1
ATOM 2524 N N . THR A 1 313 ? -21.435 6.355 21.306 1.00 85.12 313 THR A N 1
ATOM 2525 C CA . THR A 1 313 ? -22.254 5.401 20.532 1.00 85.12 313 THR A CA 1
ATOM 2526 C C . THR A 1 313 ? -22.500 4.078 21.265 1.00 85.12 313 THR A C 1
ATOM 2528 O O . THR A 1 313 ? -23.502 3.401 21.015 1.00 85.12 313 THR A O 1
ATOM 2531 N N . PHE A 1 314 ? -21.593 3.667 22.156 1.00 90.75 314 PHE A N 1
ATOM 2532 C CA . PHE A 1 314 ? -21.751 2.451 22.948 1.00 90.75 314 PHE A CA 1
ATOM 2533 C C . PHE A 1 314 ? -22.703 2.670 24.131 1.00 90.75 314 PHE A C 1
ATOM 2535 O O . PHE A 1 314 ? -23.567 1.823 24.364 1.00 90.75 314 PHE A O 1
ATOM 2542 N N . LYS A 1 315 ? -22.628 3.824 24.814 1.00 92.00 315 LYS A N 1
ATOM 2543 C CA . LYS A 1 315 ? -23.575 4.237 25.868 1.00 92.00 315 LYS A CA 1
ATOM 2544 C C . LYS A 1 315 ? -25.012 4.237 25.355 1.00 92.00 315 LYS A C 1
ATOM 2546 O O . LYS A 1 315 ? -25.866 3.599 25.967 1.00 92.00 315 LYS A O 1
ATOM 2551 N N . GLU A 1 316 ? -25.267 4.868 24.207 1.00 90.75 316 GLU A N 1
ATOM 2552 C CA . GLU A 1 316 ? -26.600 4.920 23.583 1.00 90.75 316 GLU A CA 1
ATOM 2553 C C . GLU A 1 316 ? -27.203 3.525 23.371 1.00 90.75 316 GLU A C 1
ATOM 2555 O O . GLU A 1 316 ? -28.393 3.300 23.599 1.00 90.75 316 GLU A O 1
ATOM 2560 N N . LYS A 1 317 ? -26.372 2.558 22.969 1.00 90.56 317 LYS A N 1
ATOM 2561 C CA . LYS A 1 317 ? -26.802 1.170 22.773 1.00 90.56 317 LYS A CA 1
ATOM 2562 C C . LYS A 1 317 ? -27.058 0.463 24.100 1.00 90.56 317 LYS A C 1
ATOM 2564 O O . LYS A 1 317 ? -28.074 -0.219 24.215 1.00 90.56 317 LYS A O 1
ATOM 2569 N N . LEU A 1 318 ? -26.172 0.629 25.085 1.00 91.62 318 LEU A N 1
ATOM 2570 C CA . LEU A 1 318 ? -26.233 -0.046 26.388 1.00 91.62 318 LEU A CA 1
ATOM 2571 C C . LEU A 1 318 ? -27.493 0.290 27.195 1.00 91.62 318 LEU A C 1
ATOM 2573 O O . LEU A 1 318 ? -27.985 -0.574 27.917 1.00 91.62 318 LEU A O 1
ATOM 2577 N N . VAL A 1 319 ? -28.048 1.499 27.049 1.00 91.06 319 VAL A N 1
ATOM 2578 C CA . VAL A 1 319 ? -29.283 1.921 27.743 1.00 91.06 319 VAL A CA 1
ATOM 2579 C C . VAL A 1 319 ? -30.467 0.984 27.458 1.00 91.06 319 VAL A C 1
ATOM 2581 O O . VAL A 1 319 ? -31.356 0.845 28.296 1.00 91.06 319 VAL A O 1
ATOM 2584 N N . ASN A 1 320 ? -30.463 0.296 26.312 1.00 91.75 320 ASN A N 1
ATOM 2585 C CA . ASN A 1 320 ? -31.551 -0.586 25.885 1.00 91.75 320 ASN A CA 1
ATOM 2586 C C . ASN A 1 320 ? -31.456 -2.028 26.425 1.00 91.75 320 ASN A C 1
ATOM 2588 O O . ASN A 1 320 ? -32.288 -2.855 26.058 1.00 91.75 320 ASN A O 1
ATOM 2592 N N . TYR A 1 321 ? -30.468 -2.350 27.266 1.00 92.38 321 TYR A N 1
ATOM 2593 C CA . TYR A 1 321 ? -30.233 -3.709 27.772 1.00 92.38 321 TYR A CA 1
ATOM 2594 C C . TYR A 1 321 ? -30.216 -3.759 29.306 1.00 92.38 321 TYR A C 1
ATOM 2596 O O . TYR A 1 321 ? -29.802 -2.801 29.955 1.00 92.38 321 TYR A O 1
ATOM 2604 N N . ASP A 1 322 ? -30.617 -4.889 29.902 1.00 91.31 322 ASP A N 1
ATOM 2605 C CA . ASP A 1 322 ? -30.405 -5.166 31.332 1.00 91.31 322 ASP A CA 1
ATOM 2606 C C . ASP A 1 322 ? -29.062 -5.876 31.530 1.00 91.31 322 ASP A C 1
ATOM 2608 O O . ASP A 1 322 ? -28.860 -7.012 31.094 1.00 91.31 322 ASP A O 1
ATOM 2612 N N . PHE A 1 323 ? -28.137 -5.228 32.241 1.00 93.50 323 PHE A N 1
ATOM 2613 C CA . PHE A 1 323 ? -26.797 -5.780 32.470 1.00 93.50 323 PHE A CA 1
ATOM 2614 C C . PHE A 1 323 ? -26.836 -7.042 33.349 1.00 93.50 323 PHE A C 1
ATOM 2616 O O . PHE A 1 323 ? -25.895 -7.835 33.377 1.00 93.50 323 PHE A O 1
ATOM 2623 N N . SER A 1 324 ? -27.937 -7.271 34.066 1.00 89.00 324 SER A N 1
ATOM 2624 C CA . SER A 1 324 ? -28.171 -8.483 34.850 1.00 89.00 324 SER A CA 1
ATOM 2625 C C . SER A 1 324 ? -28.418 -9.713 33.977 1.00 89.00 324 SER A C 1
ATOM 2627 O O . SER A 1 324 ? -28.246 -10.826 34.472 1.00 89.00 324 SER A O 1
ATOM 2629 N N . GLU A 1 325 ? -28.782 -9.549 32.711 1.00 91.06 325 GLU A N 1
ATOM 2630 C CA . GLU A 1 325 ? -29.001 -10.656 31.771 1.00 91.06 325 GLU A CA 1
ATOM 2631 C C . GLU A 1 325 ? -27.758 -10.969 30.936 1.00 91.06 325 GLU A C 1
ATOM 2633 O O . GLU A 1 325 ? -27.709 -11.987 30.246 1.00 91.06 325 GLU A O 1
ATOM 2638 N N . PHE A 1 326 ? -26.720 -10.135 31.034 1.00 93.31 326 PHE A N 1
ATOM 2639 C CA . PHE A 1 326 ? -25.482 -10.362 30.309 1.00 93.31 326 PHE A CA 1
ATOM 2640 C C . PHE A 1 326 ? -24.818 -11.696 30.682 1.00 93.31 326 PHE A C 1
ATOM 2642 O O . PHE A 1 326 ? -24.845 -12.120 31.850 1.00 93.31 326 PHE A O 1
ATOM 2649 N N . PRO A 1 327 ? -24.198 -12.363 29.692 1.00 88.56 327 PRO A N 1
ATOM 2650 C CA . PRO A 1 327 ? -23.438 -13.576 29.930 1.00 88.56 327 PRO A CA 1
ATOM 2651 C C . PRO A 1 327 ? -22.238 -13.288 30.837 1.00 88.56 327 PRO A C 1
ATOM 2653 O O . PRO A 1 327 ? -21.645 -12.210 30.807 1.00 88.56 327 PRO A O 1
ATOM 2656 N N . LYS A 1 328 ? -21.881 -14.275 31.662 1.00 88.81 328 LYS A N 1
ATOM 2657 C CA . LYS A 1 328 ? -20.652 -14.232 32.461 1.00 88.81 328 LYS A CA 1
ATOM 2658 C C . LYS A 1 328 ? -19.435 -14.507 31.576 1.00 88.81 328 LYS A C 1
ATOM 2660 O O . LYS A 1 328 ? -19.564 -15.129 30.521 1.00 88.81 328 LYS A O 1
ATOM 2665 N N . PHE A 1 329 ? -18.263 -14.119 32.073 1.00 86.12 329 PHE A N 1
ATOM 2666 C CA . PHE A 1 329 ? -16.980 -14.427 31.449 1.00 86.12 329 PHE A CA 1
ATOM 2667 C C . PHE A 1 329 ? -16.843 -15.931 31.177 1.00 86.12 329 PHE A C 1
ATOM 2669 O O . PHE A 1 329 ? -17.019 -16.751 32.081 1.00 86.12 329 PHE A O 1
ATOM 2676 N N . ASN A 1 330 ? -16.545 -16.288 29.927 1.00 86.44 330 ASN A N 1
ATOM 2677 C CA . ASN A 1 330 ? -16.302 -17.664 29.510 1.00 86.44 330 ASN A CA 1
ATOM 2678 C C . ASN A 1 330 ? -14.858 -17.791 29.026 1.00 86.44 330 ASN A C 1
ATOM 2680 O O . ASN A 1 330 ? -14.547 -17.504 27.870 1.00 86.44 330 ASN A O 1
ATOM 2684 N N . GLU A 1 331 ? -13.997 -18.235 29.936 1.00 84.06 331 GLU A N 1
ATOM 2685 C CA . GLU A 1 331 ? -12.563 -18.381 29.700 1.00 84.06 331 GLU A CA 1
ATOM 2686 C C . GLU A 1 331 ? -12.271 -19.325 28.530 1.00 84.06 331 GLU A C 1
ATOM 2688 O O . GLU A 1 331 ? -11.503 -18.978 27.641 1.00 84.06 331 GLU A O 1
ATOM 2693 N N . LYS A 1 332 ? -12.978 -20.459 28.441 1.00 82.94 332 LYS A N 1
ATOM 2694 C CA . LYS A 1 332 ? -12.785 -21.443 27.367 1.00 82.94 332 LYS A CA 1
ATOM 2695 C C . LYS A 1 332 ? -13.053 -20.861 25.975 1.00 82.94 332 LYS A C 1
ATOM 2697 O O . LYS A 1 332 ? -12.313 -21.143 25.041 1.00 82.94 332 LYS A O 1
ATOM 2702 N N . LEU A 1 333 ? -14.106 -20.054 25.818 1.00 79.81 333 LEU A N 1
ATOM 2703 C CA . LEU A 1 333 ? -14.412 -19.427 24.525 1.00 79.81 333 LEU A CA 1
ATOM 2704 C C . LEU A 1 333 ? -13.374 -18.372 24.132 1.00 79.81 333 LEU A C 1
ATOM 2706 O O . LEU A 1 333 ? -13.056 -18.258 22.951 1.00 79.81 333 LEU A O 1
ATOM 2710 N N . LEU A 1 334 ? -12.849 -17.621 25.103 1.00 81.75 334 LEU A N 1
ATOM 2711 C CA . LEU A 1 334 ? -11.794 -16.641 24.850 1.00 81.75 334 LEU A CA 1
ATOM 2712 C C . LEU A 1 334 ? -10.454 -17.315 24.550 1.00 81.75 334 LEU A C 1
ATOM 2714 O O . LEU A 1 334 ? -9.785 -16.883 23.621 1.00 81.75 334 LEU A O 1
ATOM 2718 N N . MET A 1 335 ? -10.112 -18.411 25.234 1.00 82.00 335 MET A N 1
ATOM 2719 C CA . MET A 1 335 ? -8.921 -19.211 24.922 1.00 82.00 335 MET A CA 1
ATOM 2720 C C . MET A 1 335 ? -8.974 -19.771 23.499 1.00 82.00 335 MET A C 1
ATOM 2722 O O . MET A 1 335 ? -8.008 -19.624 22.764 1.00 82.00 335 MET A O 1
ATOM 2726 N N . ASN A 1 336 ? -10.114 -20.328 23.072 1.00 79.50 336 ASN A N 1
ATOM 2727 C CA . ASN A 1 336 ? -10.282 -20.806 21.695 1.00 79.50 336 ASN A CA 1
ATOM 2728 C C . ASN A 1 336 ? -10.137 -19.671 20.663 1.00 79.50 336 ASN A C 1
ATOM 2730 O O . ASN A 1 336 ? -9.641 -19.882 19.561 1.00 79.50 336 ASN A O 1
ATOM 2734 N N . LEU A 1 337 ? -10.607 -18.464 20.995 1.00 79.94 337 LEU A N 1
ATOM 2735 C CA . LEU A 1 337 ? -10.483 -17.298 20.121 1.00 79.94 337 LEU A CA 1
ATOM 2736 C C . LEU A 1 337 ? -9.038 -16.781 20.060 1.00 79.94 337 LEU A C 1
ATOM 2738 O O . LEU A 1 337 ? -8.583 -16.381 18.991 1.00 79.94 337 LEU A O 1
ATOM 2742 N N . ASP A 1 338 ? -8.329 -16.806 21.188 1.00 82.12 338 ASP A N 1
ATOM 2743 C CA . ASP A 1 338 ? -6.920 -16.428 21.289 1.00 82.12 338 ASP A CA 1
ATOM 2744 C C . ASP A 1 338 ? -6.020 -17.447 20.568 1.00 82.12 338 ASP A C 1
ATOM 2746 O O . ASP A 1 338 ? -5.095 -17.041 19.869 1.00 82.12 338 ASP A O 1
ATOM 2750 N N . GLU A 1 339 ? -6.336 -18.745 20.631 1.00 83.56 339 GLU A N 1
ATOM 2751 C CA . GLU A 1 339 ? -5.695 -19.803 19.833 1.00 83.56 339 GLU A CA 1
ATOM 2752 C C . GLU A 1 339 ? -5.926 -19.584 18.332 1.00 83.56 339 GLU A C 1
ATOM 2754 O O . GLU A 1 339 ? -4.970 -19.555 17.555 1.00 83.56 339 GLU A O 1
ATOM 2759 N N . ALA A 1 340 ? -7.167 -19.301 17.924 1.00 78.44 340 ALA A N 1
ATOM 2760 C CA . ALA A 1 340 ? -7.473 -19.007 16.527 1.00 78.44 340 ALA A CA 1
ATOM 2761 C C . ALA A 1 340 ? -6.714 -17.768 16.008 1.00 78.44 340 ALA A C 1
ATOM 2763 O O . ALA A 1 340 ? -6.239 -17.753 14.872 1.00 78.44 340 ALA A O 1
ATOM 2764 N N . LEU A 1 341 ? -6.580 -16.721 16.832 1.00 78.50 341 LEU A N 1
ATOM 2765 C CA . LEU A 1 341 ? -5.854 -15.490 16.494 1.00 78.50 341 LEU A CA 1
ATOM 2766 C C . LEU A 1 341 ? -4.328 -15.656 16.511 1.00 78.50 341 LEU A C 1
ATOM 2768 O O . LEU A 1 341 ? -3.652 -15.022 15.701 1.00 78.50 341 LEU A O 1
ATOM 2772 N N . GLY A 1 342 ? -3.794 -16.447 17.441 1.00 78.62 342 GLY A N 1
ATOM 2773 C CA . GLY A 1 342 ? -2.358 -16.605 17.672 1.00 78.62 342 GLY A CA 1
ATOM 2774 C C . GLY A 1 342 ? -1.706 -17.745 16.891 1.00 78.62 342 GLY A C 1
ATOM 2775 O O . GLY A 1 342 ? -0.497 -17.703 16.685 1.00 78.62 342 GLY A O 1
ATOM 2776 N N . VAL A 1 343 ? -2.485 -18.738 16.448 1.00 81.31 343 VAL A N 1
ATOM 2777 C CA . VAL A 1 343 ? -1.976 -19.966 15.814 1.00 81.31 343 VAL A CA 1
ATOM 2778 C C . VAL A 1 343 ? -2.668 -20.233 14.476 1.00 81.31 343 VAL A C 1
ATOM 2780 O O . VAL A 1 343 ? -2.008 -20.201 13.435 1.00 81.31 343 VAL A O 1
ATOM 2783 N N . ASP A 1 344 ? -3.990 -20.439 14.471 1.00 78.94 344 ASP A N 1
ATOM 2784 C CA . ASP A 1 344 ? -4.698 -20.929 13.276 1.00 78.94 344 ASP A CA 1
ATOM 2785 C C . ASP A 1 344 ? -4.672 -19.928 12.111 1.00 78.94 344 ASP A C 1
ATOM 2787 O O . ASP A 1 344 ? -4.367 -20.289 10.971 1.00 78.94 344 ASP A O 1
ATOM 2791 N N . LEU A 1 345 ? -4.999 -18.658 12.380 1.00 76.44 345 LEU A N 1
ATOM 2792 C CA . LEU A 1 345 ? -5.052 -17.611 11.358 1.00 76.44 345 LEU A CA 1
ATOM 2793 C C . LEU A 1 345 ? -3.657 -17.263 10.808 1.00 76.44 345 LEU A C 1
ATOM 2795 O O . LEU A 1 345 ? -3.536 -17.211 9.583 1.00 76.44 345 LEU A O 1
ATOM 2799 N N . PRO A 1 346 ? -2.599 -17.090 11.629 1.00 76.56 346 PRO A N 1
ATOM 2800 C CA . PRO A 1 346 ? -1.229 -16.960 11.127 1.00 76.56 346 PRO A CA 1
ATOM 2801 C C . PRO A 1 346 ? -0.802 -18.121 10.219 1.00 76.56 346 PRO A C 1
ATOM 2803 O O . PRO A 1 346 ? -0.326 -17.880 9.110 1.00 76.56 346 PRO A O 1
ATOM 2806 N N . HIS A 1 347 ? -1.065 -19.370 10.616 1.00 76.88 347 HIS A N 1
ATOM 2807 C CA . HIS A 1 347 ? -0.726 -20.539 9.800 1.00 76.88 347 HIS A CA 1
ATOM 2808 C C . HIS A 1 347 ? -1.519 -20.600 8.481 1.00 76.88 347 HIS A C 1
ATOM 2810 O O . HIS A 1 347 ? -1.044 -21.110 7.464 1.00 76.88 347 HIS A O 1
ATOM 2816 N N . LEU A 1 348 ? -2.740 -20.057 8.457 1.00 69.94 348 LEU A N 1
ATOM 2817 C CA . LEU A 1 348 ? -3.511 -19.908 7.224 1.00 69.94 348 LEU A CA 1
ATOM 2818 C C . LEU A 1 348 ? -2.917 -18.826 6.305 1.00 69.94 348 LEU A C 1
ATOM 2820 O O . LEU A 1 348 ? -2.888 -19.029 5.094 1.00 69.94 348 LEU A O 1
ATOM 2824 N N . ILE A 1 349 ? -2.408 -17.715 6.854 1.00 67.69 349 ILE A N 1
ATOM 2825 C CA . ILE A 1 349 ? -1.726 -16.651 6.089 1.00 67.69 349 ILE A CA 1
ATOM 2826 C C . ILE A 1 349 ? -0.441 -17.179 5.442 1.00 67.69 349 ILE A C 1
ATOM 2828 O O . ILE A 1 349 ? -0.177 -16.862 4.284 1.00 67.69 349 ILE A O 1
ATOM 2832 N N . GLU A 1 350 ? 0.322 -18.032 6.130 1.00 71.69 350 GLU A N 1
ATOM 2833 C CA . GLU A 1 350 ? 1.540 -18.661 5.586 1.00 71.69 350 GLU A CA 1
ATOM 2834 C C . GLU A 1 350 ? 1.288 -19.465 4.303 1.00 71.69 350 GLU A C 1
ATOM 2836 O O . GLU A 1 350 ? 2.169 -19.559 3.449 1.00 71.69 350 G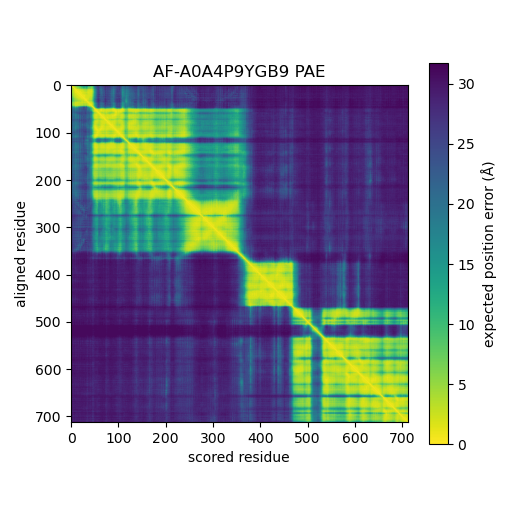LU A O 1
ATOM 2841 N N . LYS A 1 351 ? 0.079 -20.014 4.124 1.00 68.50 351 LYS A N 1
ATOM 2842 C CA . LYS A 1 351 ? -0.319 -20.738 2.901 1.00 68.50 351 LYS A CA 1
ATOM 2843 C C . LYS A 1 351 ? -0.617 -19.800 1.727 1.00 68.50 351 LYS A C 1
ATOM 2845 O O . LYS A 1 351 ? -0.618 -20.235 0.577 1.00 68.50 351 LYS A O 1
ATOM 2850 N N . PHE A 1 352 ? -0.827 -18.514 2.003 1.00 61.34 352 PHE A N 1
ATOM 2851 C CA . PHE A 1 352 ? -1.089 -17.461 1.025 1.00 61.34 352 PHE A CA 1
ATOM 2852 C C . PHE A 1 352 ? -0.135 -16.278 1.249 1.00 61.34 352 PHE A C 1
ATOM 2854 O O . PHE A 1 352 ? -0.603 -15.167 1.523 1.00 61.34 352 PHE A O 1
ATOM 2861 N N . PRO A 1 353 ? 1.196 -16.479 1.129 1.00 51.72 353 PRO A N 1
ATOM 2862 C CA . PRO A 1 353 ? 2.139 -15.392 1.331 1.00 51.72 353 PRO A CA 1
ATOM 2863 C C . PRO A 1 353 ? 1.813 -14.282 0.324 1.00 51.72 353 PRO A C 1
ATOM 2865 O O . PRO A 1 353 ? 1.552 -14.596 -0.852 1.00 51.72 353 PRO A O 1
ATOM 2868 N N . PRO A 1 354 ? 1.788 -13.007 0.756 1.00 47.47 354 PRO A N 1
ATOM 2869 C CA . PRO A 1 354 ? 1.663 -11.911 -0.186 1.00 47.47 354 PRO A CA 1
ATOM 2870 C C . PRO A 1 354 ? 2.809 -12.048 -1.190 1.00 47.47 354 PRO A C 1
ATOM 2872 O O . PRO A 1 354 ? 3.953 -12.297 -0.801 1.00 47.47 354 PRO A O 1
ATOM 2875 N N . LYS A 1 355 ? 2.526 -11.896 -2.491 1.00 41.75 355 LYS A N 1
ATOM 2876 C CA . LYS A 1 355 ? 3.622 -11.530 -3.395 1.00 41.75 355 LYS A CA 1
ATOM 2877 C C . LYS A 1 355 ? 4.243 -10.261 -2.800 1.00 41.75 355 LYS A C 1
ATOM 2879 O O . LYS A 1 355 ? 3.466 -9.430 -2.309 1.00 41.75 355 LYS A O 1
ATOM 2884 N N . PRO A 1 356 ? 5.578 -10.085 -2.828 1.00 35.50 356 PRO A N 1
ATOM 2885 C CA . PRO A 1 356 ? 6.124 -8.753 -2.636 1.00 35.50 356 PRO A CA 1
ATOM 2886 C C . PRO A 1 356 ? 5.291 -7.855 -3.539 1.00 35.50 356 PRO A C 1
ATOM 2888 O O . PRO A 1 356 ? 5.098 -8.165 -4.720 1.00 35.50 356 PRO A O 1
ATOM 2891 N N . ARG A 1 357 ? 4.663 -6.839 -2.939 1.00 34.84 357 ARG A N 1
ATOM 2892 C CA . ARG A 1 357 ? 4.075 -5.748 -3.703 1.00 34.84 357 ARG A CA 1
ATOM 2893 C C . ARG A 1 357 ? 5.210 -5.395 -4.653 1.00 34.84 357 ARG A C 1
ATOM 2895 O O . ARG A 1 357 ? 6.273 -5.031 -4.150 1.00 34.84 357 ARG A O 1
ATOM 2902 N N . PHE A 1 358 ? 5.050 -5.642 -5.960 1.00 33.59 358 PHE A N 1
ATOM 2903 C CA . PHE A 1 358 ? 5.986 -5.084 -6.929 1.00 33.59 358 PHE A CA 1
ATOM 2904 C C . PHE A 1 358 ? 6.195 -3.658 -6.457 1.00 33.59 358 PHE A C 1
ATOM 2906 O O . PHE A 1 358 ? 5.192 -3.010 -6.113 1.00 33.59 358 PHE A O 1
ATOM 2913 N N . GLU A 1 359 ? 7.466 -3.279 -6.273 1.00 28.53 359 GLU A N 1
ATOM 2914 C CA . GLU A 1 359 ? 7.846 -1.931 -5.878 1.00 28.53 359 GLU A CA 1
ATOM 2915 C C . GLU A 1 359 ? 6.837 -1.005 -6.523 1.00 28.53 359 GLU A C 1
ATOM 2917 O O . GLU A 1 359 ? 6.591 -1.121 -7.727 1.00 28.53 359 GLU A O 1
ATOM 2922 N N . MET A 1 360 ? 6.145 -0.196 -5.713 1.00 30.09 360 MET A N 1
ATOM 2923 C CA . MET A 1 360 ? 5.368 0.884 -6.287 1.00 30.09 360 MET A CA 1
ATOM 2924 C C . MET A 1 360 ? 6.358 1.594 -7.188 1.00 30.09 360 MET A C 1
ATOM 2926 O O . MET A 1 360 ? 7.269 2.245 -6.672 1.00 30.09 360 MET A O 1
ATOM 2930 N N . VAL A 1 361 ? 6.225 1.383 -8.502 1.00 33.12 361 VAL A N 1
ATOM 2931 C CA . VAL A 1 361 ? 6.937 2.143 -9.506 1.00 33.12 361 VAL A CA 1
ATOM 2932 C C . VAL A 1 361 ? 6.650 3.552 -9.053 1.00 33.12 361 VAL A C 1
ATOM 2934 O O . VAL A 1 361 ? 5.486 3.975 -8.997 1.00 33.12 361 VAL A O 1
ATOM 2937 N N . LYS A 1 362 ? 7.702 4.213 -8.545 1.00 32.38 362 LYS A N 1
ATOM 2938 C CA . LYS A 1 362 ? 7.659 5.634 -8.232 1.00 32.38 362 LYS A CA 1
ATOM 2939 C C . LYS A 1 362 ? 6.929 6.235 -9.414 1.00 32.38 362 LYS A C 1
ATOM 2941 O O . LYS A 1 362 ? 7.200 5.817 -10.535 1.00 32.38 362 LYS A O 1
ATOM 2946 N N . SER A 1 363 ? 5.973 7.125 -9.177 1.00 32.75 363 SER A N 1
ATOM 2947 C CA . SER A 1 363 ? 5.328 7.866 -10.255 1.00 32.75 363 SER A CA 1
ATOM 2948 C C . SER A 1 363 ? 6.402 8.712 -10.948 1.00 32.75 363 SER A C 1
ATOM 2950 O O . SER A 1 363 ? 6.564 9.900 -10.668 1.00 32.75 363 SER A O 1
ATOM 2952 N N . SER A 1 364 ? 7.212 8.053 -11.762 1.00 34.81 364 SER A N 1
ATOM 2953 C CA . SER A 1 364 ? 8.151 8.601 -12.696 1.00 34.81 364 SER A CA 1
ATOM 2954 C C . SER A 1 364 ? 7.297 9.228 -13.775 1.00 34.81 364 SER A C 1
ATOM 2956 O O . SER A 1 364 ? 6.180 8.790 -14.063 1.00 34.81 364 SER A O 1
ATOM 2958 N N . ASN A 1 365 ? 7.794 10.331 -14.304 1.00 41.00 365 ASN A N 1
ATOM 2959 C CA . ASN A 1 365 ? 7.166 11.009 -15.414 1.00 41.00 365 ASN A CA 1
ATOM 2960 C C . ASN A 1 365 ? 6.854 9.975 -16.525 1.00 41.00 365 ASN A C 1
ATOM 2962 O O . ASN A 1 365 ? 7.800 9.356 -17.006 1.00 41.00 365 ASN A O 1
ATOM 2966 N N . PRO A 1 366 ? 5.593 9.797 -16.972 1.00 42.19 366 PRO A N 1
ATOM 2967 C CA . PRO A 1 366 ? 5.222 8.767 -17.958 1.00 42.19 366 PRO A CA 1
ATOM 2968 C C . PRO A 1 366 ? 5.810 8.994 -19.365 1.00 42.19 366 PRO A C 1
ATOM 2970 O O . PRO A 1 366 ? 5.427 8.345 -20.329 1.00 42.19 366 PRO A O 1
ATOM 2973 N N . PHE A 1 367 ? 6.711 9.964 -19.502 1.00 43.78 367 PHE A N 1
ATOM 2974 C CA . PHE A 1 367 ? 7.331 10.416 -20.745 1.00 43.78 367 PHE A CA 1
ATOM 2975 C C . PHE A 1 367 ? 8.859 10.327 -20.678 1.00 43.78 367 PHE A C 1
ATOM 2977 O O . PHE A 1 367 ? 9.534 10.794 -21.590 1.00 43.78 367 PHE A O 1
ATOM 2984 N N . ASP A 1 368 ? 9.396 9.739 -19.605 1.00 42.53 368 ASP A N 1
ATOM 2985 C CA . ASP A 1 368 ? 10.814 9.386 -19.483 1.00 42.53 368 ASP A CA 1
ATOM 2986 C C . ASP A 1 368 ? 11.110 7.998 -20.102 1.00 42.53 368 ASP A C 1
ATOM 2988 O O . ASP A 1 368 ? 12.262 7.657 -20.361 1.00 42.53 368 ASP A O 1
ATOM 2992 N N . ASP A 1 369 ? 10.075 7.203 -20.414 1.00 43.25 369 ASP A N 1
ATOM 2993 C CA . ASP A 1 369 ? 10.211 5.776 -20.757 1.00 43.25 369 ASP A CA 1
ATOM 2994 C C . ASP A 1 369 ? 10.641 5.470 -22.198 1.00 43.25 369 ASP A C 1
ATOM 2996 O O . ASP A 1 369 ? 11.108 4.365 -22.471 1.00 43.25 369 ASP A O 1
ATOM 3000 N N . SER A 1 370 ? 10.627 6.439 -23.121 1.00 39.12 370 SER A N 1
ATOM 3001 C CA . SER A 1 370 ? 11.304 6.247 -24.418 1.00 39.12 370 SER A CA 1
ATOM 3002 C C . SER A 1 370 ? 12.823 6.083 -24.261 1.00 39.12 370 SER A C 1
ATOM 3004 O O . SER A 1 370 ? 13.492 5.601 -25.173 1.00 39.12 370 SER A O 1
ATOM 3006 N N . ALA A 1 371 ? 13.380 6.464 -23.105 1.00 40.56 371 ALA A N 1
ATOM 3007 C CA . ALA A 1 371 ? 14.764 6.180 -22.763 1.00 40.56 371 ALA A CA 1
ATOM 3008 C C . ALA A 1 371 ? 14.962 4.756 -22.218 1.00 40.56 371 ALA A C 1
ATOM 3010 O O . ALA A 1 371 ? 16.085 4.275 -22.271 1.00 40.56 371 ALA A O 1
ATOM 3011 N N . VAL A 1 372 ? 13.925 4.068 -21.723 1.00 39.84 372 VAL A N 1
ATOM 3012 C CA . VAL A 1 372 ? 14.055 2.762 -21.049 1.00 39.84 372 VAL A CA 1
ATOM 3013 C C . VAL A 1 372 ? 14.157 1.613 -22.059 1.00 39.84 372 VAL A C 1
ATOM 3015 O O . VAL A 1 372 ? 15.101 0.836 -21.973 1.00 39.84 372 VAL A O 1
ATOM 3018 N N . GLU A 1 373 ? 13.310 1.566 -23.095 1.00 41.91 373 GLU A N 1
ATOM 3019 C CA . GLU A 1 373 ? 13.408 0.537 -24.157 1.00 41.91 373 GLU A CA 1
ATOM 3020 C C . GLU A 1 373 ? 14.679 0.667 -25.014 1.00 41.91 373 GLU A C 1
ATOM 3022 O O . GLU A 1 373 ? 15.290 -0.336 -25.388 1.00 41.91 373 GLU A O 1
ATOM 3027 N N . ILE A 1 374 ? 15.124 1.898 -25.302 1.00 46.97 374 ILE A N 1
ATOM 3028 C CA . ILE A 1 374 ? 16.402 2.127 -25.996 1.00 46.97 374 ILE A CA 1
ATOM 3029 C C . ILE A 1 374 ? 17.568 1.710 -25.089 1.00 46.97 374 ILE A C 1
ATOM 3031 O O . ILE A 1 374 ? 18.538 1.122 -25.561 1.00 46.97 374 ILE A O 1
ATOM 3035 N N . LYS A 1 375 ? 17.481 1.972 -23.782 1.00 49.09 375 LYS A N 1
ATOM 3036 C CA . LYS A 1 375 ? 18.531 1.618 -22.820 1.00 49.09 375 LYS A CA 1
ATOM 3037 C C . LYS A 1 375 ? 18.636 0.110 -22.593 1.00 49.09 375 LYS A C 1
ATOM 3039 O O . LYS A 1 375 ? 19.755 -0.368 -22.437 1.00 49.09 375 LYS A O 1
ATOM 3044 N N . ASP A 1 376 ? 17.526 -0.624 -22.655 1.00 61.56 376 ASP A N 1
ATOM 3045 C CA . ASP A 1 376 ? 17.530 -2.085 -22.552 1.00 61.56 376 ASP A CA 1
ATOM 3046 C C . ASP A 1 376 ? 18.089 -2.757 -23.814 1.00 61.56 376 ASP A C 1
ATOM 3048 O O . ASP A 1 376 ? 18.915 -3.650 -23.685 1.00 61.56 376 ASP A O 1
ATOM 3052 N N . MET A 1 377 ? 17.758 -2.299 -25.030 1.00 71.31 377 MET A N 1
ATOM 3053 C CA . MET A 1 377 ? 18.335 -2.852 -26.276 1.00 71.31 377 MET A CA 1
ATOM 3054 C C . MET A 1 377 ? 19.865 -2.738 -26.325 1.00 71.31 377 MET A C 1
ATOM 3056 O O . MET A 1 377 ? 20.560 -3.638 -26.802 1.00 71.31 377 MET A O 1
ATOM 3060 N N . TRP A 1 378 ? 20.387 -1.620 -25.821 1.00 81.38 378 TRP A N 1
ATOM 3061 C CA . TRP A 1 378 ? 21.818 -1.358 -25.711 1.00 81.38 378 TRP A CA 1
ATOM 3062 C C . TRP A 1 378 ? 22.387 -1.811 -24.354 1.00 81.38 378 TRP A C 1
ATOM 3064 O O . TRP A 1 378 ? 23.417 -1.287 -23.935 1.00 81.38 378 TRP A O 1
ATOM 3074 N N . SER A 1 379 ? 21.747 -2.765 -23.666 1.00 77.81 379 SER A N 1
ATOM 3075 C CA . SER A 1 379 ? 22.198 -3.338 -22.390 1.00 77.81 379 SER A CA 1
ATOM 3076 C C . SER A 1 379 ? 22.762 -4.747 -22.566 1.00 77.81 379 SER A C 1
ATOM 3078 O O . SER A 1 379 ? 22.152 -5.587 -23.226 1.00 77.81 379 SER A O 1
ATOM 3080 N N . PHE A 1 380 ? 23.889 -5.049 -21.922 1.00 71.06 380 PHE A N 1
ATOM 3081 C CA . PHE A 1 380 ? 24.514 -6.375 -21.936 1.00 71.06 380 PHE A CA 1
ATOM 3082 C C . PHE A 1 380 ? 23.585 -7.486 -21.414 1.00 71.06 380 PHE A C 1
ATOM 3084 O O . PHE A 1 380 ? 23.653 -8.627 -21.869 1.00 71.06 380 PHE A O 1
ATOM 3091 N N . ASN A 1 381 ? 22.668 -7.144 -20.504 1.00 71.88 381 ASN A N 1
ATOM 3092 C CA . ASN A 1 381 ? 21.686 -8.078 -19.946 1.00 71.88 381 ASN A CA 1
ATOM 3093 C C . ASN A 1 381 ? 20.569 -8.448 -20.937 1.00 71.88 381 ASN A C 1
ATOM 3095 O O . ASN A 1 381 ? 19.848 -9.412 -20.702 1.00 71.88 381 ASN A O 1
ATOM 3099 N N . SER A 1 382 ? 20.412 -7.695 -22.030 1.00 74.94 382 SER A N 1
ATOM 3100 C CA . SER A 1 382 ? 19.427 -7.986 -23.083 1.00 74.94 382 SER A CA 1
ATOM 3101 C C . SER A 1 382 ? 19.920 -8.986 -24.129 1.00 74.94 382 SER A C 1
ATOM 3103 O O . SER A 1 382 ? 19.141 -9.424 -24.974 1.00 74.94 382 SER A O 1
ATOM 3105 N N . ILE A 1 383 ? 21.209 -9.334 -24.086 1.00 77.62 383 ILE A N 1
ATOM 3106 C CA . ILE A 1 383 ? 21.825 -10.298 -24.992 1.00 77.62 383 ILE A CA 1
ATOM 3107 C C . ILE A 1 383 ? 21.324 -11.701 -24.624 1.00 77.62 383 ILE A C 1
ATOM 3109 O O . ILE A 1 383 ? 21.378 -12.103 -23.461 1.00 77.62 383 ILE A O 1
ATOM 3113 N N . ASP A 1 384 ? 20.879 -12.471 -25.619 1.00 74.94 384 ASP A N 1
ATOM 3114 C CA . ASP A 1 384 ? 20.523 -13.887 -25.453 1.00 74.94 384 ASP A CA 1
ATOM 3115 C C . ASP A 1 384 ? 21.793 -14.748 -25.325 1.00 74.94 384 ASP A C 1
ATOM 3117 O O . ASP A 1 384 ? 22.247 -15.421 -26.258 1.00 74.94 384 ASP A O 1
ATOM 3121 N N . HIS A 1 385 ? 22.418 -14.666 -24.148 1.00 73.81 385 HIS A N 1
ATOM 3122 C CA . HIS A 1 385 ? 23.677 -15.341 -23.840 1.00 73.81 385 HIS A CA 1
ATOM 3123 C C . HIS A 1 385 ? 23.577 -16.853 -24.039 1.00 73.81 385 HIS A C 1
ATOM 3125 O O . HIS A 1 385 ? 24.501 -17.451 -24.579 1.00 73.81 385 HIS A O 1
ATOM 3131 N N . ASP A 1 386 ? 22.466 -17.484 -23.662 1.00 65.81 386 ASP A N 1
ATOM 3132 C CA . ASP A 1 386 ? 22.305 -18.939 -23.763 1.00 65.81 386 ASP A CA 1
ATOM 3133 C C . ASP A 1 386 ? 22.274 -19.410 -25.223 1.00 65.81 386 ASP A C 1
ATOM 3135 O O . ASP A 1 386 ? 22.957 -20.379 -25.591 1.00 65.81 386 ASP A O 1
ATOM 3139 N N . GLN A 1 387 ? 21.542 -18.697 -26.084 1.00 75.75 387 GLN A N 1
ATOM 3140 C CA . GLN A 1 387 ? 21.503 -18.984 -27.515 1.00 75.75 387 GLN A CA 1
ATOM 3141 C C . GLN A 1 387 ? 22.878 -18.783 -28.163 1.00 75.75 387 GLN A C 1
ATOM 3143 O O . GLN A 1 387 ? 23.352 -19.655 -28.901 1.00 75.75 387 GLN A O 1
ATOM 3148 N N . PHE A 1 388 ? 23.538 -17.656 -27.889 1.00 80.88 388 PHE A N 1
ATOM 3149 C CA . PHE A 1 388 ? 24.812 -17.330 -28.530 1.00 80.88 388 PHE A CA 1
ATOM 3150 C C . PHE A 1 388 ? 25.979 -18.151 -27.998 1.00 80.88 388 PHE A C 1
ATOM 3152 O O . PHE A 1 388 ? 26.843 -18.526 -28.786 1.00 80.88 388 PHE A O 1
ATOM 3159 N N . ASN A 1 389 ? 25.977 -18.527 -26.719 1.00 75.00 389 ASN A N 1
ATOM 3160 C CA . ASN A 1 389 ? 26.963 -19.450 -26.158 1.00 75.00 389 ASN A CA 1
ATOM 3161 C C . ASN A 1 389 ? 26.846 -20.833 -26.801 1.00 75.00 389 ASN A C 1
ATOM 3163 O O . ASN A 1 389 ? 27.854 -21.436 -27.171 1.00 75.00 389 ASN A O 1
ATOM 3167 N N . THR A 1 390 ? 25.618 -21.320 -26.997 1.00 76.75 390 THR A N 1
ATOM 3168 C CA . THR A 1 390 ? 25.375 -22.592 -27.693 1.00 76.75 390 THR A CA 1
ATOM 3169 C C . THR A 1 390 ? 25.930 -22.551 -29.118 1.00 76.75 390 THR A C 1
ATOM 3171 O O . THR A 1 390 ? 26.612 -23.484 -29.550 1.00 76.75 390 THR A O 1
ATOM 3174 N N . LEU A 1 391 ? 25.697 -21.448 -29.838 1.00 77.06 391 LEU A N 1
ATOM 3175 C CA . LEU A 1 391 ? 26.252 -21.241 -31.173 1.00 77.06 391 LEU A CA 1
ATOM 3176 C C . LEU A 1 391 ? 27.786 -21.147 -31.140 1.00 77.06 391 LEU A C 1
ATOM 3178 O O . LEU A 1 391 ? 28.439 -21.830 -31.922 1.00 77.06 391 LEU A O 1
ATOM 3182 N N . PHE A 1 392 ? 28.364 -20.382 -30.215 1.00 80.38 392 PHE A N 1
ATOM 3183 C CA . PHE A 1 392 ? 29.810 -20.203 -30.063 1.00 80.38 392 PHE A CA 1
ATOM 3184 C C . PHE A 1 392 ? 30.544 -21.537 -29.893 1.00 80.38 392 PHE A C 1
ATOM 3186 O O . PHE A 1 392 ? 31.479 -21.832 -30.637 1.00 80.38 392 PHE A O 1
ATOM 3193 N N . TYR A 1 393 ? 30.078 -22.396 -28.981 1.00 77.88 393 TYR A N 1
ATOM 3194 C CA . TYR A 1 393 ? 30.701 -23.703 -28.758 1.00 77.88 393 TYR A CA 1
ATOM 3195 C C . TYR A 1 393 ? 30.534 -24.658 -29.946 1.00 77.88 393 TYR A C 1
ATOM 3197 O O . TYR A 1 393 ? 31.423 -25.472 -30.198 1.00 77.88 393 TYR A O 1
ATOM 3205 N N . SER A 1 394 ? 29.458 -24.530 -30.732 1.00 83.88 394 SER A N 1
ATOM 3206 C CA . SER A 1 394 ? 29.282 -25.325 -31.958 1.00 83.88 394 SER A CA 1
ATOM 3207 C C . SER A 1 394 ? 30.342 -25.033 -33.034 1.00 83.88 394 SER A C 1
ATOM 3209 O O . SER A 1 394 ? 30.589 -25.873 -33.902 1.00 83.88 394 SER A O 1
ATOM 3211 N N . LEU A 1 395 ? 31.015 -23.879 -32.951 1.00 84.50 395 LEU A N 1
ATOM 3212 C CA . LEU A 1 395 ? 32.075 -23.457 -33.872 1.00 84.50 395 LEU A CA 1
ATOM 3213 C C . LEU A 1 395 ? 33.463 -24.006 -33.505 1.00 84.50 395 LEU A C 1
ATOM 3215 O O . LEU A 1 395 ? 34.425 -23.723 -34.218 1.00 84.50 395 LEU A O 1
ATOM 3219 N N . ASN A 1 396 ? 33.567 -24.811 -32.440 1.00 83.12 396 ASN A N 1
ATOM 3220 C CA . ASN A 1 396 ? 34.810 -25.401 -31.928 1.00 83.12 396 ASN A CA 1
ATOM 3221 C C . ASN A 1 396 ? 35.908 -24.351 -31.629 1.00 83.12 396 ASN A C 1
ATOM 3223 O O . ASN A 1 396 ? 36.947 -24.347 -32.299 1.00 83.12 396 ASN A O 1
ATOM 3227 N N . PRO A 1 397 ? 35.702 -23.459 -30.640 1.00 83.81 397 PRO A N 1
ATOM 3228 C CA . PRO A 1 397 ? 36.704 -22.471 -30.241 1.00 83.81 397 PRO A CA 1
ATOM 3229 C C . PRO A 1 397 ? 37.993 -23.138 -29.739 1.00 83.81 397 PRO A C 1
ATOM 3231 O O . PRO A 1 397 ? 37.968 -24.211 -29.132 1.00 83.81 397 PRO A O 1
ATOM 3234 N N . VAL A 1 398 ? 39.134 -22.485 -29.965 1.00 79.00 398 VAL A N 1
ATOM 3235 C CA . VAL A 1 398 ? 40.452 -22.930 -29.486 1.00 79.00 398 VAL A CA 1
ATOM 3236 C C . VAL A 1 398 ? 40.913 -21.933 -28.431 1.00 79.00 398 VAL A C 1
ATOM 3238 O O . VAL A 1 398 ? 41.074 -20.763 -28.747 1.00 79.00 398 VAL A O 1
ATOM 3241 N N . ASN A 1 399 ? 41.133 -22.385 -27.191 1.00 74.88 399 ASN A N 1
ATOM 3242 C CA . ASN A 1 399 ? 41.397 -21.516 -26.028 1.00 74.88 399 ASN A CA 1
ATOM 3243 C C . ASN A 1 399 ? 40.285 -20.476 -25.776 1.00 74.88 399 ASN A C 1
ATOM 3245 O O . ASN A 1 399 ? 40.583 -19.314 -25.523 1.00 74.88 399 ASN A O 1
ATOM 3249 N N . ASP A 1 400 ? 39.018 -20.891 -25.882 1.00 79.19 400 ASP A N 1
ATOM 3250 C CA . ASP A 1 400 ? 37.835 -20.031 -25.690 1.00 79.19 400 ASP A CA 1
ATOM 3251 C C . ASP A 1 400 ? 37.757 -18.796 -26.610 1.00 79.19 400 ASP A C 1
ATOM 3253 O O . ASP A 1 400 ? 37.022 -17.851 -26.330 1.00 79.19 400 ASP A O 1
ATOM 3257 N N . VAL A 1 401 ? 38.439 -18.838 -27.760 1.00 77.38 401 VAL A N 1
ATOM 3258 C CA . VAL A 1 401 ? 38.330 -17.835 -28.828 1.00 77.38 401 VAL A CA 1
ATOM 3259 C C . VAL A 1 401 ? 38.074 -18.491 -30.187 1.00 77.38 401 VAL A C 1
ATOM 3261 O O . VAL A 1 401 ? 38.523 -19.611 -30.461 1.00 77.38 401 VAL A O 1
ATOM 3264 N N . ILE A 1 402 ? 37.358 -17.790 -31.068 1.00 87.56 402 ILE A N 1
ATOM 3265 C CA . ILE A 1 402 ? 37.202 -18.161 -32.480 1.00 87.56 402 ILE A CA 1
ATOM 3266 C C . ILE A 1 402 ? 38.002 -17.218 -33.379 1.00 87.56 402 ILE A C 1
ATOM 3268 O O . ILE A 1 402 ? 38.055 -16.011 -33.160 1.00 87.56 402 ILE A O 1
ATOM 3272 N N . SER A 1 403 ? 38.604 -17.766 -34.437 1.00 90.81 403 SER A N 1
ATOM 3273 C CA . SER A 1 403 ? 39.358 -16.954 -35.398 1.00 90.81 403 SER A CA 1
ATOM 3274 C C . SER A 1 403 ? 38.441 -16.024 -36.197 1.00 90.81 403 SER A C 1
ATOM 3276 O O . SER A 1 403 ? 37.309 -16.396 -36.528 1.00 90.81 403 SER A O 1
ATOM 3278 N N . GLY A 1 404 ? 38.955 -14.868 -36.629 1.00 87.06 404 GLY A N 1
ATOM 3279 C CA . GLY A 1 404 ? 38.201 -13.961 -37.498 1.00 87.06 404 GLY A CA 1
ATOM 3280 C C . GLY A 1 404 ? 37.726 -14.585 -38.817 1.00 87.06 404 GLY A C 1
ATOM 3281 O O . GLY A 1 404 ? 36.680 -14.201 -39.334 1.00 87.06 404 GLY A O 1
ATOM 3282 N N . ALA A 1 405 ? 38.412 -15.608 -39.342 1.00 86.69 405 ALA A N 1
ATOM 3283 C CA . ALA A 1 405 ? 37.945 -16.353 -40.516 1.00 86.69 405 ALA A CA 1
ATOM 3284 C C . ALA A 1 405 ? 36.677 -17.179 -40.216 1.00 86.69 405 ALA A C 1
ATOM 3286 O O . ALA A 1 405 ? 35.735 -17.193 -41.016 1.00 86.69 405 ALA A O 1
ATOM 3287 N N . THR A 1 406 ? 36.634 -17.826 -39.048 1.00 88.19 406 THR A N 1
ATOM 3288 C CA . THR A 1 406 ? 35.471 -18.586 -38.570 1.00 88.19 406 THR A CA 1
ATOM 3289 C C . THR A 1 406 ? 34.299 -17.649 -38.291 1.00 88.19 406 THR A C 1
ATOM 3291 O O . THR A 1 406 ? 33.216 -17.834 -38.843 1.00 88.19 406 THR A O 1
ATOM 3294 N N . ALA A 1 407 ? 34.532 -16.588 -37.518 1.00 88.69 407 ALA A N 1
ATOM 3295 C CA . ALA A 1 407 ? 33.513 -15.608 -37.159 1.00 88.69 407 ALA A CA 1
ATOM 3296 C C . ALA A 1 407 ? 32.921 -14.890 -38.384 1.00 88.69 407 ALA A C 1
ATOM 3298 O O . ALA A 1 407 ? 31.705 -14.746 -38.495 1.00 88.69 407 ALA A O 1
ATOM 3299 N N . LYS A 1 408 ? 33.756 -14.516 -39.364 1.00 87.00 408 LYS A N 1
ATOM 3300 C CA . LYS A 1 408 ? 33.298 -13.925 -40.630 1.00 87.00 408 LYS A CA 1
ATOM 3301 C C . LYS A 1 408 ? 32.343 -14.844 -41.388 1.00 87.00 408 LYS A C 1
ATOM 3303 O O . LYS A 1 408 ? 31.372 -14.357 -41.960 1.00 87.00 408 LYS A O 1
ATOM 3308 N N . THR A 1 409 ? 32.615 -16.148 -41.400 1.00 86.12 409 THR A N 1
ATOM 3309 C CA . THR A 1 409 ? 31.767 -17.129 -42.092 1.00 86.12 409 THR A CA 1
ATOM 3310 C C . THR A 1 409 ? 30.363 -17.147 -41.487 1.00 86.12 409 THR A C 1
ATOM 3312 O O . THR A 1 409 ? 29.391 -17.062 -42.230 1.00 86.12 409 THR A O 1
ATOM 3315 N N . VAL A 1 410 ? 30.266 -17.138 -40.154 1.00 87.69 410 VAL A N 1
ATOM 3316 C CA . VAL A 1 410 ? 28.994 -17.117 -39.412 1.00 87.69 410 VAL A CA 1
ATOM 3317 C C . VAL A 1 410 ? 28.255 -15.790 -39.589 1.00 87.69 410 VAL A C 1
ATOM 3319 O O . VAL A 1 410 ? 27.072 -15.772 -39.912 1.00 87.69 410 VAL A O 1
ATOM 3322 N N . LEU A 1 411 ? 28.949 -14.654 -39.466 1.00 87.06 411 LEU A N 1
ATOM 3323 C CA . LEU A 1 411 ? 28.338 -13.333 -39.647 1.00 87.06 411 LEU A CA 1
ATOM 3324 C C . LEU A 1 411 ? 27.758 -13.144 -41.059 1.00 87.06 411 LEU A C 1
ATOM 3326 O O . LEU A 1 411 ? 26.725 -12.492 -41.219 1.00 87.06 411 LEU A O 1
ATOM 3330 N N . MET A 1 412 ? 28.374 -13.738 -42.087 1.00 86.56 412 MET A N 1
ATOM 3331 C CA . MET A 1 412 ? 27.866 -13.692 -43.463 1.00 86.56 412 MET A CA 1
ATOM 3332 C C . MET A 1 412 ? 26.538 -14.446 -43.654 1.00 86.56 412 MET A C 1
ATOM 3334 O O . MET A 1 412 ? 25.804 -14.133 -44.596 1.00 86.56 412 MET A O 1
ATOM 3338 N N . GLU A 1 413 ? 26.171 -15.371 -42.761 1.00 83.94 413 GLU A N 1
ATOM 3339 C CA . GLU A 1 413 ? 24.886 -16.085 -42.816 1.00 83.94 413 GLU A CA 1
ATOM 3340 C C . GLU A 1 413 ? 23.684 -15.158 -42.566 1.00 83.94 413 GLU A C 1
ATOM 3342 O O . GLU A 1 413 ? 22.595 -15.412 -43.083 1.00 83.94 413 GLU A O 1
ATOM 3347 N N . SER A 1 414 ? 23.896 -14.028 -41.878 1.00 84.00 414 SER A N 1
ATOM 3348 C CA . SER A 1 414 ? 22.878 -12.987 -41.645 1.00 84.00 414 SER A CA 1
ATOM 3349 C C . SER A 1 414 ? 22.425 -12.252 -42.914 1.00 84.00 414 SER A C 1
ATOM 3351 O O . SER A 1 414 ? 21.396 -11.578 -42.908 1.00 84.00 414 SER A O 1
ATOM 3353 N N . ARG A 1 415 ? 23.187 -12.368 -44.016 1.00 87.19 415 ARG A N 1
ATOM 3354 C CA . ARG A 1 415 ? 22.971 -11.669 -45.301 1.00 87.19 415 ARG A CA 1
ATOM 3355 C C . ARG A 1 415 ? 22.987 -10.137 -45.216 1.00 87.19 415 ARG A C 1
ATOM 3357 O O . ARG A 1 415 ? 22.507 -9.471 -46.135 1.00 87.19 415 ARG A O 1
ATOM 3364 N N . LEU A 1 416 ? 23.553 -9.567 -44.154 1.00 86.12 416 LEU A N 1
ATOM 3365 C CA . LEU A 1 416 ? 23.781 -8.126 -44.061 1.00 86.12 416 LEU A CA 1
ATOM 3366 C C . LEU A 1 416 ? 24.875 -7.665 -45.051 1.00 86.12 416 LEU A C 1
ATOM 3368 O O . LEU A 1 416 ? 25.762 -8.451 -45.404 1.00 86.12 416 LEU A O 1
ATOM 3372 N N . PRO A 1 417 ? 24.852 -6.394 -45.507 1.00 92.38 417 PRO A N 1
ATOM 3373 C CA . PRO A 1 417 ? 25.898 -5.846 -46.368 1.00 92.38 417 PRO A CA 1
ATOM 3374 C C . PRO A 1 417 ? 27.289 -5.958 -45.735 1.00 92.38 417 PRO A C 1
ATOM 3376 O O . PRO A 1 417 ? 27.450 -5.776 -44.529 1.00 92.38 417 PRO A O 1
ATOM 3379 N N . LEU A 1 418 ? 28.318 -6.187 -46.560 1.00 84.88 418 LEU A N 1
ATOM 3380 C CA . LEU A 1 418 ? 29.695 -6.372 -46.082 1.00 84.88 418 LEU A CA 1
ATOM 3381 C C . LEU A 1 418 ? 30.206 -5.170 -45.268 1.00 84.88 418 LEU A C 1
ATOM 3383 O O . LEU A 1 418 ? 30.927 -5.349 -44.293 1.00 84.88 418 LEU A O 1
ATOM 3387 N N . GLU A 1 419 ? 29.795 -3.958 -45.642 1.00 89.19 419 GLU A N 1
ATOM 3388 C CA . GLU A 1 419 ? 30.107 -2.725 -44.910 1.00 89.19 419 GLU A CA 1
ATOM 3389 C C . GLU A 1 419 ? 29.503 -2.725 -43.495 1.00 89.19 419 GLU A C 1
ATOM 3391 O O . GLU A 1 419 ? 30.162 -2.355 -42.526 1.00 89.19 419 GLU A O 1
ATOM 3396 N N . THR A 1 420 ? 28.272 -3.218 -43.354 1.00 88.75 420 THR A N 1
ATOM 3397 C CA . THR A 1 420 ? 27.593 -3.358 -42.062 1.00 88.75 420 THR A CA 1
ATOM 3398 C C . THR A 1 420 ? 28.255 -4.427 -41.198 1.00 88.75 420 THR A C 1
ATOM 3400 O O . THR A 1 420 ? 28.496 -4.186 -40.019 1.00 88.75 420 THR A O 1
ATOM 3403 N N . LEU A 1 421 ? 28.618 -5.574 -41.779 1.00 90.00 421 LEU A N 1
ATOM 3404 C CA . LEU A 1 421 ? 29.342 -6.631 -41.065 1.00 90.00 421 LEU A CA 1
ATOM 3405 C C . LEU A 1 421 ? 30.728 -6.168 -40.600 1.00 90.00 421 LEU A C 1
ATOM 3407 O O . LEU A 1 421 ? 31.143 -6.501 -39.495 1.00 90.00 421 LEU A O 1
ATOM 3411 N N . ALA A 1 422 ? 31.420 -5.350 -41.399 1.00 89.00 422 ALA A N 1
ATOM 3412 C CA . ALA A 1 422 ? 32.683 -4.735 -40.998 1.00 89.00 422 ALA A CA 1
ATOM 3413 C C . ALA A 1 422 ? 32.503 -3.742 -39.835 1.00 89.00 422 ALA A C 1
ATOM 3415 O O . ALA A 1 422 ? 33.349 -3.689 -38.942 1.00 89.00 422 ALA A O 1
ATOM 3416 N N . LYS A 1 423 ? 31.391 -2.988 -39.808 1.00 92.06 423 LYS A N 1
ATOM 3417 C CA . LYS A 1 423 ? 31.037 -2.114 -38.676 1.00 92.06 423 LYS A CA 1
ATOM 3418 C C . LYS A 1 423 ? 30.760 -2.930 -37.408 1.00 92.06 423 LYS A C 1
ATOM 3420 O O . LYS A 1 423 ? 31.292 -2.584 -36.362 1.00 92.06 423 LYS A O 1
ATOM 3425 N N . ILE A 1 424 ? 29.996 -4.022 -37.507 1.00 93.31 424 ILE A N 1
ATOM 3426 C CA . ILE A 1 424 ? 29.715 -4.929 -36.379 1.00 93.31 424 ILE A CA 1
ATOM 3427 C C . ILE A 1 424 ? 31.009 -5.538 -35.836 1.00 93.31 424 ILE A C 1
ATOM 3429 O O . ILE A 1 424 ? 31.238 -5.477 -34.635 1.00 93.31 424 ILE A O 1
ATOM 3433 N N . TRP A 1 425 ? 31.881 -6.045 -36.715 1.00 91.69 425 TRP A N 1
ATOM 3434 C CA . TRP A 1 425 ? 33.189 -6.582 -36.329 1.00 91.69 425 TRP A CA 1
ATOM 3435 C C . TRP A 1 425 ? 33.991 -5.571 -35.509 1.00 91.69 425 TRP A C 1
ATOM 3437 O O . TRP A 1 425 ? 34.424 -5.865 -34.403 1.00 91.69 425 TRP A O 1
ATOM 3447 N N . LYS A 1 426 ? 34.127 -4.346 -36.031 1.00 90.94 426 LYS A N 1
ATOM 3448 C CA . LYS A 1 426 ? 34.875 -3.271 -35.372 1.00 90.94 426 LYS A CA 1
ATOM 3449 C C . LYS A 1 426 ? 34.296 -2.885 -34.004 1.00 90.94 426 LYS A C 1
ATOM 3451 O O . LYS A 1 426 ? 35.034 -2.390 -33.163 1.00 90.94 426 LYS A O 1
ATOM 3456 N N . LEU A 1 427 ? 32.986 -3.033 -33.812 1.00 89.44 427 LEU A N 1
ATOM 3457 C CA . LEU A 1 427 ? 32.321 -2.734 -32.544 1.00 89.44 427 LEU A CA 1
ATOM 3458 C C . LEU A 1 427 ? 32.439 -3.880 -31.531 1.00 89.44 427 LEU A C 1
ATOM 3460 O O . LEU A 1 427 ? 32.391 -3.605 -30.339 1.00 89.44 427 LEU A O 1
ATOM 3464 N N . ALA A 1 428 ? 32.553 -5.126 -31.994 1.00 88.62 428 ALA A N 1
ATOM 3465 C CA . ALA A 1 428 ? 32.531 -6.318 -31.151 1.00 88.62 428 ALA A CA 1
ATOM 3466 C C . ALA A 1 428 ? 33.923 -6.835 -30.746 1.00 88.62 428 ALA A C 1
ATOM 3468 O O . ALA A 1 428 ? 34.036 -7.403 -29.670 1.00 88.62 428 ALA A O 1
ATOM 3469 N N . ASP A 1 429 ? 34.953 -6.633 -31.574 1.00 87.75 429 ASP A N 1
ATOM 3470 C CA . ASP A 1 429 ? 36.361 -6.958 -31.278 1.00 87.75 429 ASP A CA 1
ATOM 3471 C C . ASP A 1 429 ? 36.934 -5.898 -30.313 1.00 87.75 429 ASP A C 1
ATOM 3473 O O . ASP A 1 429 ? 37.471 -4.867 -30.733 1.00 87.75 429 ASP A O 1
ATOM 3477 N N . LEU A 1 430 ? 36.703 -6.089 -29.007 1.00 81.56 430 LEU A N 1
ATOM 3478 C CA . LEU A 1 430 ? 36.937 -5.077 -27.969 1.00 81.56 430 LEU A CA 1
ATOM 3479 C C . LEU A 1 430 ? 38.426 -4.888 -27.690 1.00 81.56 430 LEU A C 1
ATOM 3481 O O . LEU A 1 430 ? 38.866 -3.779 -27.368 1.00 81.56 430 LEU A O 1
ATOM 3485 N N . ASN A 1 431 ? 39.191 -5.974 -27.779 1.00 76.75 431 ASN A N 1
ATOM 3486 C CA . ASN A 1 431 ? 40.624 -5.993 -27.512 1.00 76.75 431 ASN A CA 1
ATOM 3487 C C . ASN A 1 431 ? 41.484 -5.812 -28.787 1.00 76.75 431 ASN A C 1
ATOM 3489 O O . ASN A 1 431 ? 42.698 -5.622 -28.670 1.00 76.75 431 ASN A O 1
ATOM 3493 N N . ALA A 1 432 ? 40.859 -5.790 -29.972 1.00 84.19 432 ALA A N 1
ATOM 3494 C CA . ALA A 1 432 ? 41.489 -5.646 -31.283 1.00 84.19 432 ALA A CA 1
ATOM 3495 C C . ALA A 1 432 ? 42.538 -6.732 -31.592 1.00 84.19 432 ALA A C 1
ATOM 3497 O O . ALA A 1 432 ? 43.539 -6.458 -32.269 1.00 84.19 432 ALA A O 1
ATOM 3498 N N . ASP A 1 433 ? 42.336 -7.954 -31.094 1.00 81.12 433 ASP A N 1
ATOM 3499 C CA . ASP A 1 433 ? 43.248 -9.085 -31.291 1.00 81.12 433 ASP A CA 1
ATOM 3500 C C . ASP A 1 433 ? 42.972 -9.883 -32.584 1.00 81.12 433 ASP A C 1
ATOM 3502 O O . ASP A 1 433 ? 43.771 -10.742 -32.978 1.00 81.12 433 ASP A O 1
ATOM 3506 N N . GLY A 1 434 ? 41.889 -9.555 -33.301 1.00 84.88 434 GLY A N 1
ATOM 3507 C CA . GLY A 1 434 ? 41.507 -10.186 -34.566 1.00 84.88 434 GLY A CA 1
ATOM 3508 C C . GLY A 1 434 ? 40.823 -11.552 -34.416 1.00 84.88 434 GLY A C 1
ATOM 3509 O O . GLY A 1 434 ? 40.624 -12.258 -35.416 1.00 84.88 434 GLY A O 1
ATOM 3510 N N . SER A 1 435 ? 40.463 -11.925 -33.194 1.00 87.50 435 SER A N 1
ATOM 3511 C CA . SER A 1 435 ? 39.637 -13.072 -32.821 1.00 87.50 435 SER A CA 1
ATOM 3512 C C . SER A 1 435 ? 38.404 -12.575 -32.056 1.00 87.50 435 SER A C 1
ATOM 3514 O O . SER A 1 435 ? 38.250 -11.381 -31.844 1.00 87.50 435 SER A O 1
ATOM 3516 N N . LEU A 1 436 ? 37.466 -13.467 -31.733 1.00 85.25 436 LEU A N 1
ATOM 3517 C CA . LEU A 1 436 ? 36.363 -13.136 -30.827 1.00 85.25 436 LEU A CA 1
ATOM 3518 C C . LEU A 1 436 ? 36.318 -14.166 -29.707 1.00 85.25 436 LEU A C 1
ATOM 3520 O O . LEU A 1 436 ? 36.232 -15.372 -29.978 1.00 85.25 436 LEU A O 1
ATOM 3524 N N . ASP A 1 437 ? 36.355 -13.702 -28.465 1.00 81.00 437 ASP A N 1
ATOM 3525 C CA . ASP A 1 437 ? 36.004 -14.522 -27.312 1.00 81.00 437 ASP A CA 1
ATOM 3526 C C . ASP A 1 437 ? 34.481 -14.735 -27.211 1.00 81.00 437 ASP A C 1
ATOM 3528 O O . ASP A 1 437 ? 33.689 -14.244 -28.023 1.00 81.00 437 ASP A O 1
ATOM 3532 N N . ARG A 1 438 ? 34.047 -15.510 -26.213 1.00 82.94 438 ARG A N 1
ATOM 3533 C CA . ARG A 1 438 ? 32.624 -15.814 -25.988 1.00 82.94 438 ARG A CA 1
ATOM 3534 C C . ARG A 1 438 ? 31.755 -14.555 -25.866 1.00 82.94 438 ARG A C 1
ATOM 3536 O O . ARG A 1 438 ? 30.630 -14.525 -26.363 1.00 82.94 438 ARG A O 1
ATOM 3543 N N . THR A 1 439 ? 32.261 -13.532 -25.189 1.00 77.25 439 THR A N 1
ATOM 3544 C CA . THR A 1 439 ? 31.538 -12.295 -24.886 1.00 77.25 439 THR A CA 1
ATOM 3545 C C . THR A 1 439 ? 31.481 -11.387 -26.105 1.00 77.25 439 THR A C 1
ATOM 3547 O O . THR A 1 439 ? 30.414 -10.887 -26.463 1.00 77.25 439 THR A O 1
ATOM 3550 N N . GLU A 1 440 ? 32.610 -11.225 -26.786 1.00 85.56 440 GLU A N 1
ATOM 3551 C CA . GLU A 1 440 ? 32.730 -10.469 -28.031 1.00 85.56 440 GLU A CA 1
ATOM 3552 C C . GLU A 1 440 ? 31.857 -11.084 -29.132 1.00 85.56 440 GLU A C 1
ATOM 3554 O O . GLU A 1 440 ? 31.165 -10.374 -29.866 1.00 85.56 440 GLU A O 1
ATOM 3559 N N . PHE A 1 441 ? 31.790 -12.416 -29.195 1.00 88.00 441 PHE A N 1
ATOM 3560 C CA . PHE A 1 441 ? 30.896 -13.123 -30.107 1.00 88.00 441 PHE A CA 1
ATOM 3561 C C . PHE A 1 441 ? 29.414 -12.880 -29.790 1.00 88.00 441 PHE A C 1
ATOM 3563 O O . PHE A 1 441 ? 28.629 -12.626 -30.704 1.00 88.00 441 PHE A O 1
ATOM 3570 N N . ALA A 1 442 ? 29.019 -12.909 -28.514 1.00 82.94 442 ALA A N 1
ATOM 3571 C CA . ALA A 1 442 ? 27.642 -12.626 -28.108 1.00 82.94 442 ALA A CA 1
ATOM 3572 C C . ALA A 1 442 ? 27.231 -11.179 -28.447 1.00 82.94 442 ALA A C 1
ATOM 3574 O O . ALA A 1 442 ? 26.143 -10.957 -28.982 1.00 82.94 442 ALA A O 1
ATOM 3575 N N . ILE A 1 443 ? 28.128 -10.206 -28.240 1.00 86.25 443 ILE A N 1
ATOM 3576 C CA . ILE A 1 443 ? 27.930 -8.810 -28.663 1.00 86.25 443 ILE A CA 1
ATOM 3577 C C . ILE A 1 443 ? 27.780 -8.730 -30.188 1.00 86.25 443 ILE A C 1
ATOM 3579 O O . ILE A 1 443 ? 26.849 -8.091 -30.679 1.00 86.25 443 ILE A O 1
ATOM 3583 N N . ALA A 1 444 ? 28.642 -9.407 -30.953 1.00 91.94 444 ALA A N 1
ATOM 3584 C CA . ALA A 1 444 ? 28.566 -9.417 -32.414 1.00 91.94 444 ALA A CA 1
ATOM 3585 C C . ALA A 1 444 ? 27.213 -9.947 -32.919 1.00 91.94 444 ALA A C 1
ATOM 3587 O O . ALA A 1 444 ? 26.597 -9.339 -33.797 1.00 91.94 444 ALA A O 1
ATOM 3588 N N . MET A 1 445 ? 26.723 -11.049 -32.345 1.00 91.81 445 MET A N 1
ATOM 3589 C CA . MET A 1 445 ? 25.446 -11.657 -32.730 1.00 91.81 445 MET A CA 1
ATOM 3590 C C . MET A 1 445 ? 24.237 -10.812 -32.310 1.00 91.81 445 MET A C 1
ATOM 3592 O O . MET A 1 445 ? 23.279 -10.692 -33.078 1.00 91.81 445 MET A O 1
ATOM 3596 N N . HIS A 1 446 ? 24.302 -10.151 -31.153 1.00 89.69 446 HIS A N 1
ATOM 3597 C CA . HIS A 1 446 ? 23.281 -9.196 -30.713 1.00 89.69 446 HIS A CA 1
ATOM 3598 C C . HIS A 1 446 ? 23.181 -7.991 -31.655 1.00 89.69 446 HIS A C 1
ATOM 3600 O O . HIS A 1 446 ? 22.093 -7.622 -32.093 1.00 89.69 446 HIS A O 1
ATOM 3606 N N . LEU A 1 447 ? 24.318 -7.420 -32.067 1.00 91.56 447 LEU A N 1
ATOM 3607 C CA . LEU A 1 447 ? 24.355 -6.319 -33.039 1.00 91.56 447 LEU A CA 1
ATOM 3608 C C . LEU A 1 447 ? 23.793 -6.737 -34.409 1.00 91.56 447 LEU A C 1
ATOM 3610 O O . LEU A 1 447 ? 23.114 -5.943 -35.067 1.00 91.56 447 LEU A O 1
ATOM 3614 N N . VAL A 1 448 ? 24.029 -7.984 -34.834 1.00 89.06 448 VAL A N 1
ATOM 3615 C CA . VAL A 1 448 ? 23.390 -8.551 -36.033 1.00 89.06 448 VAL A CA 1
ATOM 3616 C C . VAL A 1 448 ? 21.870 -8.584 -35.868 1.00 89.06 448 VAL A C 1
ATOM 3618 O O . VAL A 1 448 ? 21.164 -8.116 -36.763 1.00 89.06 448 VAL A O 1
ATOM 3621 N N . GLN A 1 449 ? 21.357 -9.076 -34.735 1.00 84.19 449 GLN A N 1
ATOM 3622 C CA . GLN A 1 449 ? 19.916 -9.119 -34.469 1.00 84.19 449 GLN A CA 1
ATOM 3623 C C . GLN A 1 449 ? 19.291 -7.720 -34.469 1.00 84.19 449 GLN A C 1
ATOM 3625 O O . GLN A 1 449 ? 18.301 -7.514 -35.169 1.00 84.19 449 GLN A O 1
ATOM 3630 N N . ILE A 1 450 ? 19.905 -6.747 -33.787 1.00 83.56 450 ILE A N 1
ATOM 3631 C CA . ILE A 1 450 ? 19.459 -5.341 -33.760 1.00 83.56 450 ILE A CA 1
ATOM 3632 C C . ILE A 1 450 ? 19.357 -4.765 -35.179 1.00 83.56 450 ILE A C 1
ATOM 3634 O O . ILE A 1 450 ? 18.389 -4.086 -35.531 1.00 83.56 450 ILE A O 1
ATOM 3638 N N . LYS A 1 451 ? 20.346 -5.044 -36.034 1.00 85.62 451 LYS A N 1
ATOM 3639 C CA . LYS A 1 451 ? 20.323 -4.544 -37.411 1.00 85.62 451 LYS A CA 1
ATOM 3640 C C . LYS A 1 451 ? 19.274 -5.255 -38.269 1.00 85.62 451 LYS A C 1
ATOM 3642 O O . LYS A 1 451 ? 18.665 -4.624 -39.131 1.00 85.62 451 LYS A O 1
ATOM 3647 N N . MET A 1 452 ? 19.034 -6.545 -38.031 1.00 77.56 452 MET A N 1
ATOM 3648 C CA . MET A 1 452 ? 18.001 -7.324 -38.723 1.00 77.56 452 MET A CA 1
ATOM 3649 C C . MET A 1 452 ? 16.573 -6.946 -38.304 1.00 77.56 452 MET A C 1
ATOM 3651 O O . MET A 1 452 ? 15.660 -7.082 -39.117 1.00 77.56 452 MET A O 1
ATOM 3655 N N . THR A 1 453 ? 16.371 -6.432 -37.088 1.00 75.00 453 THR A N 1
ATOM 3656 C CA . THR A 1 453 ? 15.076 -5.908 -36.613 1.00 75.00 453 THR A CA 1
ATOM 3657 C C . THR A 1 453 ? 14.787 -4.477 -37.081 1.00 75.00 453 THR A C 1
ATOM 3659 O O . THR A 1 453 ? 13.693 -3.968 -36.850 1.00 75.00 453 THR A O 1
ATOM 3662 N N . GLY A 1 454 ? 15.713 -3.854 -37.821 1.00 76.06 454 GLY A N 1
ATOM 3663 C CA . GLY A 1 454 ? 15.509 -2.569 -38.497 1.00 76.06 454 GLY A CA 1
ATOM 3664 C C . GLY A 1 454 ? 16.095 -1.354 -37.775 1.00 76.06 454 GLY A C 1
ATOM 3665 O O . GLY A 1 454 ? 15.857 -0.229 -38.213 1.00 76.06 454 GLY A O 1
ATOM 3666 N N . HIS A 1 455 ? 16.872 -1.551 -36.706 1.00 81.62 455 HIS A N 1
ATOM 3667 C CA . HIS A 1 455 ? 17.525 -0.462 -35.979 1.00 81.62 455 HIS A CA 1
ATOM 3668 C C . HIS A 1 455 ? 18.909 -0.123 -36.559 1.00 81.62 455 HIS A C 1
ATOM 3670 O O . HIS A 1 455 ? 19.597 -0.961 -37.148 1.00 81.62 455 HIS A O 1
ATOM 3676 N N . GLU A 1 456 ? 19.329 1.135 -36.410 1.00 85.31 456 GLU A N 1
ATOM 3677 C CA . GLU A 1 456 ? 20.653 1.586 -36.846 1.00 85.31 456 GLU A CA 1
ATOM 3678 C C . GLU A 1 456 ? 21.737 1.282 -35.809 1.00 85.31 456 GLU A C 1
ATOM 3680 O O . GLU A 1 456 ? 21.515 1.388 -34.605 1.00 85.31 456 GLU A O 1
ATOM 3685 N N . LEU A 1 457 ? 22.930 0.919 -36.292 1.00 87.50 457 LEU A N 1
ATOM 3686 C CA . LEU A 1 457 ? 24.075 0.611 -35.433 1.00 87.50 457 LEU A CA 1
ATOM 3687 C C . LEU A 1 457 ? 24.802 1.895 -35.009 1.00 87.50 457 LEU A C 1
ATOM 3689 O O . LEU A 1 457 ? 25.082 2.734 -35.876 1.00 87.50 457 LEU A O 1
ATOM 3693 N N . PRO A 1 458 ? 25.204 2.022 -33.734 1.00 87.00 458 PRO A N 1
ATOM 3694 C CA . PRO A 1 458 ? 25.910 3.188 -33.227 1.00 87.00 458 PRO A CA 1
ATOM 3695 C C . PRO A 1 458 ? 27.308 3.289 -33.843 1.00 87.00 458 PRO A C 1
ATOM 3697 O O . PRO A 1 458 ? 27.863 2.312 -34.345 1.00 87.00 458 PRO A O 1
ATOM 3700 N N . ASP A 1 459 ? 27.892 4.484 -33.821 1.00 83.44 459 ASP A N 1
ATOM 3701 C CA . ASP A 1 459 ? 29.249 4.707 -34.343 1.00 83.44 459 ASP A CA 1
ATOM 3702 C C . ASP A 1 459 ? 30.347 4.236 -33.377 1.00 83.44 459 ASP A C 1
ATOM 3704 O O . ASP A 1 459 ? 31.465 3.940 -33.802 1.00 83.44 459 ASP A O 1
ATOM 3708 N N . THR A 1 460 ? 30.009 4.115 -32.093 1.00 82.44 460 THR A N 1
ATOM 3709 C CA . THR A 1 460 ? 30.847 3.586 -31.009 1.00 82.44 460 THR A CA 1
ATOM 3710 C C . THR A 1 460 ? 30.012 2.656 -30.137 1.00 82.44 460 THR A C 1
ATOM 3712 O O . THR A 1 460 ? 28.828 2.929 -29.934 1.00 82.44 460 THR A O 1
ATOM 3715 N N . LEU A 1 461 ? 30.602 1.584 -29.601 1.00 79.25 461 LEU A N 1
ATOM 3716 C CA . LEU A 1 461 ? 29.861 0.643 -28.762 1.00 79.25 461 LEU A CA 1
ATOM 3717 C C . LEU A 1 461 ? 29.423 1.340 -27.452 1.00 79.25 461 LEU A C 1
ATOM 3719 O O . LEU A 1 461 ? 30.283 1.892 -26.762 1.00 79.25 461 LEU A O 1
ATOM 3723 N N . PRO A 1 462 ? 28.120 1.361 -27.109 1.00 81.31 462 PRO A N 1
ATOM 3724 C CA . PRO A 1 462 ? 27.644 1.947 -25.856 1.00 81.31 462 PRO A CA 1
ATOM 3725 C C . PRO A 1 462 ? 28.234 1.235 -24.633 1.00 81.31 462 PRO A C 1
ATOM 3727 O O . PRO A 1 462 ? 28.300 0.009 -24.613 1.00 81.31 462 PRO A O 1
ATOM 3730 N N . GLU A 1 463 ? 28.589 1.982 -23.579 1.00 70.81 463 GLU A N 1
ATOM 3731 C CA . GLU A 1 463 ? 29.142 1.405 -22.336 1.00 70.81 463 GLU A CA 1
ATOM 3732 C C . GLU A 1 463 ? 28.199 0.391 -21.675 1.00 70.81 463 GLU A C 1
ATOM 3734 O O . GLU A 1 463 ? 28.648 -0.531 -21.005 1.00 70.81 463 GLU A O 1
ATOM 3739 N N . THR A 1 464 ? 26.892 0.538 -21.885 1.00 69.88 464 THR A N 1
ATOM 3740 C CA . THR A 1 464 ? 25.859 -0.365 -21.369 1.00 69.88 464 THR A CA 1
ATOM 3741 C C . THR A 1 464 ? 25.834 -1.728 -22.069 1.00 69.88 464 THR A C 1
ATOM 3743 O O . THR A 1 464 ? 25.329 -2.677 -21.477 1.00 69.88 464 THR A O 1
ATOM 3746 N N . LEU A 1 465 ? 26.388 -1.848 -23.287 1.00 72.88 465 LEU A N 1
ATOM 3747 C CA . LEU A 1 465 ? 26.564 -3.119 -24.011 1.00 72.88 465 LEU A CA 1
ATOM 3748 C C . LEU A 1 465 ? 27.877 -3.822 -23.664 1.00 72.88 465 LEU A C 1
ATOM 3750 O O . LEU A 1 465 ? 28.084 -4.959 -24.086 1.00 72.88 465 LEU A O 1
ATOM 3754 N N . LEU A 1 466 ? 28.772 -3.163 -22.931 1.00 67.50 466 LEU A N 1
ATOM 3755 C CA . LEU A 1 466 ? 29.936 -3.844 -22.397 1.00 67.50 466 LEU A CA 1
ATOM 3756 C C . LEU A 1 466 ? 29.475 -4.751 -21.249 1.00 67.50 466 LEU A C 1
ATOM 3758 O O . LEU A 1 466 ? 28.627 -4.329 -20.455 1.00 67.50 466 LEU A O 1
ATOM 3762 N N . PRO A 1 467 ? 30.032 -5.967 -21.115 1.00 57.34 467 PRO A N 1
ATOM 3763 C CA . PRO A 1 467 ? 29.882 -6.728 -19.882 1.00 57.34 467 PRO A CA 1
ATOM 3764 C C . PRO A 1 467 ? 30.238 -5.806 -18.716 1.00 57.34 467 PRO A C 1
ATOM 3766 O O . PRO A 1 467 ? 31.287 -5.148 -18.738 1.00 57.34 467 PRO A O 1
ATOM 3769 N N . SER A 1 468 ? 29.374 -5.732 -17.697 1.00 53.22 468 SER A N 1
ATOM 3770 C CA . SER A 1 468 ? 29.790 -5.118 -16.438 1.00 53.22 468 SER A CA 1
ATOM 3771 C C . SER A 1 468 ? 31.099 -5.803 -16.047 1.00 53.22 468 SER A C 1
ATOM 3773 O O . SER A 1 468 ? 31.194 -7.028 -16.148 1.00 53.22 468 SER A O 1
ATOM 3775 N N . LYS A 1 469 ? 32.144 -5.003 -15.765 1.00 45.00 469 LYS A N 1
ATOM 3776 C CA . LYS A 1 469 ? 33.516 -5.480 -15.491 1.00 45.00 469 LYS A CA 1
ATOM 3777 C C . LYS A 1 469 ? 33.439 -6.812 -14.753 1.00 45.00 469 LYS A C 1
ATOM 3779 O O . LYS A 1 469 ? 32.879 -6.830 -13.659 1.00 45.00 469 LYS A O 1
ATOM 3784 N N . THR A 1 470 ? 33.876 -7.863 -15.444 1.00 47.53 470 THR A N 1
ATOM 3785 C CA . THR A 1 470 ? 33.397 -9.250 -15.347 1.00 47.53 470 THR A CA 1
ATOM 3786 C C . THR A 1 470 ? 32.945 -9.684 -13.949 1.00 47.53 470 THR A C 1
ATOM 3788 O O . THR A 1 470 ? 33.577 -9.365 -12.944 1.00 47.53 470 THR A O 1
ATOM 3791 N N . MET A 1 471 ? 31.862 -10.465 -13.871 1.00 46.47 471 MET A N 1
ATOM 3792 C CA . MET A 1 471 ? 31.349 -11.038 -12.617 1.00 46.47 471 MET A CA 1
ATOM 3793 C C . MET A 1 471 ? 32.464 -11.711 -11.784 1.00 46.47 471 MET A C 1
ATOM 3795 O O . MET A 1 471 ? 32.486 -11.561 -10.565 1.00 46.47 471 MET A O 1
ATOM 3799 N N . ASP A 1 472 ? 33.461 -12.317 -12.438 1.00 54.22 472 ASP A N 1
ATOM 3800 C CA . ASP A 1 472 ? 34.652 -12.887 -11.795 1.00 54.22 472 ASP A CA 1
ATOM 3801 C C . ASP A 1 472 ? 35.646 -11.836 -11.267 1.00 54.22 472 ASP A C 1
ATOM 3803 O O . ASP A 1 472 ? 36.220 -12.022 -10.193 1.00 54.22 472 ASP A O 1
ATOM 3807 N N . GLU A 1 473 ? 35.839 -10.701 -11.943 1.00 55.41 473 GLU A N 1
ATOM 3808 C CA . GLU A 1 473 ? 36.670 -9.589 -11.456 1.00 55.41 473 GLU A CA 1
ATOM 3809 C C . GLU A 1 473 ? 35.999 -8.810 -10.324 1.00 55.41 473 GLU A C 1
ATOM 3811 O O . GLU A 1 473 ? 36.677 -8.407 -9.375 1.00 55.41 473 GLU A O 1
ATOM 3816 N N . TRP A 1 474 ? 34.681 -8.584 -10.389 1.00 60.88 474 TRP A N 1
ATOM 3817 C CA . TRP A 1 474 ? 33.947 -7.946 -9.296 1.00 60.88 474 TRP A CA 1
ATOM 3818 C C . TRP A 1 474 ? 33.974 -8.819 -8.047 1.00 60.88 474 TRP A C 1
ATOM 3820 O O . TRP A 1 474 ? 34.321 -8.312 -6.976 1.00 60.88 474 TRP A O 1
ATOM 3830 N N . TRP A 1 475 ? 33.709 -10.122 -8.187 1.00 63.28 475 TRP A N 1
ATOM 3831 C CA . TRP A 1 475 ? 33.820 -11.057 -7.075 1.00 63.28 475 TRP A CA 1
ATOM 3832 C C . TRP A 1 475 ? 35.244 -11.153 -6.555 1.00 63.28 475 TRP A C 1
ATOM 3834 O O . TRP A 1 475 ? 35.444 -11.002 -5.355 1.00 63.28 475 TRP A O 1
ATOM 3844 N N . SER A 1 476 ? 36.245 -11.271 -7.427 1.00 68.81 476 SER A N 1
ATOM 3845 C CA . SER A 1 476 ? 37.654 -11.277 -7.013 1.00 68.81 476 SER A CA 1
ATOM 3846 C C . SER A 1 476 ? 38.050 -9.992 -6.277 1.00 68.81 476 SER A C 1
ATOM 3848 O O . SER A 1 476 ? 38.796 -10.037 -5.296 1.00 68.81 476 SER A O 1
ATOM 3850 N N . LEU A 1 477 ? 37.528 -8.834 -6.694 1.00 75.38 477 LEU A N 1
ATOM 3851 C CA . LEU A 1 477 ? 37.779 -7.551 -6.041 1.00 75.38 477 LEU A CA 1
ATOM 3852 C C . LEU A 1 477 ? 37.084 -7.450 -4.678 1.00 75.38 477 LEU A C 1
ATOM 3854 O O . LEU A 1 477 ? 37.701 -6.971 -3.725 1.00 75.38 477 LEU A O 1
ATOM 3858 N N . VAL A 1 478 ? 35.820 -7.867 -4.574 1.00 78.06 478 VAL A N 1
ATOM 3859 C CA . VAL A 1 478 ? 35.062 -7.863 -3.314 1.00 78.06 478 VAL A CA 1
ATOM 3860 C C . VAL A 1 478 ? 35.670 -8.858 -2.330 1.00 78.06 478 VAL A C 1
ATOM 3862 O O . VAL A 1 478 ? 35.981 -8.461 -1.212 1.00 78.06 478 VAL A O 1
ATOM 3865 N N . VAL A 1 479 ? 35.947 -10.090 -2.761 1.00 80.62 479 VAL A N 1
ATOM 3866 C CA . VAL A 1 479 ? 36.651 -11.133 -1.994 1.00 80.62 479 VAL A CA 1
ATOM 3867 C C . VAL A 1 479 ? 37.986 -10.602 -1.479 1.00 80.62 479 VAL A C 1
ATOM 3869 O O . VAL A 1 479 ? 38.221 -10.597 -0.274 1.00 80.62 479 VAL A O 1
ATOM 3872 N N . SER A 1 480 ? 38.814 -10.015 -2.353 1.00 83.06 480 SER A N 1
ATOM 3873 C CA . SER A 1 480 ? 40.100 -9.431 -1.947 1.00 83.06 480 SER A CA 1
ATOM 3874 C C . SER A 1 480 ? 39.953 -8.319 -0.902 1.00 83.06 480 SER A C 1
ATOM 3876 O O . SER A 1 480 ? 40.796 -8.185 -0.011 1.00 83.06 480 SER A O 1
ATOM 3878 N N . LYS A 1 481 ? 38.909 -7.488 -0.999 1.00 86.69 481 LYS A N 1
ATOM 3879 C CA . LYS A 1 481 ? 38.650 -6.421 -0.023 1.00 86.69 481 LYS A CA 1
ATOM 3880 C C . LYS A 1 481 ? 38.111 -6.972 1.297 1.00 86.69 481 LYS A C 1
ATOM 3882 O O . LYS A 1 481 ? 38.562 -6.514 2.344 1.00 86.69 481 LYS A O 1
ATOM 3887 N N . LEU A 1 482 ? 37.201 -7.944 1.260 1.00 83.75 482 LEU A N 1
ATOM 3888 C CA . LEU A 1 482 ? 36.647 -8.588 2.451 1.00 83.75 482 LEU A CA 1
ATOM 3889 C C . LEU A 1 482 ? 37.721 -9.366 3.217 1.00 83.75 482 LEU A C 1
ATOM 3891 O O . LEU A 1 482 ? 37.804 -9.207 4.430 1.00 83.75 482 LEU A O 1
ATOM 3895 N N . ASP A 1 483 ? 38.619 -10.082 2.537 1.00 85.31 483 ASP A N 1
ATOM 3896 C CA . ASP A 1 483 ? 39.745 -10.782 3.176 1.00 85.31 483 ASP A CA 1
ATOM 3897 C C . ASP A 1 483 ? 40.708 -9.814 3.879 1.00 85.31 483 ASP A C 1
ATOM 3899 O O . ASP A 1 483 ? 41.161 -10.056 5.005 1.00 85.31 483 ASP A O 1
ATOM 3903 N N . LYS A 1 484 ? 40.999 -8.670 3.242 1.00 87.62 484 LYS A N 1
ATOM 3904 C CA . LYS A 1 484 ? 41.800 -7.598 3.854 1.00 87.62 484 LYS A CA 1
ATOM 3905 C C . LYS A 1 484 ? 41.116 -7.025 5.092 1.00 87.62 484 LYS A C 1
ATOM 3907 O O . LYS A 1 484 ? 41.790 -6.782 6.091 1.00 87.62 484 LYS A O 1
ATOM 3912 N N . LEU A 1 485 ? 39.800 -6.821 5.044 1.00 83.12 485 LEU A N 1
ATOM 3913 C CA . LEU A 1 485 ? 39.035 -6.311 6.182 1.00 83.12 485 LEU A CA 1
ATOM 3914 C C . LEU A 1 485 ? 38.927 -7.331 7.313 1.00 83.12 485 LEU A C 1
ATOM 3916 O O . LEU A 1 485 ? 39.141 -6.959 8.461 1.00 83.12 485 LEU A O 1
ATOM 3920 N N . ALA A 1 486 ? 38.689 -8.606 7.007 1.00 82.44 486 ALA A N 1
ATOM 3921 C CA . ALA A 1 486 ? 38.684 -9.687 7.990 1.00 82.44 486 ALA A CA 1
ATOM 3922 C C . ALA A 1 486 ? 40.045 -9.817 8.694 1.00 82.44 486 ALA A C 1
ATOM 3924 O O . ALA A 1 486 ? 40.108 -10.073 9.893 1.00 82.44 486 ALA A O 1
ATOM 3925 N N . SER A 1 487 ? 41.139 -9.567 7.966 1.00 85.25 487 SER A N 1
ATOM 3926 C CA . SER A 1 487 ? 42.492 -9.531 8.535 1.00 85.25 487 SER A CA 1
ATOM 3927 C C . SER A 1 487 ? 42.738 -8.293 9.406 1.00 85.25 487 SER A C 1
ATOM 3929 O O . SER A 1 487 ? 43.451 -8.372 10.404 1.00 85.25 487 SER A O 1
ATOM 3931 N N . LYS A 1 488 ? 42.164 -7.141 9.032 1.00 85.44 488 LYS A N 1
ATOM 3932 C CA . LYS A 1 488 ? 42.268 -5.876 9.778 1.00 85.44 488 LYS A CA 1
ATOM 3933 C C . LYS A 1 488 ? 41.419 -5.879 11.055 1.00 85.44 488 LYS A C 1
ATOM 3935 O O . LYS A 1 488 ? 41.840 -5.307 12.055 1.00 85.44 488 LYS A O 1
ATOM 3940 N N . TYR A 1 489 ? 40.262 -6.537 11.021 1.00 83.00 489 TYR A N 1
ATOM 3941 C CA . TYR A 1 489 ? 39.301 -6.645 12.119 1.00 83.00 489 TYR A CA 1
ATOM 3942 C C . TYR A 1 489 ? 39.041 -8.121 12.472 1.00 83.00 489 TYR A C 1
ATOM 3944 O O . TYR A 1 489 ? 37.950 -8.636 12.214 1.00 83.00 489 TYR A O 1
ATOM 3952 N N . PRO A 1 490 ? 40.033 -8.837 13.033 1.00 78.44 490 PRO A N 1
ATOM 3953 C CA . PRO A 1 490 ? 39.882 -10.253 13.336 1.00 78.44 490 PRO A CA 1
ATOM 3954 C C . PRO A 1 490 ? 38.869 -10.478 14.465 1.00 78.44 490 PRO A C 1
ATOM 3956 O O . PRO A 1 490 ? 38.806 -9.711 15.428 1.00 78.44 490 PRO A O 1
ATOM 3959 N N . LYS A 1 491 ? 38.115 -11.579 14.389 1.00 73.00 491 LYS A N 1
ATOM 3960 C CA . LYS A 1 491 ? 37.299 -12.066 15.510 1.00 73.00 491 LYS A CA 1
ATOM 3961 C C . LYS A 1 491 ? 38.242 -12.494 16.642 1.00 73.00 491 LYS A C 1
ATOM 3963 O O . LYS A 1 491 ? 39.003 -13.443 16.482 1.00 73.00 491 LYS A O 1
ATOM 3968 N N . THR A 1 492 ? 38.221 -11.782 17.768 1.00 67.88 492 THR A N 1
ATOM 3969 C CA . THR A 1 492 ? 39.150 -11.994 18.902 1.00 67.88 492 THR A CA 1
ATOM 3970 C C . THR A 1 492 ? 38.518 -12.702 20.102 1.00 67.88 492 THR A C 1
ATOM 3972 O O . THR A 1 492 ? 39.146 -12.819 21.152 1.00 67.88 492 THR A O 1
ATOM 3975 N N . TRP A 1 493 ? 37.279 -13.175 19.971 1.00 68.06 493 TRP A N 1
ATOM 3976 C CA . TRP A 1 493 ? 36.495 -13.749 21.065 1.00 68.06 493 TRP A CA 1
ATOM 3977 C C . TRP A 1 493 ? 35.864 -15.091 20.671 1.00 68.06 493 TRP A C 1
ATOM 3979 O O . TRP A 1 493 ? 35.428 -15.281 19.535 1.00 68.06 493 TRP A O 1
ATOM 3989 N N . ASP A 1 494 ? 35.751 -15.991 21.650 1.00 61.94 494 ASP A N 1
ATOM 3990 C CA . ASP A 1 494 ? 35.158 -17.327 21.475 1.00 61.94 494 ASP A CA 1
ATOM 3991 C C . ASP A 1 494 ? 33.622 -17.338 21.600 1.00 61.94 494 ASP A C 1
ATOM 3993 O O . ASP A 1 494 ? 32.972 -18.312 21.230 1.00 61.94 494 ASP A O 1
ATOM 3997 N N . SER A 1 495 ? 33.021 -16.269 22.131 1.00 66.50 495 SER A N 1
ATOM 3998 C CA . SER A 1 495 ? 31.575 -16.205 22.379 1.00 66.50 495 SER A CA 1
ATOM 3999 C C . SER A 1 495 ? 30.792 -15.735 21.155 1.00 66.50 495 SER A C 1
ATOM 4001 O O . SER A 1 495 ? 31.080 -14.677 20.596 1.00 66.50 495 SER A O 1
ATOM 4003 N N . ASP A 1 496 ? 29.729 -16.454 20.803 1.00 72.62 496 ASP A N 1
ATOM 4004 C CA . ASP A 1 496 ? 28.838 -16.036 19.721 1.00 72.62 496 ASP A CA 1
ATOM 4005 C C . ASP A 1 496 ? 28.043 -14.768 20.075 1.00 72.62 496 ASP A C 1
ATOM 4007 O O . ASP A 1 496 ? 27.597 -14.546 21.207 1.00 72.62 496 ASP A O 1
ATOM 4011 N N . TYR A 1 497 ? 27.814 -13.939 19.067 1.00 75.62 497 TYR A N 1
ATOM 4012 C CA . TYR A 1 497 ? 26.883 -12.825 19.102 1.00 75.62 497 TYR A CA 1
ATOM 4013 C C . TYR A 1 497 ? 25.470 -13.321 18.810 1.00 75.62 497 TYR A C 1
ATOM 4015 O O . TYR A 1 497 ? 25.246 -14.235 18.019 1.00 75.62 497 TYR A O 1
ATOM 4023 N N . SER A 1 498 ? 24.494 -12.671 19.428 1.00 78.56 498 SER A N 1
ATOM 4024 C CA . SER A 1 498 ? 23.078 -12.850 19.123 1.00 78.56 498 SER A CA 1
ATOM 4025 C C . SER A 1 498 ? 22.446 -11.503 18.816 1.00 78.56 498 SER A C 1
ATOM 4027 O O . SER A 1 498 ? 22.835 -10.483 19.394 1.00 78.56 498 SER A O 1
ATOM 4029 N N . TYR A 1 499 ? 21.463 -11.498 17.924 1.00 72.88 499 TYR A N 1
ATOM 4030 C CA . TYR A 1 499 ? 20.608 -10.338 17.734 1.00 72.88 499 TYR A CA 1
ATOM 4031 C C . TYR A 1 499 ? 19.553 -10.337 18.847 1.00 72.88 499 TYR A C 1
ATOM 4033 O O . TYR A 1 499 ? 18.817 -11.306 19.017 1.00 72.88 499 TYR A O 1
ATOM 4041 N N . GLY A 1 500 ? 19.557 -9.304 19.688 1.00 66.00 500 GLY A N 1
ATOM 4042 C CA . GLY A 1 500 ? 18.572 -9.122 20.754 1.00 66.00 500 GLY A CA 1
ATOM 4043 C C . GLY A 1 500 ? 17.508 -8.096 20.365 1.00 66.00 500 GLY A C 1
ATOM 4044 O O . GLY A 1 500 ? 17.551 -7.517 19.286 1.00 66.00 500 GLY A O 1
ATOM 4045 N N . THR A 1 501 ? 16.620 -7.762 21.306 1.00 60.06 501 THR A N 1
ATOM 4046 C CA . THR A 1 501 ? 15.470 -6.845 21.122 1.00 60.06 501 THR A CA 1
ATOM 4047 C C . THR A 1 501 ? 15.814 -5.460 20.541 1.00 60.06 501 THR A C 1
ATOM 4049 O O . THR A 1 501 ? 14.923 -4.730 20.121 1.00 60.06 501 THR A O 1
ATOM 4052 N N . ALA A 1 502 ? 17.088 -5.055 20.541 1.00 62.31 502 ALA A N 1
ATOM 4053 C CA . ALA A 1 502 ? 17.523 -3.740 20.071 1.00 62.31 502 ALA A CA 1
ATOM 4054 C C . ALA A 1 502 ? 18.846 -3.752 19.276 1.00 62.31 502 ALA A C 1
ATOM 4056 O O . ALA A 1 502 ? 19.486 -2.705 19.180 1.00 62.31 502 ALA A O 1
ATOM 4057 N N . GLY A 1 503 ? 19.265 -4.903 18.735 1.00 72.38 503 GLY A N 1
ATOM 4058 C CA . GLY A 1 503 ? 20.527 -5.059 17.999 1.00 72.38 503 GLY A CA 1
ATOM 4059 C C . GLY A 1 503 ? 21.466 -6.106 18.600 1.00 72.38 503 GLY A C 1
ATOM 4060 O O . GLY A 1 503 ? 21.098 -6.842 19.523 1.00 72.38 503 GLY A O 1
ATOM 4061 N N . PHE A 1 504 ? 22.690 -6.169 18.079 1.00 72.88 504 PHE A N 1
ATOM 4062 C CA . PHE A 1 504 ? 23.679 -7.177 18.457 1.00 72.88 504 PHE A CA 1
ATOM 4063 C C . PHE A 1 504 ? 24.128 -7.066 19.918 1.00 72.88 504 PHE A C 1
ATOM 4065 O O . PHE A 1 504 ? 24.460 -5.984 20.408 1.00 72.88 504 PHE A O 1
ATOM 4072 N N . ARG A 1 505 ? 24.182 -8.216 20.600 1.00 66.50 505 ARG A N 1
ATOM 4073 C CA . ARG A 1 505 ? 24.725 -8.389 21.955 1.00 66.50 505 ARG A CA 1
ATOM 4074 C C . ARG A 1 505 ? 25.516 -9.696 22.036 1.00 66.50 505 ARG A C 1
ATOM 4076 O O . ARG A 1 505 ? 25.127 -10.689 21.421 1.00 66.50 505 ARG A O 1
ATOM 4083 N N . MET A 1 506 ? 26.591 -9.721 22.824 1.00 60.97 506 MET A N 1
ATOM 4084 C CA . MET A 1 506 ? 27.314 -10.970 23.100 1.00 60.97 506 MET A CA 1
ATOM 4085 C C . MET A 1 506 ? 26.423 -11.921 23.909 1.00 60.97 506 MET A C 1
ATOM 4087 O O . MET A 1 506 ? 25.826 -11.515 24.911 1.00 60.97 506 MET A O 1
ATOM 4091 N N . ARG A 1 507 ? 26.329 -13.186 23.486 1.00 46.38 507 ARG A N 1
ATOM 4092 C CA . ARG A 1 507 ? 25.612 -14.237 24.216 1.00 46.38 507 ARG A CA 1
ATOM 4093 C C . ARG A 1 507 ? 26.412 -14.530 25.492 1.00 46.38 507 ARG A C 1
ATOM 4095 O O . ARG A 1 507 ? 27.527 -15.037 25.442 1.00 46.38 507 ARG A O 1
ATOM 4102 N N . SER A 1 508 ? 25.900 -14.111 26.646 1.00 43.41 508 SER A N 1
ATOM 4103 C CA . SER A 1 508 ? 26.665 -14.110 27.895 1.00 43.41 508 SER A CA 1
ATOM 4104 C C . SER A 1 508 ? 26.984 -15.524 28.401 1.00 43.41 508 SER A C 1
ATOM 4106 O O . SER A 1 508 ? 26.070 -16.262 28.768 1.00 43.41 508 SER A O 1
ATOM 4108 N N . GLY A 1 509 ? 28.267 -15.837 28.589 1.00 32.84 509 GLY A N 1
ATOM 4109 C CA . GLY A 1 509 ? 28.679 -16.454 29.851 1.00 32.84 509 GLY A CA 1
ATOM 4110 C C . GLY A 1 509 ? 28.504 -15.390 30.938 1.00 32.84 509 GLY A C 1
ATOM 4111 O O . GLY A 1 509 ? 29.077 -14.310 30.829 1.00 32.84 509 GLY A O 1
ATOM 4112 N N . GLY A 1 510 ? 27.602 -15.629 31.889 1.00 30.22 510 GLY A N 1
ATOM 4113 C CA . GLY A 1 510 ? 27.030 -14.593 32.750 1.00 30.22 510 GLY A CA 1
ATOM 4114 C C . GLY A 1 510 ? 28.042 -13.739 33.518 1.00 30.22 510 GLY A C 1
ATOM 4115 O O . GLY A 1 510 ? 28.904 -14.260 34.216 1.00 30.22 510 GLY A O 1
ATOM 4116 N N . PHE A 1 511 ? 27.838 -12.423 33.496 1.00 32.62 511 PHE A N 1
ATOM 4117 C CA . PHE A 1 511 ? 28.271 -11.557 34.586 1.00 32.62 511 PHE A CA 1
ATOM 4118 C C . PHE A 1 511 ? 27.038 -11.192 35.408 1.00 32.62 511 PHE A C 1
ATOM 4120 O O . PHE A 1 511 ? 26.293 -10.276 35.074 1.00 32.62 511 PHE A O 1
ATOM 4127 N N . SER A 1 512 ? 26.804 -11.948 36.480 1.00 30.91 512 SER A N 1
ATOM 4128 C CA . SER A 1 512 ? 26.007 -11.455 37.598 1.00 30.91 512 SER A CA 1
ATOM 4129 C C . SER A 1 512 ? 26.815 -10.379 38.331 1.00 30.91 512 SER A C 1
ATOM 4131 O O . SER A 1 512 ? 28.038 -10.489 38.461 1.00 30.91 512 SER A O 1
ATOM 4133 N N . GLU A 1 513 ? 26.140 -9.345 38.836 1.00 33.94 513 GLU A N 1
ATOM 4134 C CA . GLU A 1 513 ? 26.707 -8.161 39.516 1.00 33.94 513 GLU A CA 1
ATOM 4135 C C . GLU A 1 513 ? 27.645 -8.462 40.708 1.00 33.94 513 GLU A C 1
ATOM 4137 O O . GLU A 1 513 ? 28.281 -7.565 41.254 1.00 33.94 513 GLU A O 1
ATOM 4142 N N . ILE A 1 514 ? 27.811 -9.727 41.096 1.00 31.58 514 ILE A N 1
ATOM 4143 C CA . ILE A 1 514 ? 28.658 -10.157 42.213 1.00 31.58 514 ILE A CA 1
ATOM 4144 C C . ILE A 1 514 ? 30.134 -10.343 41.794 1.00 31.58 514 ILE A C 1
ATOM 4146 O O . ILE A 1 514 ? 31.028 -10.210 42.636 1.00 31.58 514 ILE A O 1
ATOM 4150 N N . GLN A 1 515 ? 30.448 -10.574 40.509 1.00 31.48 515 GLN A N 1
ATOM 4151 C CA . GLN A 1 515 ? 31.841 -10.795 40.070 1.00 31.48 515 GLN A CA 1
ATOM 4152 C C . GLN A 1 515 ? 32.650 -9.526 39.745 1.00 31.48 515 GLN A C 1
ATOM 4154 O O . GLN A 1 515 ? 33.881 -9.588 39.748 1.00 31.48 515 GLN A O 1
ATOM 4159 N N . LEU A 1 516 ? 32.014 -8.357 39.602 1.00 34.16 516 LEU A N 1
ATOM 4160 C CA . LEU A 1 516 ? 32.708 -7.068 39.411 1.00 34.16 516 LEU A CA 1
ATOM 4161 C C . LEU A 1 516 ? 33.555 -6.634 40.625 1.00 34.16 516 LEU A C 1
ATOM 4163 O O . LEU A 1 516 ? 34.451 -5.802 40.498 1.00 34.16 516 LEU A O 1
ATOM 4167 N N . SER A 1 517 ? 33.323 -7.222 41.803 1.00 30.70 517 SER A N 1
ATOM 4168 C CA . SER A 1 517 ? 34.088 -6.917 43.020 1.00 30.70 517 SER A CA 1
ATOM 4169 C C . SER A 1 517 ? 35.444 -7.637 43.107 1.00 30.70 517 SER A C 1
ATOM 4171 O O . SER A 1 517 ? 36.348 -7.143 43.779 1.00 30.70 517 SER A O 1
ATOM 4173 N N . LYS A 1 518 ? 35.630 -8.769 42.408 1.00 28.27 518 LYS A N 1
ATOM 4174 C CA . LYS A 1 518 ? 36.858 -9.591 42.494 1.00 28.27 518 LYS A CA 1
ATOM 4175 C C . LYS A 1 518 ? 37.894 -9.306 41.403 1.00 28.27 518 LYS A C 1
ATOM 4177 O O . LYS A 1 518 ? 39.043 -9.703 41.555 1.00 28.27 518 LYS A O 1
ATOM 4182 N N . TRP A 1 519 ? 37.522 -8.588 40.344 1.00 33.75 519 TRP A N 1
ATOM 4183 C CA . TRP A 1 519 ? 38.404 -8.270 39.210 1.00 33.75 519 TRP A CA 1
ATOM 4184 C C . TRP A 1 519 ? 39.161 -6.935 39.352 1.00 33.75 519 TRP A C 1
ATOM 4186 O O . TRP A 1 519 ? 39.879 -6.532 38.446 1.00 33.75 519 TRP A O 1
ATOM 4196 N N . LYS A 1 520 ? 39.062 -6.262 40.509 1.00 32.84 520 LYS A N 1
ATOM 4197 C CA . LYS A 1 520 ? 39.725 -4.969 40.776 1.00 32.84 520 LYS A CA 1
ATOM 4198 C C . LYS A 1 520 ? 41.235 -5.038 41.062 1.00 32.84 520 LYS A C 1
ATOM 4200 O O . LYS A 1 520 ? 41.849 -3.986 41.186 1.00 32.84 520 LYS A O 1
ATOM 4205 N N . ASN A 1 521 ? 41.841 -6.224 41.174 1.00 30.94 521 ASN A N 1
ATOM 4206 C CA . ASN A 1 521 ? 43.182 -6.348 41.769 1.00 30.94 521 ASN A CA 1
ATOM 4207 C C . ASN A 1 521 ? 44.329 -6.761 40.843 1.00 30.94 521 ASN A C 1
ATOM 4209 O O . ASN A 1 521 ? 45.428 -6.933 41.348 1.00 30.94 521 ASN A O 1
ATOM 4213 N N . ASN A 1 522 ? 44.142 -6.887 39.532 1.00 29.17 522 ASN A N 1
ATOM 4214 C CA . ASN A 1 522 ? 45.271 -7.102 38.623 1.00 29.17 522 ASN A CA 1
ATOM 4215 C C . ASN A 1 522 ? 44.918 -6.608 37.219 1.00 29.17 522 ASN A C 1
ATOM 4217 O O . ASN A 1 522 ? 44.488 -7.399 36.393 1.00 29.17 522 ASN A O 1
ATOM 4221 N N . TRP A 1 523 ? 45.068 -5.304 36.988 1.00 26.91 523 TRP A N 1
ATOM 4222 C CA . TRP A 1 523 ? 45.669 -4.697 35.791 1.00 26.91 523 TRP A CA 1
ATOM 4223 C C . TRP A 1 523 ? 45.517 -3.180 35.864 1.00 26.91 523 TRP A C 1
ATOM 4225 O O . TRP A 1 523 ? 44.477 -2.643 36.236 1.00 26.91 523 TRP A O 1
ATOM 4235 N N . SER A 1 524 ? 46.619 -2.504 35.581 1.00 27.69 524 SER A N 1
ATOM 4236 C CA . SER A 1 524 ? 46.753 -1.061 35.595 1.00 27.69 524 SER A CA 1
ATOM 4237 C C . SER A 1 524 ? 46.392 -0.487 34.217 1.00 27.69 524 SER A C 1
ATOM 4239 O O . SER A 1 524 ? 46.761 -1.066 33.199 1.00 27.69 524 SER A O 1
ATOM 4241 N N . HIS A 1 525 ? 45.741 0.682 34.229 1.00 26.22 525 HIS A N 1
ATOM 4242 C CA . HIS A 1 525 ? 45.471 1.604 33.109 1.00 26.22 525 HIS A CA 1
ATOM 4243 C C . HIS A 1 525 ? 44.211 1.346 32.233 1.00 26.22 525 HIS A C 1
ATOM 4245 O O . HIS A 1 525 ? 44.228 0.647 31.225 1.00 26.22 525 HIS A O 1
ATOM 4251 N N . ASP A 1 526 ? 43.106 1.984 32.643 1.00 29.22 526 ASP A N 1
ATOM 4252 C CA . ASP A 1 526 ? 42.187 2.844 31.861 1.00 29.22 526 ASP A CA 1
ATOM 4253 C C . ASP A 1 526 ? 41.434 2.390 30.591 1.00 29.22 526 ASP A C 1
ATOM 4255 O O . ASP A 1 526 ? 40.715 3.211 30.018 1.00 29.22 526 ASP A O 1
ATOM 4259 N N . HIS A 1 527 ? 41.433 1.117 30.181 1.00 27.95 527 HIS A N 1
ATOM 4260 C CA . HIS A 1 527 ? 40.674 0.717 28.970 1.00 27.95 527 HIS A CA 1
ATOM 4261 C C . HIS A 1 527 ? 39.587 -0.362 29.109 1.00 27.95 527 HIS A C 1
ATOM 4263 O O . HIS A 1 527 ? 38.967 -0.721 28.112 1.00 27.95 527 HIS A O 1
ATOM 4269 N N . CYS A 1 528 ? 39.237 -0.818 30.314 1.00 28.08 528 CYS A N 1
ATOM 4270 C CA . CYS A 1 528 ? 38.316 -1.956 30.474 1.00 28.08 528 CYS A CA 1
ATOM 4271 C C . CYS A 1 528 ? 37.073 -1.662 31.332 1.00 28.08 528 CYS A C 1
ATOM 4273 O O . CYS A 1 528 ? 36.931 -2.242 32.403 1.00 28.08 528 CYS A O 1
ATOM 4275 N N . LEU A 1 529 ? 36.145 -0.811 30.866 1.00 26.97 529 LEU A N 1
ATOM 4276 C CA . LEU A 1 529 ? 34.760 -0.777 31.394 1.00 26.97 529 LEU A CA 1
ATOM 4277 C C . LEU A 1 529 ? 33.655 -0.500 30.354 1.00 26.97 529 LEU A C 1
ATOM 4279 O O . LEU A 1 529 ? 32.476 -0.604 30.692 1.00 26.97 529 LEU A O 1
ATOM 4283 N N . ALA A 1 530 ? 33.971 -0.194 29.093 1.00 32.72 530 ALA A N 1
ATOM 4284 C CA . ALA A 1 530 ? 32.938 -0.052 28.070 1.00 32.72 530 ALA A CA 1
ATOM 4285 C C . ALA A 1 530 ? 32.652 -1.421 27.439 1.00 32.72 530 ALA A C 1
ATOM 4287 O O . ALA A 1 530 ? 33.488 -1.957 26.716 1.00 32.72 530 ALA A O 1
ATOM 4288 N N . GLN A 1 531 ? 31.471 -1.993 27.699 1.00 42.09 531 GLN A N 1
ATOM 4289 C CA . GLN A 1 531 ? 30.964 -3.074 26.848 1.00 42.09 531 GLN A CA 1
ATOM 4290 C C . GLN A 1 531 ? 31.000 -2.621 25.373 1.00 42.09 531 GLN A C 1
ATOM 4292 O O . GLN A 1 531 ? 30.773 -1.431 25.118 1.00 42.09 531 GLN A O 1
ATOM 4297 N N . PRO A 1 532 ? 31.282 -3.515 24.405 1.00 49.62 532 PRO A N 1
ATOM 4298 C CA . PRO A 1 532 ? 31.264 -3.147 22.992 1.00 49.62 532 PRO A CA 1
ATOM 4299 C C . PRO A 1 532 ? 29.921 -2.494 22.643 1.00 49.62 532 PRO A C 1
ATOM 4301 O O . PRO A 1 532 ? 28.864 -2.976 23.060 1.00 49.62 532 PRO A O 1
ATOM 4304 N N . SER A 1 533 ? 29.966 -1.361 21.934 1.00 57.41 533 SER A N 1
ATOM 4305 C CA . SER A 1 533 ? 28.756 -0.601 21.612 1.00 57.41 533 SER A CA 1
ATOM 4306 C C . SER A 1 533 ? 27.805 -1.482 20.792 1.00 57.41 533 SER A C 1
ATOM 4308 O O . SER A 1 533 ? 28.240 -2.068 19.798 1.00 57.41 533 SER A O 1
ATOM 4310 N N . PRO A 1 534 ? 26.524 -1.609 21.180 1.00 67.06 534 PRO A N 1
ATOM 4311 C CA . PRO A 1 534 ? 25.580 -2.425 20.433 1.00 67.06 534 PRO A CA 1
ATOM 4312 C C . PRO A 1 534 ? 25.357 -1.812 19.048 1.00 67.06 534 PRO A C 1
ATOM 4314 O O . PRO A 1 534 ? 25.021 -0.633 18.932 1.00 67.06 534 PRO A O 1
ATOM 4317 N N . ILE A 1 535 ? 25.530 -2.615 17.999 1.00 77.75 535 ILE A N 1
ATOM 4318 C CA . ILE A 1 535 ? 25.215 -2.220 16.624 1.00 77.75 535 ILE A CA 1
ATOM 4319 C C . ILE A 1 535 ? 23.738 -2.511 16.372 1.00 77.75 535 ILE A C 1
ATOM 4321 O O . ILE A 1 535 ? 23.253 -3.610 16.660 1.00 77.75 535 ILE A O 1
ATOM 4325 N N . LYS A 1 536 ? 23.032 -1.526 15.815 1.00 83.75 536 LYS A N 1
ATOM 4326 C CA . LYS A 1 536 ? 21.621 -1.629 15.452 1.00 83.75 536 LYS A CA 1
ATOM 4327 C C . LYS A 1 536 ? 21.444 -1.361 13.964 1.00 83.75 536 LYS A C 1
ATOM 4329 O O . LYS A 1 536 ? 21.938 -0.355 13.463 1.00 83.75 536 LYS A O 1
ATOM 4334 N N . ILE A 1 537 ? 20.708 -2.241 13.294 1.00 86.69 537 ILE A N 1
ATOM 4335 C CA . ILE A 1 537 ? 20.337 -2.085 11.887 1.00 86.69 537 ILE A CA 1
ATOM 4336 C C . ILE A 1 537 ? 18.904 -1.544 11.828 1.00 86.69 537 ILE A C 1
ATOM 4338 O O . ILE A 1 537 ? 18.031 -2.001 12.573 1.00 86.69 537 ILE A O 1
ATOM 4342 N N . VAL A 1 538 ? 18.694 -0.533 10.984 1.00 84.06 538 VAL A N 1
ATOM 4343 C CA . VAL A 1 538 ? 17.400 0.119 10.754 1.00 84.06 538 VAL A CA 1
ATOM 4344 C C . VAL A 1 538 ? 16.950 -0.210 9.337 1.00 84.06 538 VAL A C 1
ATOM 4346 O O . VAL A 1 538 ? 17.702 0.013 8.391 1.00 84.06 538 VAL A O 1
ATOM 4349 N N . ASP A 1 539 ? 15.737 -0.732 9.206 1.00 84.50 539 ASP A N 1
ATOM 4350 C CA . ASP A 1 539 ? 15.146 -1.099 7.917 1.00 84.50 539 ASP A CA 1
ATOM 4351 C C . ASP A 1 539 ? 14.710 0.161 7.128 1.00 84.50 539 ASP A C 1
ATOM 4353 O O . ASP A 1 539 ? 14.469 1.197 7.762 1.00 84.50 539 ASP A O 1
ATOM 4357 N N . PRO A 1 540 ? 14.577 0.150 5.781 1.00 82.00 540 PRO A N 1
ATOM 4358 C CA . PRO A 1 540 ? 14.323 1.355 4.983 1.00 82.00 540 PRO A CA 1
ATOM 4359 C C . PRO A 1 540 ? 13.123 2.202 5.426 1.00 82.00 540 PRO A C 1
ATOM 4361 O O . PRO A 1 540 ? 13.165 3.424 5.320 1.00 82.00 540 PRO A O 1
ATOM 4364 N N . LEU A 1 541 ? 12.070 1.610 5.995 1.00 82.44 541 LEU A N 1
ATOM 4365 C CA . LEU A 1 541 ? 10.916 2.369 6.504 1.00 82.44 541 LEU A CA 1
ATOM 4366 C C . LEU A 1 541 ? 11.142 3.012 7.887 1.00 82.44 541 LEU A C 1
ATOM 4368 O O . LEU A 1 541 ? 10.240 3.650 8.437 1.00 82.44 541 LEU A O 1
ATOM 4372 N N . GLY A 1 542 ? 12.351 2.899 8.437 1.00 78.25 542 GLY A N 1
ATOM 4373 C CA . GLY A 1 542 ? 12.691 3.339 9.784 1.00 78.25 542 GLY A CA 1
ATOM 4374 C C . GLY A 1 542 ? 12.219 2.362 10.860 1.00 78.25 542 GLY A C 1
ATOM 4375 O O . GLY A 1 542 ? 12.067 2.771 12.011 1.00 78.25 542 GLY A O 1
ATOM 4376 N N . GLU A 1 543 ? 11.964 1.101 10.512 1.00 84.31 543 GLU A N 1
ATOM 4377 C CA . GLU A 1 543 ? 11.569 0.046 11.450 1.00 84.31 543 GLU A CA 1
ATOM 4378 C C . GLU A 1 543 ? 12.786 -0.735 11.976 1.00 84.31 543 GLU A C 1
ATOM 4380 O O . GLU A 1 543 ? 13.944 -0.433 11.667 1.00 84.31 543 GLU A O 1
ATOM 4385 N N . MET A 1 544 ? 12.525 -1.703 12.854 1.00 79.94 544 MET A N 1
ATOM 4386 C CA . MET A 1 544 ? 13.527 -2.686 13.268 1.00 79.94 544 MET A CA 1
ATOM 4387 C C . MET A 1 544 ? 13.828 -3.641 12.109 1.00 79.94 544 MET A C 1
ATOM 4389 O O . MET A 1 544 ? 12.963 -3.869 11.271 1.00 79.94 544 MET A O 1
ATOM 4393 N N . LEU A 1 545 ? 15.033 -4.216 12.093 1.00 78.38 545 LEU A N 1
ATOM 4394 C CA . LEU A 1 545 ? 15.390 -5.266 11.139 1.00 78.38 545 LEU A CA 1
ATOM 4395 C C . LEU A 1 545 ? 14.390 -6.435 11.219 1.00 78.38 545 LEU A C 1
ATOM 4397 O O . LEU A 1 545 ? 14.077 -6.902 12.312 1.00 78.38 545 LEU A O 1
ATOM 4401 N N . GLU A 1 546 ? 13.893 -6.907 10.075 1.00 77.69 546 GLU A N 1
ATOM 4402 C CA . GLU A 1 546 ? 12.985 -8.058 10.019 1.00 77.69 546 GLU A CA 1
ATOM 4403 C C . GLU A 1 546 ? 13.695 -9.333 10.510 1.00 77.69 546 GLU A C 1
ATOM 4405 O O . GLU A 1 546 ? 14.850 -9.583 10.165 1.00 77.69 546 GLU A O 1
ATOM 4410 N N . SER A 1 547 ? 12.992 -10.188 11.261 1.00 80.12 547 SER A N 1
ATOM 4411 C CA . SER A 1 547 ? 13.582 -11.360 11.928 1.00 80.12 547 SER A CA 1
ATOM 4412 C C . SER A 1 547 ? 14.351 -12.316 11.008 1.00 80.12 547 SER A C 1
ATOM 4414 O O . SER A 1 547 ? 15.364 -12.874 11.417 1.00 80.12 547 SER A O 1
ATOM 4416 N N . LYS A 1 548 ? 13.948 -12.464 9.739 1.00 82.81 548 LYS A N 1
ATOM 4417 C CA . LYS A 1 548 ? 14.700 -13.272 8.758 1.00 82.81 548 LYS A CA 1
ATOM 4418 C C . LYS A 1 548 ? 16.096 -12.709 8.477 1.00 82.81 548 LYS A C 1
ATOM 4420 O O . LYS A 1 548 ? 17.046 -13.464 8.291 1.00 82.81 548 LYS A O 1
ATOM 4425 N N . TRP A 1 549 ? 16.225 -11.385 8.453 1.00 83.31 549 TRP A N 1
ATOM 4426 C CA . TRP A 1 549 ? 17.503 -10.704 8.267 1.00 83.31 549 TRP A CA 1
ATOM 4427 C C . TRP A 1 549 ? 18.338 -10.679 9.548 1.00 83.31 549 TRP A C 1
ATOM 4429 O O . TRP A 1 549 ? 19.563 -10.639 9.460 1.00 83.31 549 TRP A O 1
ATOM 4439 N N . GLU A 1 550 ? 17.714 -10.772 10.727 1.00 83.44 550 GLU A N 1
ATOM 4440 C CA . GLU A 1 550 ? 18.430 -10.963 11.995 1.00 83.44 550 GLU A CA 1
ATOM 4441 C C . GLU A 1 550 ? 19.215 -12.284 11.992 1.00 83.44 550 GLU A C 1
ATOM 4443 O O . GLU A 1 550 ? 20.382 -12.298 12.383 1.00 83.44 550 GLU A O 1
ATOM 4448 N N . GLU A 1 551 ? 18.619 -13.376 11.494 1.00 86.12 551 GLU A N 1
ATOM 4449 C CA . GLU A 1 551 ? 19.289 -14.680 11.365 1.00 86.12 551 GLU A CA 1
ATOM 4450 C C . GLU A 1 551 ? 20.523 -14.601 10.456 1.00 86.12 551 GLU A C 1
ATOM 4452 O O . GLU A 1 551 ? 21.603 -15.059 10.832 1.00 86.12 551 GLU A O 1
ATOM 4457 N N . ILE A 1 552 ? 20.391 -13.946 9.300 1.00 85.06 552 ILE A N 1
ATOM 4458 C CA . ILE A 1 552 ? 21.493 -13.733 8.349 1.00 85.06 552 ILE A CA 1
ATOM 4459 C C . ILE A 1 552 ? 22.591 -12.858 8.968 1.00 85.06 552 ILE A C 1
ATOM 4461 O O . ILE A 1 552 ? 23.780 -13.143 8.835 1.00 85.06 552 ILE A O 1
ATOM 4465 N N . ALA A 1 553 ? 22.213 -11.795 9.677 1.00 84.88 553 ALA A N 1
ATOM 4466 C CA . ALA A 1 553 ? 23.169 -10.910 10.327 1.00 84.88 553 ALA A CA 1
ATOM 4467 C C . ALA A 1 553 ? 23.958 -11.656 11.426 1.00 84.88 553 ALA A C 1
ATOM 4469 O O . ALA A 1 553 ? 25.166 -11.458 11.570 1.00 84.88 553 ALA A O 1
ATOM 4470 N N . VAL A 1 554 ? 23.297 -12.552 12.169 1.00 85.75 554 VAL A N 1
ATOM 4471 C CA . VAL A 1 554 ? 23.926 -13.440 13.163 1.00 85.75 554 VAL A CA 1
ATOM 4472 C C . VAL A 1 554 ? 24.856 -14.462 12.510 1.00 85.75 554 VAL A C 1
ATOM 4474 O O . VAL A 1 554 ? 25.936 -14.717 13.043 1.00 85.75 554 VAL A O 1
ATOM 4477 N N . GLU A 1 555 ? 24.475 -15.031 11.368 1.00 87.88 555 GLU A N 1
ATOM 4478 C CA . GLU A 1 555 ? 25.313 -15.945 10.581 1.00 87.88 555 GLU A CA 1
ATOM 4479 C C . GLU A 1 555 ? 26.610 -15.257 10.128 1.00 87.88 555 GLU A C 1
ATOM 4481 O O . GLU A 1 555 ? 27.703 -15.780 10.351 1.00 87.88 555 GLU A O 1
ATOM 4486 N N . ILE A 1 556 ? 26.503 -14.043 9.579 1.00 86.19 556 ILE A N 1
ATOM 4487 C CA . ILE A 1 556 ? 27.651 -13.261 9.100 1.00 86.19 556 ILE A CA 1
ATOM 4488 C C . ILE A 1 556 ? 28.577 -12.869 10.256 1.00 86.19 556 ILE A C 1
ATOM 4490 O O . ILE A 1 556 ? 29.784 -13.089 10.170 1.00 86.19 556 ILE A O 1
ATOM 4494 N N . VAL A 1 557 ? 28.043 -12.310 11.350 1.00 83.62 557 VAL A N 1
ATOM 4495 C CA . VAL A 1 557 ? 28.879 -11.787 12.449 1.00 83.62 557 VAL A CA 1
ATOM 4496 C C . VAL A 1 557 ? 29.633 -12.894 13.193 1.00 83.62 557 VAL A C 1
ATOM 4498 O O . VAL A 1 557 ? 30.705 -12.655 13.747 1.00 83.62 557 VAL A O 1
ATOM 4501 N N . ASN A 1 558 ? 29.072 -14.107 13.230 1.00 85.25 558 ASN A N 1
ATOM 4502 C CA . ASN A 1 558 ? 29.685 -15.244 13.910 1.00 85.25 558 ASN A CA 1
ATOM 4503 C C . ASN A 1 558 ? 30.591 -16.074 13.003 1.00 85.25 558 ASN A C 1
ATOM 4505 O O . ASN A 1 558 ? 31.261 -16.977 13.512 1.00 85.25 558 ASN A O 1
ATOM 4509 N N . SER A 1 559 ? 30.640 -15.767 11.707 1.00 85.44 559 SER A N 1
ATOM 4510 C CA . SER A 1 559 ? 31.417 -16.526 10.740 1.00 85.44 559 SER A CA 1
ATOM 4511 C C . SER A 1 559 ? 32.912 -16.543 11.067 1.00 85.44 559 SER A C 1
ATOM 4513 O O . SER A 1 559 ? 33.517 -15.529 11.412 1.00 85.44 559 SER A O 1
ATOM 4515 N N . ASN A 1 560 ? 33.520 -17.720 10.903 1.00 83.62 560 ASN A N 1
ATOM 4516 C CA . ASN A 1 560 ? 34.974 -17.891 10.937 1.00 83.62 560 ASN A CA 1
ATOM 4517 C C . ASN A 1 560 ? 35.626 -17.591 9.574 1.00 83.62 560 ASN A C 1
ATOM 4519 O O . ASN A 1 560 ? 36.843 -17.458 9.492 1.00 83.62 560 ASN A O 1
ATOM 4523 N N . ASN A 1 561 ? 34.827 -17.501 8.506 1.00 86.06 561 ASN A N 1
ATOM 4524 C CA . ASN A 1 561 ? 35.253 -17.127 7.161 1.00 86.06 561 ASN A CA 1
ATOM 4525 C C . ASN A 1 561 ? 34.222 -16.156 6.572 1.00 86.06 561 ASN A C 1
ATOM 4527 O O . ASN A 1 561 ? 33.293 -16.560 5.867 1.00 86.06 561 ASN A O 1
ATOM 4531 N N . LEU A 1 562 ? 34.394 -14.872 6.903 1.00 84.25 562 LEU A N 1
ATOM 4532 C CA . LEU A 1 562 ? 33.487 -13.794 6.509 1.00 84.25 562 LEU A CA 1
ATOM 4533 C C . LEU A 1 562 ? 33.217 -13.800 5.002 1.00 84.25 562 LEU A C 1
ATOM 4535 O O . LEU A 1 562 ? 32.071 -13.682 4.581 1.00 84.25 562 LEU A O 1
ATOM 4539 N N . THR A 1 563 ? 34.269 -13.969 4.205 1.00 83.25 563 THR A N 1
ATOM 4540 C CA . THR A 1 563 ? 34.201 -13.918 2.747 1.00 83.25 563 THR A CA 1
ATOM 4541 C C . THR A 1 563 ? 33.360 -15.055 2.179 1.00 83.25 563 THR A C 1
ATOM 4543 O O . THR A 1 563 ? 32.454 -14.802 1.387 1.00 83.25 563 THR A O 1
ATOM 4546 N N . GLN A 1 564 ? 33.585 -16.294 2.626 1.00 82.62 564 GLN A N 1
ATOM 4547 C CA . GLN A 1 564 ? 32.796 -17.439 2.166 1.00 82.62 564 GLN A CA 1
ATOM 4548 C C . GLN A 1 564 ? 31.336 -17.334 2.614 1.00 82.62 564 GLN A C 1
ATOM 4550 O O . GLN A 1 564 ? 30.432 -17.515 1.805 1.00 82.62 564 GLN A O 1
ATOM 4555 N N . THR A 1 565 ? 31.090 -16.981 3.878 1.00 86.19 565 THR A N 1
ATOM 4556 C CA . THR A 1 565 ? 29.721 -16.823 4.387 1.00 86.19 565 THR A CA 1
ATOM 4557 C C . THR A 1 565 ? 28.970 -15.718 3.655 1.00 86.19 565 THR A C 1
ATOM 4559 O O . THR A 1 565 ? 27.798 -15.889 3.337 1.00 86.19 565 THR A O 1
ATOM 4562 N N . PHE A 1 566 ? 29.636 -14.606 3.338 1.00 84.62 566 PHE A N 1
ATOM 4563 C CA . PHE A 1 566 ? 29.039 -13.541 2.540 1.00 84.62 566 PHE A CA 1
ATOM 4564 C C . PHE A 1 566 ? 28.612 -14.051 1.156 1.00 84.62 566 PHE A C 1
ATOM 4566 O O . PHE A 1 566 ? 27.467 -13.828 0.767 1.00 84.62 566 PHE A O 1
ATOM 4573 N N . LEU A 1 567 ? 29.483 -14.793 0.460 1.00 79.56 567 LEU A N 1
ATOM 4574 C CA . LEU A 1 567 ? 29.179 -15.391 -0.847 1.00 79.56 567 LEU A CA 1
ATOM 4575 C C . LEU A 1 567 ? 28.000 -16.369 -0.778 1.00 79.56 567 LEU A C 1
ATOM 4577 O O . LEU A 1 567 ? 27.080 -16.302 -1.598 1.00 79.56 567 LEU A O 1
ATOM 4581 N N . ASP A 1 568 ? 27.998 -17.253 0.219 1.00 81.56 568 ASP A N 1
ATOM 4582 C CA . ASP A 1 568 ? 26.943 -18.248 0.414 1.00 81.56 568 ASP A CA 1
ATOM 4583 C C . ASP A 1 568 ? 25.587 -17.573 0.662 1.00 81.56 568 ASP A C 1
ATOM 4585 O O . ASP A 1 568 ? 24.579 -17.967 0.071 1.00 81.56 568 ASP A O 1
ATOM 4589 N N . VAL A 1 569 ? 25.559 -16.516 1.482 1.00 81.94 569 VAL A N 1
ATOM 4590 C CA . VAL A 1 569 ? 24.360 -15.708 1.746 1.00 81.94 569 VAL A CA 1
ATOM 4591 C C . VAL A 1 569 ? 23.877 -15.013 0.473 1.00 81.94 569 VAL A C 1
ATOM 4593 O O . VAL A 1 569 ? 22.691 -15.104 0.151 1.00 81.94 569 VAL A O 1
ATOM 4596 N N . THR A 1 570 ? 24.764 -14.352 -0.278 1.00 75.50 570 THR A N 1
ATOM 4597 C CA . THR A 1 570 ? 24.377 -13.635 -1.506 1.00 75.50 570 THR A CA 1
ATOM 4598 C C . THR A 1 570 ? 23.825 -14.573 -2.573 1.00 75.50 570 THR A C 1
ATOM 4600 O O . THR A 1 570 ? 22.812 -14.253 -3.196 1.00 75.50 570 THR A O 1
ATOM 4603 N N . ASN A 1 571 ? 24.427 -15.757 -2.725 1.00 75.19 571 ASN A N 1
ATOM 4604 C CA . ASN A 1 571 ? 23.982 -16.779 -3.671 1.00 75.19 571 ASN A CA 1
ATOM 4605 C C . ASN A 1 571 ? 22.643 -17.388 -3.243 1.00 75.19 571 ASN A C 1
ATOM 4607 O O . ASN A 1 571 ? 21.723 -17.509 -4.049 1.00 75.19 571 ASN A O 1
ATOM 4611 N N . ARG A 1 572 ? 22.501 -17.729 -1.956 1.00 82.94 572 ARG A N 1
ATOM 4612 C CA . ARG A 1 572 ? 21.273 -18.312 -1.396 1.00 82.94 572 ARG A CA 1
ATOM 4613 C C . ARG A 1 572 ? 20.071 -17.379 -1.511 1.00 82.94 572 ARG A C 1
ATOM 4615 O O . ARG A 1 572 ? 18.955 -17.854 -1.704 1.00 82.94 572 ARG A O 1
ATOM 4622 N N . LEU A 1 573 ? 20.288 -16.074 -1.368 1.00 73.12 573 LEU A N 1
ATOM 4623 C CA . LEU A 1 573 ? 19.237 -15.057 -1.431 1.00 73.12 573 LEU A CA 1
ATOM 4624 C C . LEU A 1 573 ? 19.035 -14.478 -2.836 1.00 73.12 573 LEU A C 1
ATOM 4626 O O . LEU A 1 573 ? 18.132 -13.664 -3.017 1.00 73.12 573 LEU A O 1
ATOM 4630 N N . ASN A 1 574 ? 19.839 -14.905 -3.816 1.00 67.88 574 ASN A N 1
ATOM 4631 C CA . ASN A 1 574 ? 19.798 -14.421 -5.194 1.00 67.88 574 ASN A CA 1
ATOM 4632 C C . ASN A 1 574 ? 19.852 -12.879 -5.282 1.00 67.88 574 ASN A C 1
ATOM 4634 O O . ASN A 1 574 ? 19.052 -12.253 -5.979 1.00 67.88 574 ASN A O 1
ATOM 4638 N N . ILE A 1 575 ? 20.755 -12.257 -4.511 1.00 67.62 575 ILE A N 1
ATOM 4639 C CA . ILE A 1 575 ? 20.901 -10.794 -4.445 1.00 67.62 575 ILE A CA 1
ATOM 4640 C C . ILE A 1 575 ? 21.679 -10.311 -5.674 1.00 67.62 575 ILE A C 1
ATOM 4642 O O . ILE A 1 575 ? 22.836 -10.684 -5.856 1.00 67.62 575 ILE A O 1
ATOM 4646 N N . GLY A 1 576 ? 21.054 -9.458 -6.491 1.00 54.88 576 GLY A N 1
ATOM 4647 C CA . GLY A 1 576 ? 21.676 -8.874 -7.683 1.00 54.88 576 GLY A CA 1
ATOM 4648 C C . GLY A 1 576 ? 22.875 -7.969 -7.366 1.00 54.88 576 GLY A C 1
ATOM 4649 O O . GLY A 1 576 ? 22.930 -7.321 -6.324 1.00 54.88 576 GLY A O 1
ATOM 4650 N N . HIS A 1 577 ? 23.847 -7.917 -8.278 1.00 57.25 577 HIS A N 1
ATOM 4651 C CA . HIS A 1 577 ? 25.122 -7.202 -8.083 1.00 57.25 577 HIS A CA 1
ATOM 4652 C C . HIS A 1 577 ? 25.124 -5.777 -8.657 1.00 57.25 577 HIS A C 1
ATOM 4654 O O . HIS A 1 577 ? 26.004 -4.977 -8.340 1.00 57.25 577 HIS A O 1
ATOM 4660 N N . ASP A 1 578 ? 24.108 -5.454 -9.460 1.00 52.88 578 ASP A N 1
ATOM 4661 C CA . ASP A 1 578 ? 23.962 -4.168 -10.151 1.00 52.88 578 ASP A CA 1
ATOM 4662 C C . ASP A 1 578 ? 23.102 -3.163 -9.365 1.00 52.88 578 ASP A C 1
ATOM 4664 O O . ASP A 1 578 ? 22.966 -2.000 -9.751 1.00 52.88 578 ASP A O 1
ATOM 4668 N N . THR A 1 579 ? 22.511 -3.585 -8.244 1.00 53.03 579 THR A N 1
ATOM 4669 C CA . THR A 1 579 ? 21.700 -2.712 -7.393 1.00 53.03 579 THR A CA 1
ATOM 4670 C C . THR A 1 579 ? 22.585 -1.775 -6.580 1.00 53.03 579 THR A C 1
ATOM 4672 O O . THR A 1 579 ? 23.317 -2.203 -5.685 1.00 53.03 579 THR A O 1
ATOM 4675 N N . LEU A 1 580 ? 22.481 -0.475 -6.864 1.00 58.50 580 LEU A N 1
ATOM 4676 C CA . LEU A 1 580 ? 23.060 0.579 -6.033 1.00 58.50 580 LEU A CA 1
ATOM 4677 C C . LEU A 1 580 ? 22.454 0.502 -4.625 1.00 58.50 580 LEU A C 1
ATOM 4679 O O . LEU A 1 580 ? 21.263 0.747 -4.437 1.00 58.50 580 LEU A O 1
ATOM 4683 N N . SER A 1 581 ? 23.278 0.150 -3.640 1.00 70.50 581 SER A N 1
ATOM 4684 C CA . SER A 1 581 ? 22.893 0.104 -2.230 1.00 70.50 581 SER A CA 1
ATOM 4685 C C . SER A 1 581 ? 23.396 1.349 -1.509 1.00 70.50 581 SER A C 1
ATOM 4687 O O . SER A 1 581 ? 24.526 1.781 -1.736 1.00 70.50 581 SER A O 1
ATOM 4689 N N . ASN A 1 582 ? 22.578 1.896 -0.607 1.00 79.94 582 ASN A N 1
ATOM 4690 C CA . ASN A 1 582 ? 22.916 3.071 0.193 1.00 79.94 582 ASN A CA 1
ATOM 4691 C C . ASN A 1 582 ? 22.842 2.722 1.682 1.00 79.94 582 ASN A C 1
ATOM 4693 O O . ASN A 1 582 ? 21.809 2.247 2.152 1.00 79.94 582 ASN A O 1
ATOM 4697 N N . VAL A 1 583 ? 23.908 2.997 2.433 1.00 85.38 583 VAL A N 1
ATOM 4698 C CA . VAL A 1 583 ? 23.973 2.772 3.883 1.00 85.38 583 VAL A CA 1
ATOM 4699 C C . VAL A 1 583 ? 24.228 4.092 4.597 1.00 85.38 583 VAL A C 1
ATOM 4701 O O . VAL A 1 583 ? 25.138 4.854 4.263 1.00 85.38 583 VAL A O 1
ATOM 4704 N N . LEU A 1 584 ? 23.409 4.356 5.611 1.00 88.94 584 LEU A N 1
ATOM 4705 C CA . LEU A 1 584 ? 23.514 5.532 6.461 1.00 88.94 584 LEU A CA 1
ATOM 4706 C C . LEU A 1 584 ? 24.108 5.118 7.805 1.00 88.94 584 LEU A C 1
ATOM 4708 O O . LEU A 1 584 ? 23.618 4.189 8.445 1.00 88.94 584 LEU A O 1
ATOM 4712 N N . ILE A 1 585 ? 25.174 5.795 8.219 1.00 89.69 585 ILE A N 1
ATOM 4713 C CA . ILE A 1 585 ? 25.893 5.491 9.456 1.00 89.69 585 ILE A CA 1
ATOM 4714 C C . ILE A 1 585 ? 25.794 6.685 10.393 1.00 89.69 585 ILE A C 1
ATOM 4716 O O . ILE A 1 585 ? 26.037 7.827 10.004 1.00 89.69 585 ILE A O 1
ATOM 4720 N N . ALA A 1 586 ? 25.443 6.402 11.642 1.00 90.62 586 ALA A N 1
ATOM 4721 C CA . ALA A 1 586 ? 25.457 7.353 12.737 1.00 90.62 586 ALA A CA 1
ATOM 4722 C C . ALA A 1 586 ? 25.819 6.630 14.038 1.00 90.62 586 ALA A C 1
ATOM 4724 O O . ALA A 1 586 ? 25.654 5.414 14.154 1.00 90.62 586 ALA A O 1
ATOM 4725 N N . ARG A 1 587 ? 26.311 7.383 15.018 1.00 88.88 587 ARG A N 1
ATOM 4726 C CA . ARG A 1 587 ? 26.767 6.869 16.311 1.00 88.88 587 ARG A CA 1
ATOM 4727 C C . ARG A 1 587 ? 26.318 7.764 17.457 1.00 88.88 587 ARG A C 1
ATOM 4729 O O . ARG A 1 587 ? 25.968 8.925 17.258 1.00 88.88 587 ARG A O 1
ATOM 4736 N N . ASP A 1 588 ? 26.383 7.222 18.664 1.00 86.81 588 ASP A N 1
ATOM 4737 C CA . ASP A 1 588 ? 26.264 8.004 19.888 1.00 86.81 588 ASP A CA 1
ATOM 4738 C C . ASP A 1 588 ? 27.643 8.497 20.376 1.00 86.81 588 ASP A C 1
ATOM 4740 O O . ASP A 1 588 ? 28.653 8.452 19.663 1.00 86.81 588 ASP A O 1
ATOM 4744 N N . THR A 1 589 ? 27.672 9.005 21.608 1.00 86.62 589 THR A N 1
ATOM 4745 C CA . THR A 1 589 ? 28.862 9.562 22.257 1.00 86.62 589 THR A CA 1
ATOM 4746 C C . THR A 1 589 ? 29.800 8.509 22.856 1.00 86.62 589 THR A C 1
ATOM 4748 O O . THR A 1 589 ? 30.774 8.886 23.508 1.00 86.62 589 THR A O 1
ATOM 4751 N N . ARG A 1 590 ? 29.565 7.201 22.666 1.00 81.38 590 ARG A N 1
ATOM 4752 C CA . ARG A 1 590 ? 30.464 6.173 23.211 1.00 81.38 590 ARG A CA 1
ATOM 4753 C C . ARG A 1 590 ? 31.852 6.252 22.558 1.00 81.38 590 ARG A C 1
ATOM 4755 O O . ARG A 1 590 ? 31.929 6.352 21.332 1.00 81.38 590 ARG A O 1
ATOM 4762 N N . PRO A 1 591 ? 32.946 6.107 23.333 1.00 77.12 591 PRO A N 1
ATOM 4763 C CA . PRO A 1 591 ? 34.309 6.174 22.795 1.00 77.12 591 PRO A CA 1
ATOM 4764 C C . PRO A 1 591 ? 34.594 5.154 21.682 1.00 77.12 591 PRO A C 1
ATOM 4766 O O . PRO A 1 591 ? 35.238 5.489 20.695 1.00 77.12 591 PRO A O 1
ATOM 4769 N N . SER A 1 592 ? 34.059 3.931 21.793 1.00 76.94 592 SER A N 1
ATOM 4770 C CA . SER A 1 592 ? 34.224 2.881 20.772 1.00 76.94 592 SER A CA 1
ATOM 4771 C C . SER A 1 592 ? 33.393 3.106 19.502 1.00 76.94 592 SER A C 1
ATOM 4773 O O . SER A 1 592 ? 33.574 2.401 18.512 1.00 76.94 592 SER A O 1
ATOM 4775 N N . GLY A 1 593 ? 32.476 4.080 19.500 1.00 79.69 593 GLY A N 1
ATOM 4776 C CA . GLY A 1 593 ? 31.569 4.321 18.380 1.00 79.69 593 GLY A CA 1
ATOM 4777 C C . GLY A 1 593 ? 32.270 4.815 17.115 1.00 79.69 593 GLY A C 1
ATOM 4778 O O . GLY A 1 593 ? 31.800 4.534 16.018 1.00 79.69 593 GLY A O 1
ATOM 4779 N N . GLU A 1 594 ? 33.386 5.537 17.238 1.00 83.12 594 GLU A N 1
ATOM 4780 C CA . GLU A 1 594 ? 34.130 6.053 16.081 1.00 83.12 594 GLU A CA 1
ATOM 4781 C C . GLU A 1 594 ? 34.868 4.943 15.326 1.00 83.12 594 GLU A C 1
ATOM 4783 O O . GLU A 1 594 ? 34.769 4.854 14.103 1.00 83.12 594 GLU A O 1
ATOM 4788 N N . GLU A 1 595 ? 35.528 4.044 16.054 1.00 81.75 595 GLU A N 1
ATOM 4789 C CA . GLU A 1 595 ? 36.197 2.879 15.472 1.00 81.75 595 GLU A CA 1
ATOM 4790 C C . GLU A 1 595 ? 35.194 1.939 14.785 1.00 81.75 595 GLU A C 1
ATOM 4792 O O . GLU A 1 595 ? 35.418 1.516 13.650 1.00 81.75 595 GLU A O 1
ATOM 4797 N N . LEU A 1 596 ? 34.045 1.686 15.424 1.00 83.06 596 LEU A N 1
ATOM 4798 C CA . LEU A 1 596 ? 32.974 0.866 14.852 1.00 83.06 596 LEU A CA 1
ATOM 4799 C C . LEU A 1 596 ? 32.330 1.513 13.620 1.00 83.06 596 LEU A C 1
ATOM 4801 O O . LEU A 1 596 ? 32.051 0.819 12.643 1.00 83.06 596 LEU A O 1
ATOM 4805 N N . ALA A 1 597 ? 32.115 2.832 13.634 1.00 84.19 597 ALA A N 1
ATOM 4806 C CA . ALA A 1 597 ? 31.604 3.553 12.472 1.00 84.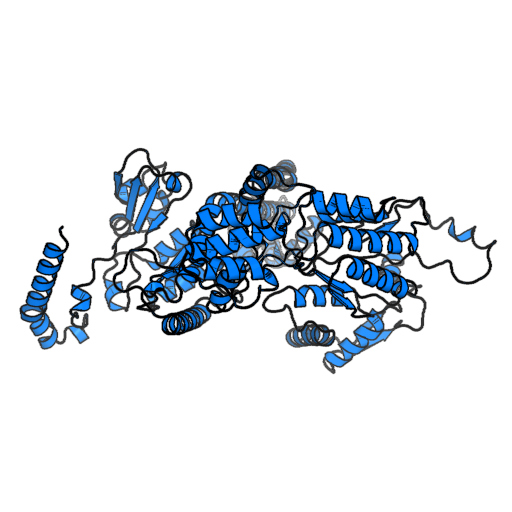19 597 ALA A CA 1
ATOM 4807 C C . ALA A 1 597 ? 32.581 3.461 11.292 1.00 84.19 597 ALA A C 1
ATOM 4809 O O . ALA A 1 597 ? 32.151 3.194 10.173 1.00 84.19 597 ALA A O 1
ATOM 4810 N N . ASN A 1 598 ? 33.886 3.604 11.536 1.00 85.88 598 ASN A N 1
ATOM 4811 C CA . ASN A 1 598 ? 34.908 3.453 10.499 1.00 85.88 598 ASN A CA 1
ATOM 4812 C C . ASN A 1 598 ? 34.938 2.027 9.930 1.00 85.88 598 ASN A C 1
ATOM 4814 O O . ASN A 1 598 ? 34.944 1.866 8.711 1.00 85.88 598 ASN A O 1
ATOM 4818 N N . ALA A 1 599 ? 34.862 1.000 10.783 1.00 86.31 599 ALA A N 1
ATOM 4819 C CA . ALA A 1 599 ? 34.773 -0.389 10.334 1.00 86.31 599 ALA A CA 1
ATOM 4820 C C . ALA A 1 599 ? 33.523 -0.638 9.465 1.00 86.31 599 ALA A C 1
ATOM 4822 O O . ALA A 1 599 ? 33.610 -1.288 8.422 1.00 86.31 599 ALA A O 1
ATOM 4823 N N . ALA A 1 600 ? 32.372 -0.069 9.839 1.00 86.19 600 ALA A N 1
ATOM 4824 C CA . ALA A 1 600 ? 31.139 -0.160 9.056 1.00 86.19 600 ALA A CA 1
ATOM 4825 C C . ALA A 1 600 ? 31.231 0.582 7.707 1.00 86.19 600 ALA A C 1
ATOM 4827 O O . ALA A 1 600 ? 30.780 0.052 6.690 1.00 86.19 600 ALA A O 1
ATOM 4828 N N . ILE A 1 601 ? 31.851 1.770 7.670 1.00 86.00 601 ILE A N 1
ATOM 4829 C CA . ILE A 1 601 ? 32.099 2.530 6.431 1.00 86.00 601 ILE A CA 1
ATOM 4830 C C . ILE A 1 601 ? 32.996 1.724 5.487 1.00 86.00 601 ILE A C 1
ATOM 4832 O O . ILE A 1 601 ? 32.694 1.614 4.297 1.00 86.00 601 ILE A O 1
ATOM 4836 N N . GLU A 1 602 ? 34.086 1.152 6.001 1.00 87.00 602 GLU A N 1
ATOM 4837 C CA . GLU A 1 602 ? 35.020 0.350 5.210 1.00 87.00 602 GLU A CA 1
ATOM 4838 C C . GLU A 1 602 ? 34.362 -0.930 4.675 1.00 87.00 602 GLU A C 1
ATOM 4840 O O . GLU A 1 602 ? 34.510 -1.236 3.489 1.00 87.00 602 GLU A O 1
ATOM 4845 N N . GLY A 1 603 ? 33.578 -1.628 5.505 1.00 86.56 603 GLY A N 1
ATOM 4846 C CA . GLY A 1 603 ? 32.809 -2.811 5.107 1.00 86.56 603 GLY A CA 1
ATOM 4847 C C . GLY A 1 603 ? 31.791 -2.519 4.004 1.00 86.56 603 GLY A C 1
ATOM 4848 O O . GLY A 1 603 ? 31.781 -3.194 2.976 1.00 86.56 603 GLY A O 1
ATOM 4849 N N . ALA A 1 604 ? 30.988 -1.465 4.159 1.00 85.25 604 ALA A N 1
ATOM 4850 C CA . ALA A 1 604 ? 30.023 -1.047 3.142 1.00 85.25 604 ALA A CA 1
ATOM 4851 C C . ALA A 1 604 ? 30.720 -0.599 1.838 1.00 85.25 604 ALA A C 1
ATOM 4853 O O . ALA A 1 604 ? 30.320 -0.983 0.737 1.00 85.25 604 ALA A O 1
ATOM 4854 N N . SER A 1 605 ? 31.831 0.132 1.945 1.00 83.94 605 SER A N 1
ATOM 4855 C CA . SER A 1 605 ? 32.619 0.561 0.781 1.00 83.94 605 SER A CA 1
ATOM 4856 C C . SER A 1 605 ? 33.272 -0.615 0.039 1.00 83.94 605 SER A C 1
ATOM 4858 O O . SER A 1 605 ? 33.473 -0.551 -1.180 1.00 83.94 605 SER A O 1
ATOM 4860 N N . ALA A 1 606 ? 33.603 -1.707 0.739 1.00 83.69 606 ALA A N 1
ATOM 4861 C CA . ALA A 1 606 ? 34.189 -2.898 0.127 1.00 83.69 606 ALA A CA 1
ATOM 4862 C C . ALA A 1 606 ? 33.249 -3.560 -0.887 1.00 83.69 606 ALA A C 1
ATOM 4864 O O . ALA A 1 606 ? 33.716 -4.013 -1.934 1.00 83.69 606 ALA A O 1
ATOM 4865 N N . ILE A 1 607 ? 31.941 -3.510 -0.626 1.00 79.88 607 ILE A N 1
ATOM 4866 C CA . ILE A 1 607 ? 30.877 -4.075 -1.466 1.00 79.88 607 ILE A CA 1
ATOM 4867 C C . ILE A 1 607 ? 30.216 -3.035 -2.393 1.00 79.88 607 ILE A C 1
ATOM 4869 O O . ILE A 1 607 ? 29.117 -3.258 -2.886 1.00 79.88 607 ILE A O 1
ATOM 4873 N N . LYS A 1 608 ? 30.890 -1.900 -2.657 1.00 74.38 608 LYS A N 1
ATOM 4874 C CA . LYS A 1 608 ? 30.412 -0.779 -3.501 1.00 74.38 608 LYS A CA 1
ATOM 4875 C C . LYS A 1 608 ? 29.103 -0.120 -3.027 1.00 74.38 608 LYS A C 1
ATOM 4877 O O . LYS A 1 608 ? 28.402 0.493 -3.829 1.00 74.38 608 LYS A O 1
ATOM 4882 N N . CYS A 1 609 ? 28.791 -0.194 -1.738 1.00 79.12 609 CYS A N 1
ATOM 4883 C CA . CYS A 1 609 ? 27.676 0.554 -1.172 1.00 79.12 609 CYS A CA 1
ATOM 4884 C C . CYS A 1 609 ? 28.025 2.050 -1.076 1.00 79.12 609 CYS A C 1
ATOM 4886 O O . CYS A 1 609 ? 29.136 2.408 -0.673 1.00 79.12 609 CYS A O 1
ATOM 4888 N N . GLN A 1 610 ? 27.089 2.936 -1.424 1.00 80.75 610 GLN A N 1
ATOM 4889 C CA . GLN A 1 610 ? 27.228 4.363 -1.159 1.00 80.75 610 GLN A CA 1
ATOM 4890 C C . GLN A 1 610 ? 26.983 4.619 0.329 1.00 80.75 610 GLN A C 1
ATOM 4892 O O . GLN A 1 610 ? 25.916 4.322 0.864 1.00 80.75 610 GLN A O 1
ATOM 4897 N N . VAL A 1 611 ? 27.966 5.207 1.002 1.00 83.94 611 VAL A N 1
ATOM 4898 C CA . VAL A 1 611 ? 27.900 5.437 2.446 1.00 83.94 611 VAL A CA 1
ATOM 4899 C C . VAL A 1 611 ? 27.690 6.915 2.743 1.00 83.94 611 VAL A C 1
ATOM 4901 O O . VAL A 1 611 ? 28.414 7.766 2.230 1.00 83.94 611 VAL A O 1
ATOM 4904 N N . SER A 1 612 ? 26.721 7.221 3.604 1.00 88.19 612 SER A N 1
ATOM 4905 C CA . SER A 1 612 ? 26.509 8.563 4.155 1.00 88.19 612 SER A CA 1
ATOM 4906 C C . SER A 1 612 ? 26.709 8.537 5.666 1.00 88.19 612 SER A C 1
ATOM 4908 O O . SER A 1 612 ? 25.939 7.906 6.388 1.00 88.19 612 SER A O 1
ATOM 4910 N N . ASN A 1 613 ? 27.750 9.212 6.153 1.00 89.19 613 ASN A N 1
ATOM 4911 C CA . ASN A 1 613 ? 28.043 9.301 7.582 1.00 89.19 613 ASN A CA 1
ATOM 4912 C C . ASN A 1 613 ? 27.476 10.604 8.162 1.00 89.19 613 ASN A C 1
ATOM 4914 O O . ASN A 1 613 ? 27.904 11.690 7.777 1.00 89.19 613 ASN A O 1
ATOM 4918 N N . PHE A 1 614 ? 26.541 10.484 9.102 1.00 88.94 614 PHE A N 1
ATOM 4919 C CA . PHE A 1 614 ? 25.895 11.607 9.785 1.00 88.94 614 PHE A CA 1
ATOM 4920 C C . PHE A 1 614 ? 26.471 11.873 11.186 1.00 88.94 614 PHE A C 1
ATOM 4922 O O . PHE A 1 614 ? 25.986 12.743 11.904 1.00 88.94 614 PHE A O 1
ATOM 4929 N N . GLY A 1 615 ? 27.522 11.153 11.591 1.00 91.69 615 GLY A N 1
ATOM 4930 C CA . GLY A 1 615 ? 28.230 11.413 12.840 1.00 91.69 615 GLY A CA 1
ATOM 4931 C C . GLY A 1 615 ? 27.369 11.163 14.080 1.00 91.69 615 GLY A C 1
ATOM 4932 O O . GLY A 1 615 ? 26.844 10.066 14.265 1.00 91.69 615 GLY A O 1
ATOM 4933 N N . LEU A 1 616 ? 27.287 12.160 14.964 1.00 92.00 616 LEU A N 1
ATOM 4934 C CA . LEU A 1 616 ? 26.615 12.057 16.261 1.00 92.00 616 LEU A CA 1
ATOM 4935 C C . LEU A 1 616 ? 25.108 12.294 16.139 1.00 92.00 616 LEU A C 1
ATOM 4937 O O . LEU A 1 616 ? 24.673 13.442 16.059 1.00 92.00 616 LEU A O 1
ATOM 4941 N N . LEU A 1 617 ? 24.315 11.225 16.232 1.00 92.81 617 LEU A N 1
ATOM 4942 C CA . LEU A 1 617 ? 22.852 11.285 16.250 1.00 92.81 617 LEU A CA 1
ATOM 4943 C C . LEU A 1 617 ? 22.271 10.467 17.401 1.00 92.81 617 LEU A C 1
ATOM 4945 O O . LEU A 1 617 ? 22.831 9.461 17.835 1.00 92.81 617 LEU A O 1
ATOM 4949 N N . THR A 1 618 ? 21.082 10.854 17.852 1.00 91.94 618 THR A N 1
ATOM 4950 C CA . THR A 1 618 ? 20.238 9.962 18.655 1.00 91.94 618 THR A CA 1
ATOM 4951 C C . THR A 1 618 ? 19.677 8.831 17.783 1.00 91.94 618 THR A C 1
ATOM 4953 O O . THR A 1 618 ? 19.471 8.996 16.577 1.00 91.94 618 THR A O 1
ATOM 4956 N N . THR A 1 619 ? 19.347 7.687 18.390 1.00 89.88 619 THR A N 1
ATOM 4957 C CA . THR A 1 619 ? 18.702 6.575 17.672 1.00 89.88 619 THR A CA 1
ATOM 4958 C C . THR A 1 619 ? 17.438 7.027 16.917 1.00 89.88 619 THR A C 1
ATOM 4960 O O . THR A 1 619 ? 17.352 6.752 15.722 1.00 89.88 619 THR A O 1
ATOM 4963 N N . PRO A 1 620 ? 16.491 7.788 17.509 1.00 92.69 620 PRO A N 1
ATOM 4964 C CA . PRO A 1 620 ? 15.315 8.270 16.778 1.00 92.69 620 PRO A CA 1
ATOM 4965 C C . PRO A 1 620 ? 15.630 9.188 15.589 1.00 92.69 620 PRO A C 1
ATOM 4967 O O . PRO A 1 620 ? 14.936 9.107 14.577 1.00 92.69 620 PRO A O 1
ATOM 4970 N N . GLN A 1 621 ? 16.674 10.023 15.666 1.00 93.94 621 GLN A N 1
ATOM 4971 C CA . GLN A 1 621 ? 17.116 10.830 14.521 1.00 93.94 621 GLN A CA 1
ATOM 4972 C C . GLN A 1 621 ? 17.613 9.944 13.373 1.00 93.94 621 GLN A C 1
ATOM 4974 O O . GLN A 1 621 ? 17.265 10.195 12.224 1.00 93.94 621 GLN A O 1
ATOM 4979 N N . CYS A 1 622 ? 18.353 8.872 13.672 1.00 91.75 622 CYS A N 1
ATOM 4980 C CA . CYS A 1 622 ? 18.772 7.902 12.658 1.00 91.75 622 CYS A CA 1
ATOM 4981 C C . CYS A 1 622 ? 17.558 7.240 11.977 1.00 91.75 622 CYS A C 1
ATOM 4983 O O . CYS A 1 622 ? 17.446 7.265 10.752 1.00 91.75 622 CYS A O 1
ATOM 4985 N N . HIS A 1 623 ? 16.584 6.756 12.760 1.00 92.75 623 HIS A N 1
ATOM 4986 C CA . HIS A 1 623 ? 15.328 6.207 12.227 1.00 92.75 623 HIS A CA 1
ATOM 4987 C C . HIS A 1 623 ? 14.560 7.226 11.365 1.00 92.75 623 HIS A C 1
ATOM 4989 O O . HIS A 1 623 ? 14.021 6.877 10.313 1.00 92.75 623 HIS A O 1
ATOM 4995 N N . TYR A 1 624 ? 14.526 8.495 11.781 1.00 93.94 624 TYR A N 1
ATOM 4996 C CA . TYR A 1 624 ? 13.904 9.574 11.017 1.00 93.94 624 TYR A CA 1
ATOM 4997 C C . TYR A 1 624 ? 14.591 9.812 9.670 1.00 93.94 624 TYR A C 1
ATOM 4999 O O . TYR A 1 624 ? 13.893 9.944 8.665 1.00 93.94 624 TYR A O 1
ATOM 5007 N N . LEU A 1 625 ? 15.926 9.864 9.633 1.00 90.94 625 LEU A N 1
ATOM 5008 C CA . LEU A 1 625 ? 16.683 10.072 8.396 1.00 90.94 625 LEU A CA 1
ATOM 5009 C C . LEU A 1 625 ? 16.470 8.918 7.419 1.00 90.94 625 LEU A C 1
ATOM 5011 O O . LEU A 1 625 ? 16.132 9.164 6.262 1.00 90.94 625 LEU A O 1
ATOM 5015 N N . VAL A 1 626 ? 16.580 7.673 7.899 1.00 88.75 626 VAL A N 1
ATOM 5016 C CA . VAL A 1 626 ? 16.336 6.472 7.086 1.00 88.75 626 VAL A CA 1
ATOM 5017 C C . VAL A 1 626 ? 14.929 6.512 6.495 1.00 88.75 626 VAL A C 1
ATOM 5019 O O . VAL A 1 626 ? 14.775 6.426 5.279 1.00 88.75 626 VAL A O 1
ATOM 5022 N N . ARG A 1 627 ? 13.903 6.758 7.316 1.00 89.38 627 ARG A N 1
ATOM 5023 C CA . ARG A 1 627 ? 12.523 6.860 6.830 1.00 89.38 627 ARG A CA 1
ATOM 5024 C C . ARG A 1 627 ? 12.336 8.009 5.839 1.00 89.38 627 ARG A C 1
ATOM 5026 O O . ARG A 1 627 ? 11.639 7.844 4.844 1.00 89.38 627 ARG A O 1
ATOM 5033 N N . SER A 1 628 ? 12.934 9.170 6.095 1.00 88.56 628 SER A N 1
ATOM 5034 C CA . SER A 1 628 ? 12.783 10.361 5.248 1.00 88.56 628 SER A CA 1
ATOM 5035 C C . SER A 1 628 ? 13.424 10.188 3.873 1.00 88.56 628 SER A C 1
ATOM 5037 O O . SER A 1 628 ? 12.868 10.664 2.891 1.00 88.56 628 SER A O 1
ATOM 5039 N N . LEU A 1 629 ? 14.536 9.453 3.784 1.00 83.25 629 LEU A N 1
ATOM 5040 C CA . LEU A 1 629 ? 15.207 9.142 2.518 1.00 83.25 629 LEU A CA 1
ATOM 5041 C C . LEU A 1 629 ? 14.491 8.060 1.694 1.00 83.25 629 LEU A C 1
ATOM 5043 O O . LEU A 1 629 ? 14.641 8.028 0.475 1.00 83.25 629 LEU A O 1
ATOM 5047 N N . ASN A 1 630 ? 13.713 7.191 2.342 1.00 81.25 630 ASN A N 1
ATOM 5048 C CA . ASN A 1 630 ? 13.103 6.011 1.717 1.00 81.25 630 ASN A CA 1
ATOM 5049 C C . ASN A 1 630 ? 11.580 6.107 1.522 1.00 81.25 630 ASN A C 1
ATOM 5051 O O . ASN A 1 630 ? 10.959 5.156 1.056 1.00 81.25 630 ASN A O 1
ATOM 5055 N N . THR A 1 631 ? 10.952 7.233 1.866 1.00 72.31 631 THR A N 1
ATOM 5056 C CA . THR A 1 631 ? 9.507 7.445 1.675 1.00 72.31 631 THR A CA 1
ATOM 5057 C C . THR A 1 631 ? 9.238 8.489 0.597 1.00 72.31 631 THR A C 1
ATOM 5059 O O . THR A 1 631 ? 10.008 9.430 0.418 1.00 72.31 631 THR A O 1
ATOM 5062 N N . LEU A 1 632 ? 8.142 8.316 -0.147 1.00 59.06 632 LEU A N 1
ATOM 5063 C CA . LEU A 1 632 ? 7.665 9.280 -1.140 1.00 59.06 632 LEU A CA 1
ATOM 5064 C C . LEU A 1 632 ? 6.157 9.537 -0.932 1.00 59.06 632 LEU A C 1
ATOM 5066 O O . LEU A 1 632 ? 5.379 8.590 -1.047 1.00 59.06 632 LEU A O 1
ATOM 5070 N N . PRO A 1 633 ? 5.734 10.784 -0.629 1.00 77.31 633 PRO A N 1
ATOM 5071 C CA . PRO A 1 633 ? 6.601 11.938 -0.372 1.00 77.31 633 PRO A CA 1
ATOM 5072 C C . PRO A 1 633 ? 7.520 11.695 0.844 1.00 77.31 633 PRO A C 1
ATOM 5074 O O . PRO A 1 633 ? 7.156 10.900 1.716 1.00 77.31 633 PRO A O 1
ATOM 5077 N N . PRO A 1 634 ? 8.702 12.344 0.907 1.00 74.31 634 PRO A N 1
ATOM 5078 C CA . PRO A 1 634 ? 9.615 12.203 2.037 1.00 74.31 634 PRO A CA 1
ATOM 5079 C C . PRO A 1 634 ? 8.885 12.430 3.353 1.00 74.31 634 PRO A C 1
ATOM 5081 O O . PRO A 1 634 ? 8.141 13.403 3.498 1.00 74.31 634 PRO A O 1
ATOM 5084 N N . TYR A 1 635 ? 9.101 11.541 4.323 1.00 84.69 635 TYR A N 1
ATOM 5085 C CA . TYR A 1 635 ? 8.505 11.663 5.650 1.00 84.69 635 TYR A CA 1
ATOM 5086 C C . TYR A 1 635 ? 8.794 13.045 6.245 1.00 84.69 635 TYR A C 1
ATOM 5088 O O . TYR A 1 635 ? 7.913 13.645 6.852 1.00 84.69 635 TYR A O 1
ATOM 5096 N N . GLY A 1 636 ? 9.983 13.590 6.028 1.00 89.19 636 GLY A N 1
ATOM 5097 C CA . GLY A 1 636 ? 10.284 15.006 6.192 1.00 89.19 636 GLY A CA 1
ATOM 5098 C C . GLY A 1 636 ? 11.582 15.349 5.469 1.00 89.19 636 GLY A C 1
ATOM 5099 O O . GLY A 1 636 ? 12.098 14.531 4.710 1.00 89.19 636 GLY A O 1
ATOM 5100 N N . ASP A 1 637 ? 12.113 16.548 5.698 1.00 91.88 637 ASP A N 1
ATOM 5101 C CA . ASP A 1 637 ? 13.447 16.907 5.208 1.00 91.88 637 ASP A CA 1
ATOM 5102 C C . ASP A 1 637 ? 14.491 15.946 5.823 1.00 91.88 637 ASP A C 1
ATOM 5104 O O . ASP A 1 637 ? 14.535 15.848 7.057 1.00 91.88 637 ASP A O 1
ATOM 5108 N N . PRO A 1 638 ? 15.282 15.198 5.021 1.00 89.81 638 PRO A N 1
ATOM 5109 C CA . PRO A 1 638 ? 16.233 14.190 5.494 1.00 89.81 638 PRO A CA 1
ATOM 5110 C C . PRO A 1 638 ? 17.515 14.833 6.047 1.00 89.81 638 PRO A C 1
ATOM 5112 O O . PRO A 1 638 ? 18.632 14.543 5.622 1.00 89.81 638 PRO A O 1
ATOM 5115 N N . SER A 1 639 ? 17.344 15.718 7.023 1.00 92.69 639 SER A N 1
ATOM 5116 C CA . SER A 1 639 ? 18.410 16.401 7.740 1.00 92.69 639 SER A CA 1
ATOM 5117 C C . SER A 1 639 ? 18.098 16.443 9.237 1.00 92.69 639 SER A C 1
ATOM 5119 O O . SER A 1 639 ? 16.952 16.259 9.663 1.00 92.69 639 SER A O 1
ATOM 5121 N N . GLU A 1 640 ? 19.112 16.710 10.061 1.00 92.25 640 GLU A N 1
ATOM 5122 C CA . GLU A 1 640 ? 18.895 16.961 11.490 1.00 92.25 640 GLU A CA 1
ATOM 5123 C C . GLU A 1 640 ? 17.958 18.151 11.723 1.00 92.25 640 GLU A C 1
ATOM 5125 O O . GLU A 1 640 ? 17.060 18.089 12.560 1.00 92.25 640 GLU A O 1
ATOM 5130 N N . ASN A 1 641 ? 18.109 19.212 10.928 1.00 93.12 641 ASN A N 1
ATOM 5131 C CA . ASN A 1 641 ? 17.230 20.372 10.996 1.00 93.12 641 ASN A CA 1
ATOM 5132 C C . ASN A 1 641 ? 15.782 20.014 10.627 1.00 93.12 641 ASN A C 1
ATOM 5134 O O . ASN A 1 641 ? 14.841 20.498 11.258 1.00 93.12 641 ASN A O 1
ATOM 5138 N N . GLY A 1 642 ? 15.596 19.125 9.652 1.00 94.44 642 GLY A N 1
ATOM 5139 C CA . GLY A 1 642 ? 14.297 18.574 9.287 1.00 94.44 642 GLY A CA 1
ATOM 5140 C C . GLY A 1 642 ? 13.635 17.821 10.440 1.00 94.44 642 GLY A C 1
ATOM 5141 O O . GLY A 1 642 ? 12.450 18.030 10.704 1.00 94.44 642 GLY A O 1
ATOM 5142 N N . TYR A 1 643 ? 14.407 17.019 11.183 1.00 96.06 643 TYR A N 1
ATOM 5143 C CA . TYR A 1 643 ? 13.935 16.350 12.399 1.00 96.06 643 TYR A CA 1
ATOM 5144 C C . TYR A 1 643 ? 13.430 17.365 13.432 1.00 96.06 643 TYR A C 1
ATOM 5146 O O . TYR A 1 643 ? 12.291 17.253 13.893 1.00 96.06 643 TYR A O 1
ATOM 5154 N N . PHE A 1 644 ? 14.238 18.379 13.759 1.00 95.12 644 PHE A N 1
ATOM 5155 C CA . PHE A 1 644 ? 13.858 19.411 14.729 1.00 95.12 644 PHE A CA 1
ATOM 5156 C C . PHE A 1 644 ? 12.623 20.194 14.280 1.00 95.12 644 PHE A C 1
ATOM 5158 O O . PHE A 1 644 ? 11.668 20.305 15.043 1.00 95.12 644 PHE A O 1
ATOM 5165 N N . THR A 1 645 ? 12.595 20.640 13.022 1.00 92.75 645 THR A N 1
ATOM 5166 C CA . THR A 1 645 ? 11.483 21.408 12.439 1.00 92.75 645 THR A CA 1
ATOM 5167 C C . THR A 1 645 ? 10.178 20.619 12.464 1.00 92.75 645 THR A C 1
ATOM 5169 O O . THR A 1 645 ? 9.117 21.149 12.800 1.00 92.75 645 THR A O 1
ATOM 5172 N N . LYS A 1 646 ? 10.228 19.327 12.124 1.00 93.50 646 LYS A N 1
ATOM 5173 C CA . LYS A 1 646 ? 9.037 18.477 12.122 1.00 93.50 646 LYS A CA 1
ATOM 5174 C C . LYS A 1 646 ? 8.472 18.302 13.531 1.00 93.50 646 LYS A C 1
ATOM 5176 O O . LYS A 1 646 ? 7.257 18.386 13.716 1.00 93.50 646 LYS A O 1
ATOM 5181 N N . PHE A 1 647 ? 9.339 18.068 14.515 1.00 92.31 647 PHE A N 1
ATOM 5182 C CA . PHE A 1 647 ? 8.930 17.932 15.912 1.00 92.31 647 PHE A CA 1
ATOM 5183 C C . PHE A 1 647 ? 8.419 19.247 16.504 1.00 92.31 647 PHE A C 1
ATOM 5185 O O . PHE A 1 647 ? 7.375 19.232 17.156 1.00 92.31 647 PHE A O 1
ATOM 5192 N N . SER A 1 648 ? 9.096 20.372 16.259 1.00 89.56 648 SER A N 1
ATOM 5193 C CA . SER A 1 648 ? 8.668 21.681 16.760 1.00 89.56 648 SER A CA 1
ATOM 5194 C C . SER A 1 648 ? 7.316 22.090 16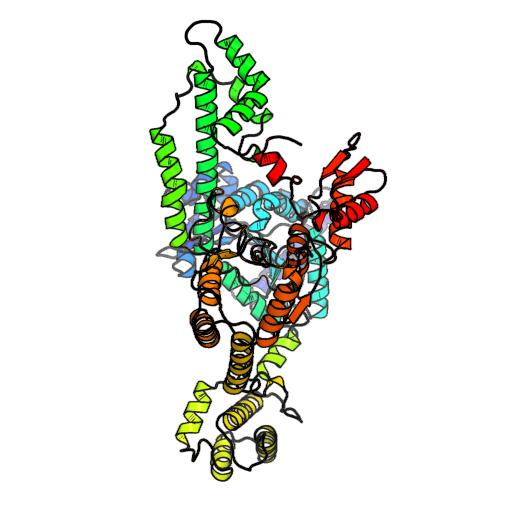.180 1.00 89.56 648 SER A C 1
ATOM 5196 O O . SER A 1 648 ? 6.419 22.445 16.940 1.00 89.56 648 SER A O 1
ATOM 5198 N N . THR A 1 649 ? 7.106 21.903 14.873 1.00 88.75 649 THR A N 1
ATOM 5199 C CA . THR A 1 649 ? 5.813 22.160 14.214 1.00 88.75 649 THR A CA 1
ATOM 5200 C C . THR A 1 649 ? 4.694 21.319 14.836 1.00 88.75 649 THR A C 1
ATOM 5202 O O . THR A 1 649 ? 3.635 21.838 15.186 1.00 88.75 649 THR A O 1
ATOM 5205 N N . ALA A 1 650 ? 4.923 20.014 15.025 1.00 89.31 650 ALA A N 1
ATOM 5206 C CA . ALA A 1 650 ? 3.936 19.131 15.647 1.00 89.31 650 ALA A CA 1
ATOM 5207 C C . ALA A 1 650 ? 3.638 19.527 17.106 1.00 89.31 650 ALA A C 1
ATOM 5209 O O . ALA A 1 650 ? 2.491 19.454 17.554 1.00 89.31 650 ALA A O 1
ATOM 5210 N N . TYR A 1 651 ? 4.659 19.970 17.842 1.00 87.06 651 TYR A N 1
ATOM 5211 C CA . TYR A 1 651 ? 4.516 20.457 19.208 1.00 87.06 651 TYR A CA 1
ATOM 5212 C C . TYR A 1 651 ? 3.695 21.753 19.268 1.00 87.06 651 TYR A C 1
ATOM 5214 O O . TYR A 1 651 ? 2.757 21.833 20.063 1.00 87.06 651 TYR A O 1
ATOM 5222 N N . GLU A 1 652 ? 3.965 22.729 18.399 1.00 83.69 652 GLU A N 1
ATOM 5223 C CA . GLU A 1 652 ? 3.189 23.974 18.304 1.00 83.69 652 GLU A CA 1
ATOM 5224 C C . GLU A 1 652 ? 1.714 23.709 17.987 1.00 83.69 652 GLU A C 1
ATOM 5226 O O . GLU A 1 652 ? 0.827 24.251 18.652 1.00 83.69 652 GLU A O 1
ATOM 5231 N N . MET A 1 653 ? 1.437 22.803 17.043 1.00 85.00 653 MET A N 1
ATOM 5232 C CA . MET A 1 653 ? 0.071 22.392 16.694 1.00 85.00 653 MET A CA 1
ATOM 5233 C C . MET A 1 653 ? -0.682 21.742 17.861 1.00 85.00 653 MET A C 1
ATOM 5235 O O . MET A 1 653 ? -1.911 21.777 17.890 1.00 85.00 653 MET A O 1
ATOM 5239 N N . SER A 1 654 ? 0.025 21.159 18.834 1.00 83.44 654 SER A N 1
ATOM 5240 C CA . SER A 1 654 ? -0.608 20.540 20.004 1.00 83.44 654 SER A CA 1
ATOM 5241 C C . SER A 1 654 ? -1.223 21.557 20.974 1.00 83.44 654 SER A C 1
ATOM 5243 O O . SER A 1 654 ? -2.055 21.181 21.801 1.00 83.44 654 SER A O 1
ATOM 5245 N N . GLY A 1 655 ? -0.803 22.829 20.911 1.00 76.19 655 GLY A N 1
ATOM 5246 C CA . GLY A 1 655 ? -1.277 23.904 21.787 1.00 76.19 655 GLY A CA 1
ATOM 5247 C C . GLY A 1 655 ? -0.898 23.757 23.268 1.00 76.19 655 GLY A C 1
ATOM 5248 O O . GLY A 1 655 ? -1.372 24.536 24.098 1.00 76.19 655 GLY A O 1
ATOM 5249 N N . LYS A 1 656 ? -0.063 22.776 23.635 1.00 67.44 656 LYS A N 1
ATOM 5250 C CA . LYS A 1 656 ? 0.341 22.516 25.025 1.00 67.44 656 LYS A CA 1
ATOM 5251 C C . LYS A 1 656 ? 1.520 23.405 25.431 1.00 67.44 656 LYS A C 1
ATOM 5253 O O . LYS A 1 656 ? 2.514 23.485 24.720 1.00 67.44 656 LYS A O 1
ATOM 5258 N N . LYS A 1 657 ? 1.429 24.034 26.608 1.00 69.25 657 LYS A N 1
ATOM 5259 C CA . LYS A 1 657 ? 2.518 24.812 27.225 1.00 69.25 657 LYS A CA 1
ATOM 5260 C C . LYS A 1 657 ? 2.778 24.307 28.651 1.00 69.25 657 LYS A C 1
ATOM 5262 O O . LYS A 1 657 ? 2.020 24.668 29.552 1.00 69.25 657 LYS A O 1
ATOM 5267 N N . PRO A 1 658 ? 3.778 23.439 28.879 1.00 63.19 658 PRO A N 1
ATOM 5268 C CA . PRO A 1 658 ? 4.158 23.023 30.223 1.00 63.19 658 PRO A CA 1
ATOM 5269 C C . PRO A 1 658 ? 4.746 24.208 31.005 1.00 63.19 658 PRO A C 1
ATOM 5271 O O . PRO A 1 658 ? 5.372 25.095 30.428 1.00 63.19 658 PRO A O 1
ATOM 5274 N N . SER A 1 659 ? 4.541 24.225 32.323 1.00 66.38 659 SER A N 1
ATOM 5275 C CA . SER A 1 659 ? 4.995 25.298 33.221 1.00 66.38 659 SER A CA 1
ATOM 5276 C C . SER A 1 659 ? 6.520 25.318 33.420 1.00 66.38 659 SER A C 1
ATOM 5278 O O . SER A 1 659 ? 7.118 26.394 33.459 1.00 66.38 659 SER A O 1
ATOM 5280 N N . SER A 1 660 ? 7.153 24.146 33.529 1.00 83.31 660 SER A N 1
ATOM 5281 C CA . SER A 1 660 ? 8.611 23.945 33.584 1.00 83.31 660 SER A CA 1
ATOM 5282 C C . SER A 1 660 ? 8.937 22.453 33.416 1.00 83.31 660 SER A C 1
ATOM 5284 O O . SER A 1 660 ? 8.217 21.615 33.961 1.00 83.31 660 SER A O 1
ATOM 5286 N N . LEU A 1 661 ? 9.994 22.112 32.674 1.00 89.25 661 LEU A N 1
ATOM 5287 C CA . LEU A 1 661 ? 10.460 20.741 32.436 1.00 89.25 661 LEU A CA 1
ATOM 5288 C C . LEU A 1 661 ? 11.965 20.634 32.718 1.00 89.25 661 LEU A C 1
ATOM 5290 O O . LEU A 1 661 ? 12.747 21.444 32.235 1.00 89.25 6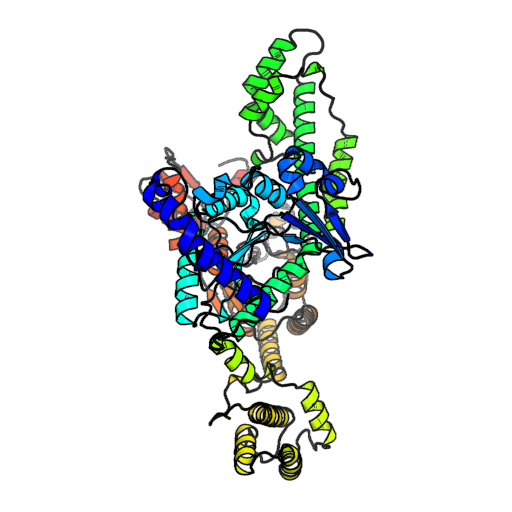61 LEU A O 1
ATOM 5294 N N . VAL A 1 662 ? 12.393 19.609 33.452 1.00 91.75 662 VAL A N 1
ATOM 5295 C CA . VAL A 1 662 ? 13.817 19.272 33.600 1.00 91.75 662 VAL A CA 1
ATOM 5296 C C . VAL A 1 662 ? 14.065 17.948 32.891 1.00 91.75 662 VAL A C 1
ATOM 5298 O O . VAL A 1 662 ? 13.367 16.971 33.152 1.00 91.75 662 VAL A O 1
ATOM 5301 N N . VAL A 1 663 ? 15.025 17.929 31.969 1.00 93.12 663 VAL A N 1
ATOM 5302 C CA . VAL A 1 663 ? 15.369 16.761 31.155 1.00 93.12 663 VAL A CA 1
ATOM 5303 C C . VAL A 1 663 ? 16.747 16.264 31.561 1.00 93.12 663 VAL A C 1
ATOM 5305 O O . VAL A 1 663 ? 17.749 16.919 31.288 1.00 93.12 663 VAL A O 1
ATOM 5308 N N . ASP A 1 664 ? 16.791 15.094 32.189 1.00 93.88 664 ASP A N 1
ATOM 5309 C CA . ASP A 1 664 ? 18.029 14.346 32.395 1.00 93.88 664 ASP A CA 1
ATOM 5310 C C . ASP A 1 664 ? 18.438 13.651 31.089 1.00 93.88 664 ASP A C 1
ATOM 5312 O O . ASP A 1 664 ? 17.738 12.762 30.596 1.00 93.88 664 ASP A O 1
ATOM 5316 N N . ALA A 1 665 ? 19.563 14.076 30.516 1.00 93.62 665 ALA A N 1
ATOM 5317 C CA . ALA A 1 665 ? 20.086 13.571 29.254 1.00 93.62 665 ALA A CA 1
ATOM 5318 C C . ALA A 1 665 ? 21.141 12.459 29.407 1.00 93.62 665 ALA A C 1
ATOM 5320 O O . ALA A 1 665 ? 21.755 12.055 28.414 1.00 93.62 665 ALA A O 1
ATOM 5321 N N . ALA A 1 666 ? 21.326 11.931 30.622 1.00 91.50 666 ALA A N 1
ATOM 5322 C CA . ALA A 1 666 ? 22.159 10.768 30.930 1.00 91.50 666 ALA A CA 1
ATOM 5323 C C . ALA A 1 666 ? 23.636 10.867 30.488 1.00 91.50 666 ALA A C 1
ATOM 5325 O O . ALA A 1 666 ? 24.298 9.852 30.269 1.00 91.50 666 ALA A O 1
ATOM 5326 N N . ASN A 1 667 ? 24.147 12.084 30.320 1.00 90.19 667 ASN A N 1
ATOM 5327 C CA . ASN A 1 667 ? 25.432 12.440 29.708 1.00 90.19 667 ASN A CA 1
ATOM 5328 C C . ASN A 1 667 ? 25.609 11.896 28.276 1.00 90.19 667 ASN A C 1
ATOM 5330 O O . ASN A 1 667 ? 26.725 11.674 27.808 1.00 90.19 667 ASN A O 1
ATOM 5334 N N . GLY A 1 668 ? 24.500 11.636 27.578 1.00 88.62 668 GLY A N 1
ATOM 5335 C CA . GLY A 1 668 ? 24.480 11.070 26.233 1.00 88.62 668 GLY A CA 1
ATOM 5336 C C . GLY A 1 668 ? 24.268 12.097 25.127 1.00 88.62 668 GLY A C 1
ATOM 5337 O O . GLY A 1 668 ? 23.984 13.269 25.367 1.00 88.62 668 GLY A O 1
ATOM 5338 N N . VAL A 1 669 ? 24.320 11.619 23.878 1.00 91.06 669 VAL A N 1
ATOM 5339 C CA . VAL A 1 669 ? 24.075 12.428 22.664 1.00 91.06 669 VAL A CA 1
ATOM 5340 C C . VAL A 1 669 ? 22.748 13.203 22.710 1.00 91.06 669 VAL A C 1
ATOM 5342 O O . VAL A 1 669 ? 22.635 14.281 22.133 1.00 91.06 669 VAL A O 1
ATOM 5345 N N . GLY A 1 670 ? 21.757 12.695 23.453 1.00 92.25 670 GLY A N 1
ATOM 5346 C CA . GLY A 1 670 ? 20.476 13.364 23.667 1.00 92.25 670 GLY A CA 1
ATOM 5347 C C . GLY A 1 670 ? 20.590 14.741 24.325 1.00 92.25 670 GLY A C 1
ATOM 5348 O O . GLY A 1 670 ? 19.737 15.579 24.063 1.00 92.25 670 GLY A O 1
ATOM 5349 N N . GLY A 1 671 ? 21.636 15.020 25.110 1.00 92.38 671 GLY A N 1
ATOM 5350 C CA . GLY A 1 671 ? 21.807 16.307 25.793 1.00 92.38 671 GLY A CA 1
ATOM 5351 C C . GLY A 1 671 ? 22.019 17.456 24.817 1.00 92.38 671 GLY A C 1
ATOM 5352 O O . GLY A 1 671 ? 21.240 18.411 24.793 1.00 92.38 671 GLY A O 1
ATOM 5353 N N . ALA A 1 672 ? 23.019 17.320 23.944 1.00 91.94 672 ALA A N 1
ATOM 5354 C CA . ALA A 1 672 ? 23.284 18.283 22.877 1.00 91.94 672 ALA A CA 1
ATOM 5355 C C . ALA A 1 672 ? 22.070 18.443 21.944 1.00 91.94 672 ALA A C 1
ATOM 5357 O O . ALA A 1 672 ? 21.616 19.560 21.698 1.00 91.94 672 ALA A O 1
ATOM 5358 N N . LYS A 1 673 ? 21.471 17.326 21.506 1.00 94.69 673 LYS A N 1
ATOM 5359 C CA . LYS A 1 673 ? 20.330 17.344 20.576 1.00 94.69 673 LYS A CA 1
ATOM 5360 C C . LYS A 1 673 ? 19.050 17.905 21.205 1.00 94.69 673 LYS A C 1
ATOM 5362 O O . LYS A 1 673 ? 18.266 18.549 20.515 1.00 94.69 673 LYS A O 1
ATOM 5367 N N . MET A 1 674 ? 18.839 17.729 22.511 1.00 93.00 674 MET A N 1
ATOM 5368 C CA . MET A 1 674 ? 17.705 18.333 23.217 1.00 93.00 674 MET A CA 1
ATOM 5369 C C . MET A 1 674 ? 17.864 19.849 23.341 1.00 93.00 674 MET A C 1
ATOM 5371 O O . MET A 1 674 ? 16.882 20.567 23.178 1.00 93.00 674 MET A O 1
ATOM 5375 N N . LYS A 1 675 ? 19.082 20.362 23.562 1.00 92.69 675 LYS A N 1
ATOM 5376 C CA . LYS A 1 675 ? 19.335 21.815 23.541 1.00 92.69 675 LYS A CA 1
ATOM 5377 C C . LYS A 1 675 ? 19.000 22.423 22.176 1.00 92.69 675 LYS A C 1
ATOM 5379 O O . LYS A 1 675 ? 18.346 23.461 22.119 1.00 92.69 675 LYS A O 1
ATOM 5384 N N . GLU A 1 676 ? 19.385 21.760 21.086 1.00 93.00 676 GLU A N 1
ATOM 5385 C CA . GLU A 1 676 ? 19.017 22.173 19.723 1.00 93.00 676 GLU A CA 1
ATOM 5386 C C . GLU A 1 676 ? 17.493 22.143 19.503 1.00 93.00 676 GLU A C 1
ATOM 5388 O O . GLU A 1 676 ? 16.921 23.109 18.996 1.00 93.00 676 GLU A O 1
ATOM 5393 N N . MET A 1 677 ? 16.809 21.089 19.966 1.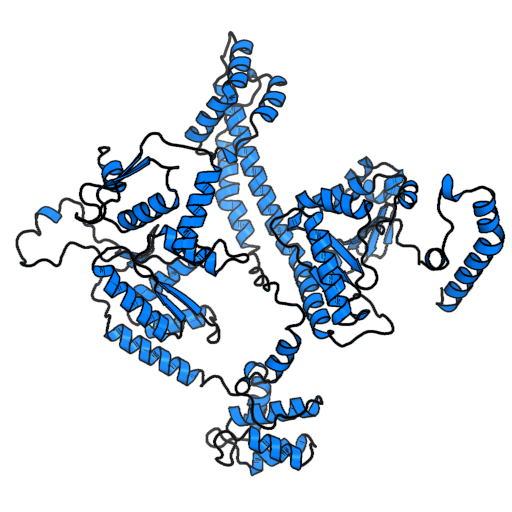00 92.94 677 MET A N 1
ATOM 5394 C CA . MET A 1 677 ? 15.346 20.984 19.907 1.00 92.94 677 MET A CA 1
ATOM 5395 C C . MET A 1 677 ? 14.648 22.108 20.689 1.00 92.94 677 MET A C 1
ATOM 5397 O O . MET A 1 677 ? 13.700 22.707 20.185 1.00 92.94 677 MET A O 1
ATOM 5401 N N . ILE A 1 678 ? 15.115 22.421 21.902 1.00 91.25 678 ILE A N 1
ATOM 5402 C CA . ILE A 1 678 ? 14.573 23.510 22.731 1.00 91.25 678 ILE A CA 1
ATOM 5403 C C . ILE A 1 678 ? 14.723 24.849 22.006 1.00 91.25 678 ILE A C 1
ATOM 5405 O O . ILE A 1 678 ? 13.764 25.616 21.942 1.00 91.25 678 ILE A O 1
ATOM 5409 N N . ASN A 1 679 ? 15.883 25.101 21.394 1.00 90.69 679 ASN A N 1
ATOM 5410 C CA . ASN A 1 679 ? 16.103 26.306 20.594 1.00 90.69 679 ASN A CA 1
ATOM 5411 C C . ASN A 1 679 ? 15.151 26.385 19.389 1.00 90.69 679 ASN A C 1
ATOM 5413 O O . ASN A 1 679 ? 14.675 27.470 19.066 1.00 90.69 679 ASN A O 1
ATOM 5417 N N . CYS A 1 680 ? 14.847 25.251 18.749 1.00 90.44 680 CYS A N 1
ATOM 5418 C CA . CYS A 1 680 ? 13.922 25.182 17.615 1.00 90.44 680 CYS A CA 1
ATOM 5419 C C . CYS A 1 680 ? 12.452 25.401 18.025 1.00 90.44 680 CYS A C 1
ATOM 5421 O O . CYS A 1 680 ? 11.710 26.056 17.301 1.00 90.44 680 CYS A O 1
ATOM 5423 N N . ILE A 1 681 ? 12.030 24.895 19.191 1.00 88.94 681 ILE A N 1
ATOM 5424 C CA . ILE A 1 681 ? 10.679 25.120 19.746 1.00 88.94 681 ILE A CA 1
ATOM 5425 C C . ILE A 1 681 ? 10.520 26.559 20.279 1.00 88.94 681 ILE A C 1
ATOM 5427 O O . ILE A 1 681 ? 9.418 27.112 20.303 1.00 88.94 681 ILE A O 1
ATOM 5431 N N . GLY A 1 682 ? 11.613 27.175 20.729 1.00 8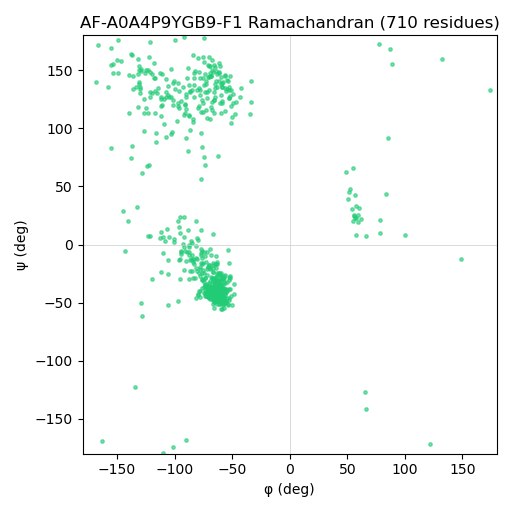5.69 682 GLY A N 1
ATOM 5432 C CA . GLY A 1 682 ? 11.634 28.551 21.211 1.00 85.69 682 GLY A CA 1
ATOM 5433 C C . GLY A 1 682 ? 10.834 28.753 22.502 1.00 85.69 682 GLY A C 1
ATOM 5434 O O . GLY A 1 682 ? 10.822 27.912 23.398 1.00 85.69 682 GLY A O 1
ATOM 5435 N N . SER A 1 683 ? 10.143 29.890 22.613 1.00 81.44 683 SER A N 1
ATOM 5436 C CA . SER A 1 683 ? 9.442 30.311 23.841 1.00 81.44 683 SER A CA 1
ATOM 5437 C C . SER A 1 683 ? 8.209 29.469 24.204 1.00 81.44 683 SER A C 1
ATOM 5439 O O . SER A 1 683 ? 7.601 29.683 25.254 1.00 81.44 683 SER A O 1
ATOM 5441 N N . SER A 1 684 ? 7.833 28.506 23.359 1.00 81.06 684 SER A N 1
ATOM 5442 C CA . SER A 1 684 ? 6.714 27.585 23.586 1.00 81.06 684 SER A CA 1
ATOM 5443 C C . SER A 1 684 ? 7.037 26.459 24.581 1.00 81.06 684 SER A C 1
ATOM 5445 O O . SER A 1 684 ? 6.131 25.728 24.993 1.00 81.06 684 SER A O 1
ATOM 5447 N N . ILE A 1 685 ? 8.300 26.315 24.994 1.00 85.19 685 ILE A N 1
ATOM 5448 C CA . ILE A 1 685 ? 8.732 25.351 26.007 1.00 85.19 685 ILE A CA 1
ATOM 5449 C C . ILE A 1 685 ? 9.667 26.013 27.024 1.00 85.19 685 ILE A C 1
ATOM 5451 O O . ILE A 1 685 ? 10.583 26.746 26.669 1.00 85.19 685 ILE A O 1
ATOM 5455 N N . ASN A 1 686 ? 9.437 25.739 28.308 1.00 86.69 686 ASN A N 1
ATOM 5456 C CA . ASN A 1 686 ? 10.350 26.103 29.386 1.00 86.69 686 ASN A CA 1
ATOM 5457 C C . ASN A 1 686 ? 11.034 24.824 29.879 1.00 86.69 686 ASN A C 1
ATOM 5459 O O . ASN A 1 686 ? 10.456 24.107 30.697 1.00 86.69 686 ASN A O 1
ATOM 5463 N N . ALA A 1 687 ? 12.200 24.495 29.317 1.00 89.38 687 ALA A N 1
ATOM 5464 C CA . ALA A 1 687 ? 12.918 23.262 29.623 1.00 89.38 687 ALA A CA 1
ATOM 5465 C C . ALA A 1 687 ? 14.401 23.501 29.942 1.00 89.38 687 ALA A C 1
ATOM 5467 O O . ALA A 1 687 ? 15.079 24.248 29.239 1.00 89.38 687 ALA A O 1
ATOM 5468 N N . THR A 1 688 ? 14.908 22.804 30.959 1.00 91.81 688 THR A N 1
ATOM 5469 C CA . THR A 1 688 ? 16.325 22.789 31.349 1.00 91.81 688 THR A CA 1
ATOM 5470 C C . THR A 1 688 ? 16.887 21.390 31.151 1.00 91.81 688 THR A C 1
ATOM 5472 O O . THR A 1 688 ? 16.296 20.419 31.618 1.00 91.81 688 THR A O 1
ATOM 5475 N N . VAL A 1 689 ? 18.034 21.276 30.483 1.00 93.88 689 VAL A N 1
ATOM 5476 C CA . VAL A 1 689 ? 18.736 19.997 30.302 1.00 93.88 689 VAL A CA 1
ATOM 5477 C C . VAL A 1 689 ? 19.810 19.861 31.382 1.00 93.88 689 VAL A C 1
ATOM 5479 O O . VAL A 1 689 ? 20.562 20.805 31.611 1.00 93.88 689 VAL A O 1
ATOM 5482 N N . ILE A 1 690 ? 19.866 18.707 32.046 1.00 94.06 690 ILE A N 1
ATOM 5483 C CA . ILE A 1 690 ? 20.899 18.329 33.024 1.00 94.06 690 ILE A CA 1
ATOM 5484 C C . ILE A 1 690 ? 21.576 17.029 32.579 1.00 94.06 690 ILE A C 1
ATOM 5486 O O . ILE A 1 690 ? 21.005 16.296 31.769 1.00 94.06 690 ILE A O 1
ATOM 5490 N N . ASN A 1 691 ? 22.766 16.735 33.118 1.00 92.12 691 ASN A N 1
ATOM 5491 C CA . ASN A 1 691 ? 23.583 15.575 32.732 1.00 92.12 691 ASN A CA 1
ATOM 5492 C C . ASN A 1 691 ? 23.721 15.493 31.203 1.00 92.12 691 ASN A C 1
ATOM 5494 O O . ASN A 1 691 ? 23.206 14.585 30.559 1.00 92.12 691 ASN A O 1
ATOM 5498 N N . ASP A 1 692 ? 24.326 16.497 30.587 1.00 89.00 692 ASP A N 1
ATOM 5499 C CA . ASP A 1 692 ? 24.261 16.754 29.146 1.00 89.00 692 ASP A CA 1
ATOM 5500 C C . ASP A 1 692 ? 25.591 16.544 28.409 1.00 89.00 692 ASP A C 1
ATOM 5502 O O . ASP A 1 692 ? 25.683 16.870 27.224 1.00 89.00 692 ASP A O 1
ATOM 5506 N N . GLY A 1 693 ? 26.591 15.958 29.077 1.00 81.12 693 GLY A N 1
ATOM 5507 C CA . GLY A 1 693 ? 27.855 15.552 28.452 1.00 81.12 693 GLY A CA 1
ATOM 5508 C C . GLY A 1 693 ? 29.090 15.617 29.352 1.00 81.12 693 GLY A C 1
ATOM 5509 O O . GLY A 1 693 ? 30.112 15.047 28.986 1.00 81.12 693 GLY A O 1
ATOM 5510 N N . ASP A 1 694 ? 28.999 16.258 30.521 1.00 74.88 694 ASP A N 1
ATOM 5511 C CA . ASP A 1 694 ? 30.152 16.463 31.418 1.00 74.88 694 ASP A CA 1
ATOM 5512 C C . ASP A 1 694 ? 30.439 15.270 32.356 1.00 74.88 694 ASP A C 1
ATOM 5514 O O . ASP A 1 694 ? 31.487 15.216 33.003 1.00 74.88 694 ASP A O 1
ATOM 5518 N N . GLY A 1 695 ? 29.515 14.308 32.453 1.00 80.06 695 GLY A N 1
ATOM 5519 C CA . GLY A 1 695 ? 29.633 13.124 33.308 1.00 80.06 695 GLY A CA 1
ATOM 5520 C C . GLY A 1 695 ? 29.831 11.808 32.549 1.00 80.06 695 GLY A C 1
ATOM 5521 O O . GLY A 1 695 ? 29.869 11.750 31.322 1.00 80.06 695 GLY A O 1
ATOM 5522 N N . VAL A 1 696 ? 29.924 10.704 33.295 1.00 82.94 696 VAL A N 1
ATOM 5523 C CA . VAL A 1 696 ? 29.995 9.357 32.708 1.00 82.94 696 VAL A CA 1
ATOM 5524 C C . VAL A 1 696 ? 28.615 8.961 32.163 1.00 82.94 696 VAL A C 1
ATOM 5526 O O . VAL A 1 696 ? 27.603 9.082 32.857 1.00 82.94 696 VAL A O 1
ATOM 5529 N N . LEU A 1 697 ? 28.580 8.478 30.918 1.00 81.19 697 LEU A N 1
ATOM 5530 C CA . LEU A 1 697 ? 27.361 8.055 30.220 1.00 81.19 697 LEU A CA 1
ATOM 5531 C C . LEU A 1 697 ? 26.549 7.043 31.052 1.00 81.19 697 LEU A C 1
ATOM 5533 O O . LEU A 1 697 ? 27.073 5.997 31.434 1.00 81.19 697 LEU A O 1
ATOM 5537 N N . ASN A 1 698 ? 25.261 7.331 31.278 1.00 81.50 698 ASN A N 1
ATOM 5538 C CA . ASN A 1 698 ? 24.308 6.519 32.056 1.00 81.50 698 ASN A CA 1
ATOM 5539 C C . ASN A 1 698 ? 24.754 6.178 33.496 1.00 81.50 698 ASN A C 1
ATOM 5541 O O . ASN A 1 698 ? 24.261 5.214 34.086 1.00 81.50 698 ASN A O 1
ATOM 5545 N N . HIS A 1 699 ? 25.697 6.920 34.079 1.00 86.31 699 HIS A N 1
ATOM 5546 C CA . HIS A 1 699 ? 26.185 6.642 35.427 1.00 86.31 699 HIS A CA 1
ATOM 5547 C C . HIS A 1 699 ? 25.398 7.424 36.479 1.00 86.31 699 HIS A C 1
ATOM 5549 O O . HIS A 1 699 ? 25.539 8.638 36.574 1.00 86.31 699 HIS A O 1
ATOM 5555 N N . LEU A 1 700 ? 24.610 6.709 37.293 1.00 86.44 700 LEU A N 1
ATOM 5556 C CA . LEU A 1 700 ? 23.772 7.294 38.356 1.00 86.44 700 LEU A CA 1
ATOM 5557 C C . LEU A 1 700 ? 22.789 8.371 37.850 1.00 86.44 700 LEU A C 1
ATOM 5559 O O . LEU A 1 700 ? 22.397 9.262 38.592 1.00 86.44 700 LEU A O 1
ATOM 5563 N N . CYS A 1 701 ? 22.415 8.291 36.575 1.00 87.62 701 CYS A N 1
ATOM 5564 C CA . CYS A 1 701 ? 21.501 9.202 35.898 1.00 87.62 701 CYS A CA 1
ATOM 5565 C C . CYS A 1 701 ? 20.842 8.489 34.709 1.00 87.62 701 CYS A C 1
ATOM 5567 O O . CYS A 1 701 ? 21.295 7.422 34.278 1.00 87.62 701 CYS A O 1
ATOM 5569 N N . GLY A 1 702 ? 19.815 9.100 34.126 1.00 87.69 702 GLY A N 1
ATOM 5570 C CA . GLY A 1 702 ? 19.123 8.600 32.944 1.00 87.69 702 GLY A CA 1
ATOM 5571 C C . GLY A 1 702 ? 17.985 7.624 33.241 1.00 87.69 702 GLY A C 1
ATOM 5572 O O . GLY A 1 702 ? 17.812 7.117 34.349 1.00 87.69 702 GLY A O 1
ATOM 5573 N N . SER A 1 703 ? 17.186 7.352 32.206 1.00 85.81 703 SER A N 1
ATOM 5574 C CA . SER A 1 703 ? 15.915 6.625 32.347 1.00 85.81 703 SER A CA 1
ATOM 5575 C C . SER A 1 703 ? 16.043 5.226 32.963 1.00 85.81 703 SER A C 1
ATOM 5577 O O . SER A 1 703 ? 15.205 4.854 33.782 1.00 85.81 703 SER A O 1
ATOM 5579 N N . ASP A 1 704 ? 17.093 4.472 32.626 1.00 78.56 704 ASP A N 1
ATOM 5580 C CA . ASP A 1 704 ? 17.319 3.138 33.188 1.00 78.56 704 ASP A CA 1
ATOM 5581 C C . ASP A 1 704 ? 17.685 3.201 34.674 1.00 78.56 704 ASP A C 1
ATOM 5583 O O . ASP A 1 704 ? 17.166 2.402 35.453 1.00 78.56 704 ASP A O 1
ATOM 5587 N N . HIS A 1 705 ? 18.512 4.171 35.086 1.00 83.62 705 HIS A N 1
ATOM 5588 C CA . HIS A 1 705 ? 18.844 4.372 36.496 1.00 83.62 705 HIS A CA 1
ATOM 5589 C C . HIS A 1 705 ? 17.575 4.648 37.298 1.00 83.62 705 HIS A C 1
ATOM 5591 O O . HIS A 1 705 ? 17.256 3.874 38.195 1.00 83.62 705 HIS A O 1
ATOM 5597 N N . VAL A 1 706 ? 16.801 5.661 36.898 1.00 87.12 706 VAL A N 1
ATOM 5598 C CA . VAL A 1 706 ? 15.555 6.048 37.578 1.00 87.12 706 VAL A CA 1
ATOM 5599 C C . VAL A 1 706 ? 14.550 4.897 37.604 1.00 87.12 706 VAL A C 1
ATOM 5601 O O . VAL A 1 706 ? 13.892 4.659 38.614 1.00 87.12 706 VAL A O 1
ATOM 5604 N N . LYS A 1 707 ? 14.434 4.132 36.513 1.00 80.00 707 LYS A N 1
ATOM 5605 C CA . LYS A 1 707 ? 13.522 2.985 36.440 1.00 80.00 707 LYS A CA 1
ATOM 5606 C C . LYS A 1 707 ? 13.950 1.835 37.352 1.00 80.00 707 LYS A C 1
ATOM 5608 O O . LYS A 1 707 ? 13.084 1.176 37.923 1.00 80.00 707 LYS A O 1
ATOM 5613 N N . VAL A 1 708 ? 15.244 1.561 37.483 1.00 81.44 708 VAL A N 1
ATOM 5614 C CA . VAL A 1 708 ? 15.744 0.460 38.321 1.00 81.44 708 VAL A CA 1
ATOM 5615 C C . VAL A 1 708 ? 15.761 0.852 39.796 1.00 81.44 708 VAL A C 1
ATOM 5617 O O . VAL A 1 708 ? 15.335 0.067 40.638 1.00 81.44 708 VAL A O 1
ATOM 5620 N N . THR A 1 709 ? 16.218 2.061 40.119 1.00 87.06 709 THR A N 1
ATOM 5621 C CA . THR A 1 709 ? 16.328 2.535 41.506 1.00 87.06 709 THR A CA 1
ATOM 5622 C C . THR A 1 709 ? 15.019 3.097 42.049 1.00 87.06 709 THR A C 1
ATOM 5624 O O . THR A 1 709 ? 14.886 3.225 43.264 1.00 87.06 709 THR A O 1
ATOM 5627 N N . GLN A 1 710 ? 14.059 3.420 41.171 1.00 86.69 710 GLN A N 1
ATOM 5628 C CA . GLN A 1 710 ? 12.826 4.142 41.507 1.00 86.69 710 GLN A CA 1
ATOM 5629 C C . GLN A 1 710 ? 13.113 5.468 42.239 1.00 86.69 710 GLN A C 1
ATOM 5631 O O . GLN A 1 710 ? 12.314 5.923 43.057 1.00 86.69 710 GLN A O 1
ATOM 5636 N N . SER A 1 711 ? 14.261 6.086 41.940 1.00 82.19 711 SER A N 1
ATOM 5637 C CA . SER A 1 711 ? 14.717 7.359 42.500 1.00 82.19 711 SER A CA 1
ATOM 5638 C C . SER A 1 711 ? 15.176 8.294 41.379 1.00 82.19 711 SER A C 1
ATOM 5640 O O . SER A 1 711 ? 15.828 7.807 40.454 1.00 82.19 711 SER A O 1
ATOM 5642 N N . PRO A 1 712 ? 14.860 9.603 41.455 1.00 77.94 712 PRO A N 1
ATOM 5643 C CA . PRO A 1 712 ? 15.484 10.624 40.617 1.00 77.94 712 PRO A CA 1
ATOM 5644 C C . PRO A 1 712 ? 17.003 10.651 40.764 1.00 77.94 712 PRO A C 1
ATOM 5646 O O . PRO A 1 712 ? 17.484 10.330 41.883 1.00 77.94 712 PRO A O 1
#

Mean predicted aligned error: 21.4 Å

pLDDT: mean 78.35, std 15.63, range [26.22, 96.06]